Protein AF-A0A6J4MLN1-F1 (afdb_monomer_lite)

Organism: NCBI:txid332963

pLDDT: mean 80.1, std 24.3, range [20.88, 98.88]

Sequence (595 aa):
MLNYQRARSRAALIMALGVAASAVAPVVMPTPAAAQTINFNDVKPGHWAKSFIEALAQKAIIKGSNDGSFRPDAPVTRAEYATMILKAFKKPKAGDGAAFADVPKTHWALSAIQAASGAGFLSGYPGKIFKPEQKIPRAEVLLSLANGLKYATSGSPQKALEGFKDSAAIPEFARNSIAAAAEKKLIVYPNATELNPDRTATRAEVAASIYQALVNDGQAPAIASPDTTATVKPEQTSAAVAAVNPEQTASQDVTQGVGGGSAPVTIAASINSGLSPALQPVITPVQAKTILYVNPALGTDTSSRGTSEAAPYRTLTYALKQAQPGTLIQLAPGNYTQESGEIFPIVIKSGVILRGNESTFGKNVLISGGAAYQTQTFRVQNISVQAEKDSQIRGVTITNPKSRGTALWIESTNPTVQNNTFIKSLREGIFVTGSAAPKITNNVFTENTANGISVAREAQGEIRNNVFQNTGFGMAIGDSSAPTVIGNQVMQNKDGIVISHTSRPMLRQNIIENNMRSGVVAISDAQPDLGTTTNPGNNIIRNNGQHDLYNVTSSETLMTTGNQIGTMVRGKVGFPSPDAPGQTLQTGQTQVAPQ

Secondary structure (DSSP, 8-state):
----------------------------------------TTS-TT-TTHHHHHHHHHTTSS---TTS---TTSBPBHHHHHHHHHHH-SSS-TT-S---TTS-TT-TTHHHHHHHHHTTS--PBGGGB--TTSBPBHHHHHHHHHHHTT---SS-HHHHTTT-TTGGGS-HHHHHHHHHHHHTT---STT-S---TTSBPBHHHHHHHHHHHHHHTTSS-----S----------------------------------------SS--S-----------------SEEEEE-TTT---STT-SSSTTS-BS-HHHHHHH--TTEEEEEPSEEEETTTT--SSEEE-TT-EEES-GGGTTTTEEEE--EEEE-SSSSEEEEEEEE-TT-EEES-EEE--STT-EEEEEES---EEES-EEE--SSEEEEEETT---EEES-EEES-SSEEEEE-TT---EEES-EEESSSEEEEE-TT---EEES-EEESSSEEEEE-TT--PEEES-EEE--SSEEEEE-TT---B---SSS----EEE--SSEEEEE--SS--EE-TT-EE-S-EESSEEPPPTTSTT----S--------

Foldseek 3Di:
DDDDDDDDDDDDDDDDDDDDDDDPDPPPDPDPPPQPQLDAPPCDPPNQLSVLVRVCVSLVLADCDPVRHNQQFDFDFQLNLLSSVVSLDPLQDFPQADDAPPADPPHPSRRSLRSLHNLQLADAAPPRHRRRGDGDFLLSLQLSLLRSVVFFDPDDLCQLCVLAPCLLVRDPVSSGSNSSSSVLVLQADPPRSHSNGRDGDGNSSSSSSSSSSCVVVVNDPDDDTPDDDDDDDDDDDDDDDDDDDDDDDDDDDDDDDDDDDDDDDDPDDDDDDDDDPPDDDPPPPLQQPAEFEEELPQEDLDPVARRDPNHHHNALQSVQVVDDASYEYEYEQDEHEVVSPDDPQREQDANYEYEYALVQQAVSAEQEEWDWDQDPPSGTAIENYEYAAQYEYGNHEFEYQDANYERYEAELHAYEYHSHEQEQHQAEPYEHYDQYAYEHEHHEQEHHAHEPYEYDDAYAYEHEQYEAAHYQEPYEADDQYAYEAYQYEAEQHCEYYEFEDAYEYEAANYEQEHHAAERYEYDENGHYNCQDLVGARNYEQDHYNQASYHYPYPPDADENGNYNTYPRYYDRYDYDDPPRPDDDDPDDDDDDDDD

Radius of gyration: 31.47 Å; chains: 1; bounding box: 79×77×114 Å

Structure (mmCIF, N/CA/C/O backbone):
data_AF-A0A6J4MLN1-F1
#
_entry.id   AF-A0A6J4MLN1-F1
#
loop_
_atom_site.group_PDB
_atom_site.id
_atom_site.type_symbol
_atom_site.label_atom_id
_atom_site.label_alt_id
_atom_site.label_comp_id
_atom_site.label_asym_id
_atom_site.label_entity_id
_atom_site.label_seq_id
_atom_site.pdbx_PDB_ins_code
_atom_site.Cartn_x
_atom_site.Cartn_y
_atom_site.Cartn_z
_atom_site.occupancy
_atom_site.B_iso_or_equiv
_atom_site.auth_seq_id
_atom_site.auth_comp_id
_atom_site.auth_asym_id
_atom_site.auth_atom_id
_atom_site.pdbx_PDB_model_num
ATOM 1 N N . MET A 1 1 ? 51.401 -6.065 -78.748 1.00 33.44 1 MET A N 1
ATOM 2 C CA . MET A 1 1 ? 51.578 -4.959 -77.777 1.00 33.44 1 MET A CA 1
ATOM 3 C C . MET A 1 1 ? 50.236 -4.218 -77.765 1.00 33.44 1 MET A C 1
ATOM 5 O O . MET A 1 1 ? 49.855 -3.780 -78.837 1.00 33.44 1 MET A O 1
ATOM 9 N N . LEU A 1 2 ? 49.335 -4.312 -76.767 1.00 37.81 2 LEU A N 1
ATOM 10 C CA . LEU A 1 2 ? 49.424 -3.990 -75.315 1.00 37.81 2 LEU A CA 1
ATOM 11 C C . LEU A 1 2 ? 49.904 -2.541 -75.086 1.00 37.81 2 LEU A C 1
ATOM 13 O O . LEU A 1 2 ? 50.902 -2.185 -75.699 1.00 37.81 2 LEU A O 1
ATOM 17 N N . ASN A 1 3 ? 49.315 -1.664 -74.251 1.00 35.62 3 ASN A N 1
ATOM 18 C CA . ASN A 1 3 ? 48.154 -1.657 -73.314 1.00 35.62 3 ASN A CA 1
ATOM 19 C C . ASN A 1 3 ? 47.540 -0.219 -73.339 1.00 35.62 3 ASN A C 1
ATOM 21 O O . ASN A 1 3 ? 48.231 0.695 -73.769 1.00 35.62 3 ASN A O 1
ATOM 25 N N . TYR A 1 4 ? 46.274 0.120 -73.043 1.00 37.28 4 TYR A N 1
ATOM 26 C CA . TYR A 1 4 ? 45.392 -0.061 -71.866 1.00 37.28 4 TYR A CA 1
ATOM 27 C C . TYR A 1 4 ? 45.856 0.604 -70.545 1.00 37.28 4 TYR A C 1
ATOM 29 O O . TYR A 1 4 ? 46.726 0.060 -69.878 1.00 37.28 4 TYR A O 1
ATOM 37 N N . GLN A 1 5 ? 45.205 1.707 -70.118 1.00 35.72 5 GLN A N 1
ATOM 38 C CA . GLN A 1 5 ? 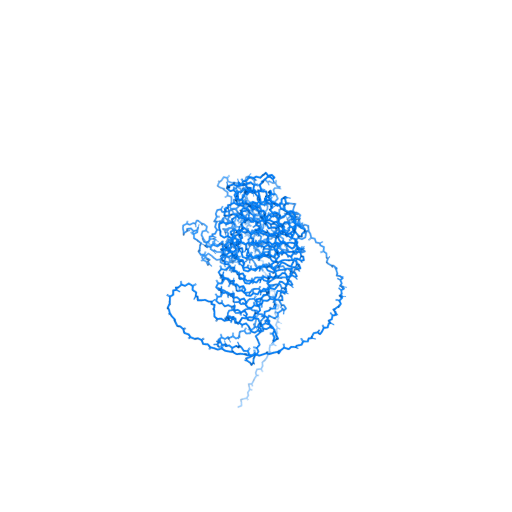44.593 1.898 -68.775 1.00 35.72 5 GLN A CA 1
ATOM 39 C C . GLN A 1 5 ? 43.958 3.303 -68.569 1.00 35.72 5 GLN A C 1
ATOM 41 O O . GLN A 1 5 ? 44.445 4.327 -69.029 1.00 35.72 5 GLN A O 1
ATOM 46 N N . ARG A 1 6 ? 42.834 3.255 -67.846 1.00 39.75 6 ARG A N 1
ATOM 47 C CA . ARG A 1 6 ? 41.919 4.255 -67.241 1.00 39.75 6 ARG A CA 1
ATOM 48 C C . ARG A 1 6 ? 42.592 5.449 -66.517 1.00 39.75 6 ARG A C 1
ATOM 50 O O . ARG A 1 6 ? 43.755 5.347 -66.171 1.00 39.75 6 ARG A O 1
ATOM 57 N N . ALA A 1 7 ? 41.942 6.520 -66.034 1.00 36.28 7 ALA A N 1
ATOM 58 C CA . ALA A 1 7 ? 40.651 7.231 -66.196 1.00 36.28 7 ALA A CA 1
ATOM 59 C C . ALA A 1 7 ? 40.411 8.043 -64.891 1.00 36.28 7 ALA A C 1
ATOM 61 O O . ALA A 1 7 ? 40.552 7.453 -63.819 1.00 36.28 7 ALA A O 1
ATOM 62 N N . ARG A 1 8 ? 39.980 9.321 -64.931 1.00 35.47 8 ARG A N 1
ATOM 63 C CA . ARG A 1 8 ? 39.184 9.964 -63.848 1.00 35.47 8 ARG A CA 1
ATOM 64 C C . ARG A 1 8 ? 38.607 11.342 -64.222 1.00 35.47 8 ARG A C 1
ATOM 66 O O . ARG A 1 8 ? 39.127 12.044 -65.077 1.00 35.47 8 ARG A O 1
ATOM 73 N N . SER A 1 9 ? 37.502 11.661 -63.551 1.00 36.75 9 SER A N 1
ATOM 74 C CA . SER A 1 9 ? 36.511 12.728 -63.757 1.00 36.75 9 SER A CA 1
ATOM 75 C C . SER A 1 9 ? 37.001 14.182 -63.826 1.00 36.75 9 SER A C 1
ATOM 77 O O . SER A 1 9 ? 37.935 14.557 -63.121 1.00 36.75 9 SER A O 1
ATOM 79 N N . ARG A 1 10 ? 36.212 15.045 -64.493 1.00 36.62 10 ARG A N 1
ATOM 80 C CA . ARG A 1 10 ? 35.963 16.441 -64.070 1.00 36.62 10 ARG A CA 1
ATOM 81 C C . ARG A 1 10 ? 34.618 16.975 -64.587 1.00 36.62 10 ARG A C 1
ATOM 83 O O . ARG A 1 10 ? 33.973 16.325 -65.402 1.00 36.62 10 ARG A O 1
ATOM 90 N N . ALA A 1 11 ? 34.159 18.083 -64.006 1.00 29.91 11 ALA A N 1
ATOM 91 C CA . ALA A 1 11 ? 32.761 18.517 -64.015 1.00 29.91 11 ALA A CA 1
ATOM 92 C C . ALA A 1 11 ? 32.481 19.749 -64.897 1.00 29.91 11 ALA A C 1
ATOM 94 O O . ALA A 1 11 ? 33.391 20.521 -65.168 1.00 29.91 11 ALA A O 1
ATOM 95 N N . ALA A 1 12 ? 31.190 19.914 -65.218 1.00 33.47 12 ALA A N 1
ATOM 96 C CA . ALA A 1 12 ? 30.449 21.149 -65.514 1.00 33.47 12 ALA A CA 1
ATOM 97 C C . ALA A 1 12 ? 31.018 22.169 -66.526 1.00 33.47 12 ALA A C 1
ATOM 99 O O . ALA A 1 12 ? 32.037 22.803 -66.285 1.00 33.47 12 ALA A O 1
ATOM 100 N N . LEU A 1 13 ? 30.223 22.463 -67.564 1.00 27.94 13 LEU A N 1
ATOM 101 C CA . LEU A 1 13 ? 29.455 23.720 -67.709 1.00 27.94 13 LEU A CA 1
ATOM 102 C C . LEU A 1 13 ? 29.153 23.965 -69.200 1.00 27.94 13 LEU A C 1
ATOM 104 O O . LEU A 1 13 ? 30.072 24.167 -69.986 1.00 27.94 13 LEU A O 1
ATOM 108 N N . ILE A 1 14 ? 27.874 24.012 -69.589 1.00 35.25 14 ILE A N 1
ATOM 109 C CA . ILE A 1 14 ? 27.458 24.621 -70.863 1.00 35.25 14 ILE A CA 1
ATOM 110 C C . ILE A 1 14 ? 26.334 25.609 -70.570 1.00 35.25 14 ILE A C 1
ATOM 112 O O . ILE A 1 14 ? 25.289 25.252 -70.030 1.00 35.25 14 ILE A O 1
ATOM 116 N N . MET A 1 15 ? 26.594 26.860 -70.929 1.00 35.38 15 MET A N 1
ATOM 117 C CA . MET A 1 15 ? 25.640 27.959 -70.940 1.00 35.38 15 MET A CA 1
ATOM 118 C C . MET A 1 15 ? 25.026 28.019 -72.346 1.00 35.38 15 MET A C 1
ATOM 120 O O . MET A 1 15 ? 25.773 28.020 -73.323 1.00 35.38 15 MET A O 1
ATOM 124 N N . ALA A 1 16 ? 23.700 28.079 -72.472 1.00 36.03 16 ALA A N 1
ATOM 125 C CA . ALA A 1 16 ? 23.036 28.348 -73.748 1.00 36.03 16 ALA A CA 1
ATOM 126 C C . ALA A 1 16 ? 21.719 29.100 -73.517 1.00 36.03 16 ALA A C 1
ATOM 128 O O . ALA A 1 16 ? 20.902 28.694 -72.691 1.00 36.03 16 ALA A O 1
ATOM 129 N N . LEU A 1 17 ? 21.534 30.211 -74.234 1.00 39.12 17 LEU A N 1
ATOM 130 C CA . LEU A 1 17 ? 20.312 31.014 -74.201 1.00 39.12 17 LEU A CA 1
ATOM 131 C C . LEU A 1 17 ? 19.192 30.338 -75.004 1.00 39.12 17 LEU A C 1
ATOM 133 O O . LEU A 1 17 ? 19.440 29.734 -76.044 1.00 39.12 17 LEU A O 1
ATOM 137 N N . GLY A 1 18 ? 17.948 30.562 -74.581 1.00 35.56 18 GLY A N 1
ATOM 138 C CA . GLY A 1 18 ? 16.755 30.289 -75.378 1.00 35.56 18 GLY A CA 1
ATOM 139 C C . GLY A 1 18 ? 15.610 31.197 -74.943 1.00 35.56 18 GLY A C 1
ATOM 140 O O . GLY A 1 18 ? 15.023 30.985 -73.886 1.00 35.56 18 GLY A O 1
ATOM 141 N N . VAL A 1 19 ? 15.302 32.224 -75.740 1.00 48.94 19 VAL A N 1
ATOM 142 C CA . VAL A 1 19 ? 14.131 33.084 -75.519 1.00 48.94 19 VAL A CA 1
ATOM 143 C C . VAL A 1 19 ? 12.928 32.450 -76.210 1.00 48.94 19 VAL A C 1
ATOM 145 O O . VAL A 1 19 ? 12.901 32.353 -77.434 1.00 48.94 19 VAL A O 1
ATOM 148 N N . ALA A 1 20 ? 11.920 32.062 -75.434 1.00 40.59 20 ALA A N 1
ATOM 149 C CA . ALA A 1 20 ? 10.597 31.717 -75.939 1.00 40.59 20 ALA A CA 1
ATOM 150 C C . ALA A 1 20 ? 9.540 32.238 -74.958 1.00 40.59 20 ALA A C 1
ATOM 152 O O . ALA A 1 20 ? 9.532 31.869 -73.783 1.00 40.59 20 ALA A O 1
ATOM 153 N N . ALA A 1 21 ? 8.664 33.123 -75.434 1.00 48.22 21 ALA A N 1
ATOM 154 C CA . ALA A 1 21 ? 7.558 33.649 -74.646 1.00 48.22 21 ALA A CA 1
ATOM 155 C C . ALA A 1 21 ? 6.481 32.565 -74.475 1.00 48.22 21 ALA A C 1
ATOM 157 O O . ALA A 1 21 ? 5.613 32.392 -75.329 1.00 48.22 21 ALA A O 1
ATOM 158 N N . SER A 1 22 ? 6.548 31.823 -73.372 1.00 40.97 22 SER A N 1
ATOM 159 C CA . SER A 1 22 ? 5.511 30.862 -72.994 1.00 40.97 22 SER A CA 1
ATOM 160 C C . SER A 1 22 ? 4.342 31.584 -72.331 1.00 40.97 22 SER A C 1
ATOM 162 O O . SER A 1 22 ? 4.533 32.340 -71.377 1.00 40.97 22 SER A O 1
ATOM 164 N N . ALA A 1 23 ? 3.127 31.337 -72.823 1.00 47.00 23 ALA A N 1
ATOM 165 C CA . ALA A 1 23 ? 1.911 31.896 -72.250 1.00 47.00 23 ALA A CA 1
ATOM 166 C C . ALA A 1 23 ? 1.791 31.530 -70.762 1.00 47.00 23 ALA A C 1
ATOM 168 O O . ALA A 1 23 ? 1.864 30.355 -70.394 1.00 47.00 23 ALA A O 1
ATOM 169 N N . VAL A 1 24 ? 1.574 32.536 -69.912 1.00 47.38 24 VAL A N 1
ATOM 170 C CA . VAL A 1 24 ? 1.323 32.329 -68.484 1.00 47.38 24 VAL A CA 1
ATOM 171 C C . VAL A 1 24 ? -0.102 31.805 -68.326 1.00 47.38 24 VAL A C 1
ATOM 173 O O . VAL A 1 24 ? -1.041 32.568 -68.103 1.00 47.38 24 VAL A O 1
ATOM 176 N N . ALA A 1 25 ? -0.277 30.491 -68.471 1.00 46.91 25 ALA A N 1
ATOM 177 C CA . ALA A 1 25 ? -1.495 29.840 -68.016 1.00 46.91 25 ALA A CA 1
ATOM 178 C C . ALA A 1 25 ? -1.657 30.159 -66.518 1.00 46.91 25 ALA A C 1
ATOM 180 O O . ALA A 1 25 ? -0.702 29.947 -65.761 1.00 46.91 25 ALA A O 1
ATOM 181 N N . PRO A 1 26 ? -2.811 30.682 -66.065 1.00 46.69 26 PRO A N 1
ATOM 182 C CA . PRO A 1 26 ? -3.021 30.897 -64.647 1.00 46.69 26 PRO A CA 1
ATOM 183 C C . PRO A 1 26 ? -2.940 29.536 -63.965 1.00 46.69 26 PRO A C 1
ATOM 185 O O . PRO A 1 26 ? -3.761 28.652 -64.218 1.00 46.69 26 PRO A O 1
ATOM 188 N N . VAL A 1 27 ? -1.935 29.361 -63.107 1.00 42.84 27 VAL A N 1
ATOM 189 C CA . VAL A 1 27 ? -1.879 28.214 -62.208 1.00 42.84 27 VAL A CA 1
ATOM 190 C C . VAL A 1 27 ? -3.075 28.363 -61.282 1.00 42.84 27 VAL A C 1
ATOM 192 O O . VAL A 1 27 ? -3.029 29.118 -60.310 1.00 42.84 27 VAL A O 1
ATOM 195 N N . VAL A 1 28 ? -4.160 27.656 -61.604 1.00 45.97 28 VAL A N 1
ATOM 196 C CA . VAL A 1 28 ? -5.275 27.440 -60.688 1.00 45.97 28 VAL A CA 1
ATOM 197 C C . VAL A 1 28 ? -4.724 26.568 -59.571 1.00 45.97 28 VAL A C 1
ATOM 199 O O . VAL A 1 28 ? -4.812 25.341 -59.600 1.00 45.97 28 VAL A O 1
ATOM 202 N N . MET A 1 29 ? -4.075 27.215 -58.602 1.00 47.72 29 MET A N 1
ATOM 203 C CA . MET A 1 29 ? -3.742 26.580 -57.341 1.00 47.72 29 MET A CA 1
ATOM 204 C C . MET A 1 29 ? -5.061 26.046 -56.782 1.00 47.72 29 MET A C 1
ATOM 206 O O . MET A 1 29 ? -6.018 26.825 -56.701 1.00 47.72 29 MET A O 1
ATOM 210 N N . PRO A 1 30 ? -5.156 24.752 -56.427 1.00 42.53 30 PRO A N 1
ATOM 211 C CA . PRO A 1 30 ? -6.349 24.254 -55.769 1.00 42.53 30 PRO A CA 1
ATOM 212 C C . PRO A 1 30 ? -6.537 25.095 -54.513 1.00 42.53 30 PRO A C 1
ATOM 214 O O . PRO A 1 30 ? -5.670 25.112 -53.635 1.00 42.53 30 PRO A O 1
ATOM 217 N N . THR A 1 31 ? -7.637 25.849 -54.463 1.00 41.91 31 THR A N 1
ATOM 218 C CA . THR A 1 31 ? -7.979 26.658 -53.297 1.00 41.91 31 THR A CA 1
ATOM 219 C C . THR A 1 31 ? -7.953 25.716 -52.098 1.00 41.91 31 THR A C 1
ATOM 221 O O . THR A 1 31 ? -8.623 24.680 -52.169 1.00 41.91 31 THR A O 1
ATOM 224 N N . PRO A 1 32 ? -7.174 25.994 -51.032 1.00 45.62 32 PRO A N 1
ATOM 225 C CA . PRO A 1 32 ? -7.152 25.121 -49.871 1.00 45.62 32 PRO A CA 1
ATOM 226 C C . PRO A 1 32 ? -8.591 24.928 -49.412 1.00 45.62 32 PRO A C 1
ATOM 228 O O . PRO A 1 32 ? -9.271 25.914 -49.122 1.00 45.62 32 PRO A O 1
ATOM 231 N N . ALA A 1 33 ? -9.071 23.681 -49.428 1.00 41.56 33 ALA A N 1
ATOM 232 C CA . ALA A 1 33 ? -10.438 23.379 -49.038 1.00 41.56 33 ALA A CA 1
ATOM 233 C C . ALA A 1 33 ? -10.651 23.971 -47.645 1.00 41.56 33 ALA A C 1
ATOM 235 O O . ALA A 1 33 ? -9.950 23.585 -46.707 1.00 41.56 33 ALA A O 1
ATOM 236 N N . ALA A 1 34 ? -11.543 24.963 -47.544 1.00 42.25 34 ALA A N 1
ATOM 237 C CA . ALA A 1 34 ? -11.720 25.727 -46.320 1.00 42.25 34 ALA A CA 1
ATOM 238 C C . ALA A 1 34 ? -12.026 24.744 -45.188 1.00 42.25 34 ALA A C 1
ATOM 240 O O . ALA A 1 34 ? -13.056 24.065 -45.216 1.00 42.25 34 ALA A O 1
ATOM 241 N N . ALA A 1 35 ? -11.092 24.617 -44.242 1.00 47.81 35 ALA A N 1
ATOM 242 C CA . ALA A 1 35 ? -11.198 23.644 -43.169 1.00 47.81 35 ALA A CA 1
ATOM 243 C C . ALA A 1 35 ? -12.470 23.956 -42.380 1.00 47.81 35 ALA A C 1
ATOM 245 O O . ALA A 1 35 ? -12.545 24.988 -41.713 1.00 47.81 35 ALA A O 1
ATOM 246 N N . GLN A 1 36 ? -13.484 23.095 -42.505 1.00 50.38 36 GLN A N 1
ATOM 247 C CA . GLN A 1 36 ? -14.770 23.329 -41.863 1.00 50.38 36 GLN A CA 1
ATOM 248 C C . GLN A 1 36 ? -14.550 23.409 -40.352 1.00 50.38 36 GLN A C 1
ATOM 250 O O . GLN A 1 36 ? -14.136 22.443 -39.705 1.00 50.38 36 GLN A O 1
ATOM 255 N N . THR A 1 37 ? -14.801 24.586 -39.787 1.00 59.59 37 THR A N 1
ATOM 256 C CA . THR A 1 37 ? -14.764 24.821 -38.349 1.00 59.59 37 THR A CA 1
ATOM 257 C C . THR A 1 37 ? -15.922 24.067 -37.709 1.00 59.59 37 THR A C 1
ATOM 259 O O . THR A 1 37 ? -17.068 24.512 -37.725 1.00 59.59 37 THR A O 1
ATOM 262 N N . ILE A 1 38 ? -15.616 22.880 -37.176 1.00 75.94 38 ILE A N 1
ATOM 263 C CA . ILE A 1 38 ? -16.563 22.055 -36.424 1.00 75.94 38 ILE A CA 1
ATOM 264 C C . ILE A 1 38 ? -16.857 22.757 -35.098 1.00 75.94 38 ILE A C 1
ATOM 266 O O . ILE A 1 38 ? -16.171 22.541 -34.103 1.00 75.94 38 ILE A O 1
ATOM 270 N N . ASN A 1 39 ? -17.872 23.613 -35.109 1.00 82.12 39 ASN A N 1
ATOM 271 C CA . ASN A 1 39 ? -18.368 24.301 -33.926 1.00 82.12 39 ASN A CA 1
ATOM 272 C C . ASN A 1 39 ? -19.358 23.395 -33.176 1.00 82.12 39 ASN A C 1
ATOM 274 O O . ASN A 1 39 ? -20.164 22.701 -33.796 1.00 82.12 39 ASN A O 1
ATOM 278 N N . PHE A 1 40 ? -19.331 23.441 -31.845 1.00 89.69 40 PHE A N 1
ATOM 279 C CA . PHE A 1 40 ? -20.294 22.751 -30.984 1.00 89.69 40 PHE A CA 1
ATOM 280 C C . PHE A 1 40 ? -21.144 23.769 -30.224 1.00 89.69 40 PHE A C 1
ATOM 282 O O . PHE A 1 40 ? -20.615 24.749 -29.699 1.00 89.69 40 PHE A O 1
ATOM 289 N N . ASN A 1 41 ? -22.452 23.525 -30.136 1.00 89.56 41 ASN A N 1
ATOM 290 C CA . ASN A 1 41 ? -23.438 24.507 -29.661 1.00 89.56 41 ASN A CA 1
ATOM 291 C C . ASN A 1 41 ? -23.237 24.938 -28.193 1.00 89.56 41 ASN A C 1
ATOM 293 O O . ASN A 1 41 ? -23.682 26.010 -27.788 1.00 89.56 41 ASN A O 1
ATOM 297 N N . ASP A 1 42 ? -22.564 24.112 -27.393 1.00 90.12 42 ASP A N 1
ATOM 298 C CA . ASP A 1 42 ? -22.269 24.332 -25.976 1.00 90.12 42 ASP A CA 1
ATOM 299 C C . ASP A 1 42 ? -20.809 24.742 -25.695 1.00 90.12 42 ASP A C 1
ATOM 301 O O . ASP A 1 42 ? -20.485 25.126 -24.571 1.00 90.12 42 ASP A O 1
ATOM 305 N N . VAL A 1 43 ? -19.931 24.747 -26.705 1.00 90.06 43 VAL A N 1
ATOM 306 C CA . VAL A 1 43 ? -18.543 25.230 -26.589 1.00 90.06 43 VAL A CA 1
ATOM 307 C C . VAL A 1 43 ? -18.500 26.702 -26.999 1.00 90.06 43 VAL A C 1
ATOM 309 O O . VAL A 1 43 ? -18.124 27.071 -28.112 1.00 90.06 43 VAL A O 1
ATOM 312 N N . LYS A 1 44 ? -18.943 27.559 -26.075 1.00 89.06 44 LYS A N 1
ATOM 313 C CA . LYS A 1 44 ? -19.093 29.006 -26.295 1.00 89.06 44 LYS A CA 1
ATOM 314 C C . LYS A 1 44 ? -17.772 29.681 -26.719 1.00 89.06 44 LYS A C 1
ATOM 316 O O . LYS A 1 44 ? -16.697 29.253 -26.286 1.00 89.06 44 LYS A O 1
ATOM 321 N N . PRO A 1 45 ? -17.825 30.785 -27.494 1.00 81.56 45 PRO A N 1
ATOM 322 C CA . PRO A 1 45 ? -16.671 31.659 -27.701 1.00 81.56 45 PRO A CA 1
ATOM 323 C C . PRO A 1 45 ? -16.025 32.042 -26.361 1.00 81.56 45 PRO A C 1
ATOM 325 O O . PRO A 1 45 ? -16.723 32.406 -25.418 1.00 81.56 45 PRO A O 1
ATOM 328 N N . GLY A 1 46 ? -14.700 31.915 -26.264 1.00 82.69 46 GLY A N 1
ATOM 329 C CA . GLY A 1 46 ? -13.951 32.134 -25.020 1.00 82.69 46 GLY A CA 1
ATOM 330 C C . GLY A 1 46 ? -13.841 30.922 -24.082 1.00 82.69 46 GLY A C 1
ATOM 331 O O . GLY A 1 46 ? -13.107 31.000 -23.101 1.00 82.69 46 GLY A O 1
ATOM 332 N N . HIS A 1 47 ? -14.492 29.783 -24.364 1.00 88.38 47 HIS A N 1
ATOM 333 C CA . HIS A 1 47 ? -14.260 28.559 -23.590 1.00 88.38 47 HIS A CA 1
ATOM 334 C C . HIS A 1 47 ? -12.797 28.101 -23.735 1.00 88.38 47 HIS A C 1
ATOM 336 O O . HIS A 1 47 ? -12.332 27.848 -24.846 1.00 88.38 47 HIS A O 1
ATOM 342 N N . TRP A 1 48 ? -12.087 27.942 -22.614 1.00 89.50 48 TRP A N 1
ATOM 343 C CA . TRP A 1 48 ? -10.636 27.700 -22.571 1.00 89.50 48 TRP A CA 1
ATOM 344 C C . TRP A 1 48 ? -10.165 26.520 -23.442 1.00 89.50 48 TRP A C 1
ATOM 346 O O . TRP A 1 48 ? -9.105 26.588 -24.056 1.00 89.50 48 TRP A O 1
ATOM 356 N N . ALA A 1 49 ? -10.966 25.452 -23.534 1.00 91.88 49 ALA A N 1
ATOM 357 C CA . ALA A 1 49 ? -10.622 24.262 -24.313 1.00 91.88 49 ALA A CA 1
ATOM 358 C C . ALA A 1 49 ? -11.049 24.311 -25.792 1.00 91.88 49 ALA A C 1
ATOM 360 O O . ALA A 1 49 ? -10.795 23.349 -26.516 1.00 91.88 49 ALA A O 1
ATOM 361 N N . LYS A 1 50 ? -11.724 25.382 -26.247 1.00 90.75 50 LYS A N 1
ATOM 362 C CA . LYS A 1 50 ? -12.384 25.454 -27.567 1.00 90.75 50 LYS A CA 1
ATOM 363 C C . LYS A 1 50 ? -11.447 25.038 -28.702 1.00 90.75 50 LYS A C 1
ATOM 365 O O . LYS A 1 50 ? -11.754 24.101 -29.431 1.00 90.75 50 LYS A O 1
ATOM 370 N N . SER A 1 51 ? -10.271 25.654 -28.782 1.00 89.69 51 SER A N 1
ATOM 371 C CA . SER A 1 51 ? -9.297 25.400 -29.849 1.00 89.69 51 SER A CA 1
ATOM 372 C C . SER A 1 51 ? -8.776 23.953 -29.867 1.00 89.69 51 SER A C 1
ATOM 374 O O . SER A 1 51 ? -8.595 23.383 -30.941 1.00 89.69 51 SER A O 1
ATOM 376 N N . PHE A 1 52 ? -8.583 23.323 -28.699 1.00 93.06 52 PHE A N 1
ATOM 377 C CA . PHE A 1 52 ? -8.181 21.911 -28.610 1.00 93.06 52 PHE A CA 1
ATOM 378 C C . PHE A 1 52 ? -9.310 20.975 -29.060 1.00 93.06 52 PHE A C 1
ATOM 380 O O . PHE A 1 52 ? -9.073 20.022 -29.804 1.00 93.06 52 PHE A O 1
ATOM 387 N N . ILE A 1 53 ? -10.545 21.266 -28.633 1.00 94.06 53 ILE A N 1
ATOM 388 C CA . ILE A 1 53 ? -11.744 20.496 -28.983 1.00 94.06 53 ILE A CA 1
ATOM 389 C C . ILE A 1 53 ? -11.978 20.539 -30.499 1.00 94.06 53 ILE A C 1
ATOM 391 O O . ILE A 1 53 ? -12.130 19.498 -31.135 1.00 94.06 53 ILE A O 1
ATOM 395 N N . GLU A 1 54 ? -11.948 21.730 -31.095 1.00 89.81 54 GLU A N 1
ATOM 396 C CA . GLU A 1 54 ? -12.181 21.933 -32.529 1.00 89.81 54 GLU A CA 1
ATOM 397 C C . GLU A 1 54 ? -11.097 21.262 -33.379 1.00 89.81 54 GLU A C 1
ATOM 399 O O . GLU A 1 54 ? -11.411 20.552 -34.335 1.00 89.81 54 GLU A O 1
ATOM 404 N N . ALA A 1 55 ? -9.823 21.390 -32.997 1.00 90.81 55 ALA A N 1
ATOM 405 C CA . ALA A 1 55 ? -8.722 20.784 -33.738 1.00 90.81 55 ALA A CA 1
ATOM 406 C C . ALA A 1 55 ? -8.693 19.242 -33.635 1.00 90.81 55 ALA A C 1
ATOM 408 O O . ALA A 1 55 ? -8.353 18.565 -34.610 1.00 90.81 55 ALA A O 1
ATOM 409 N N . LEU A 1 56 ? -9.083 18.654 -32.495 1.00 94.06 56 LEU A N 1
ATOM 410 C CA . LEU A 1 56 ? -9.259 17.198 -32.381 1.00 94.06 56 LEU A CA 1
ATOM 411 C C . LEU A 1 56 ? -10.510 16.691 -33.113 1.00 94.06 56 LEU A C 1
ATOM 413 O O . LEU A 1 56 ? -10.494 15.566 -33.622 1.00 94.06 56 LEU A O 1
ATOM 417 N N . ALA A 1 57 ? -11.575 17.493 -33.186 1.00 92.88 57 ALA A N 1
ATOM 418 C CA . ALA A 1 57 ? -12.772 17.161 -33.953 1.00 92.88 57 ALA A CA 1
ATOM 419 C C . ALA A 1 57 ? -12.488 17.176 -35.464 1.00 92.88 57 ALA A C 1
ATOM 421 O O . ALA A 1 57 ? -12.860 16.233 -36.159 1.00 92.88 57 ALA A O 1
ATOM 422 N N . GLN A 1 58 ? -11.747 18.174 -35.964 1.00 89.56 58 GLN A N 1
ATOM 423 C CA . GLN A 1 58 ? -11.275 18.229 -37.358 1.00 89.56 58 GLN A CA 1
ATOM 424 C C . GLN A 1 58 ? -10.384 17.028 -37.722 1.00 89.56 58 GLN A C 1
ATOM 426 O O . GLN A 1 58 ? -10.446 16.526 -38.841 1.00 89.56 58 GLN A O 1
ATOM 431 N N . LYS A 1 59 ? -9.595 16.515 -36.767 1.00 89.56 59 LYS A N 1
ATOM 432 C CA . LYS A 1 59 ? -8.814 15.269 -36.908 1.00 89.56 59 LYS A CA 1
ATOM 433 C C . LYS A 1 59 ? -9.650 13.983 -36.724 1.00 89.56 59 LYS A C 1
ATOM 435 O O . LYS A 1 59 ? -9.081 12.897 -36.728 1.00 89.56 59 LYS A O 1
ATOM 440 N N . ALA A 1 60 ? -10.971 14.082 -36.530 1.00 90.38 60 ALA A N 1
ATOM 441 C CA . ALA A 1 60 ? -11.910 12.982 -36.246 1.00 90.38 60 ALA A CA 1
ATOM 442 C C . ALA A 1 60 ? -11.595 12.127 -34.990 1.00 90.38 60 ALA A C 1
ATOM 444 O O . ALA A 1 60 ? -12.175 11.047 -34.788 1.00 90.38 60 ALA A O 1
ATOM 445 N N . ILE A 1 61 ? -10.713 12.625 -34.113 1.00 93.12 61 ILE A N 1
ATOM 446 C CA . ILE A 1 61 ? -10.272 11.952 -32.882 1.00 93.12 61 ILE A CA 1
ATOM 447 C C . ILE A 1 61 ? -11.400 11.959 -31.849 1.00 93.12 61 ILE A C 1
ATOM 449 O O . ILE A 1 61 ? -11.733 10.917 -31.281 1.00 93.12 61 ILE A O 1
ATOM 453 N N . ILE A 1 62 ? -12.049 13.110 -31.672 1.00 93.00 62 ILE A N 1
ATOM 454 C CA . ILE A 1 62 ? -13.229 13.267 -30.815 1.00 93.00 62 ILE A CA 1
ATOM 455 C C . ILE A 1 62 ? -14.464 13.610 -31.652 1.00 93.00 62 ILE A C 1
ATOM 457 O O . ILE A 1 62 ? -14.359 14.142 -32.755 1.00 93.00 62 ILE A O 1
ATOM 461 N N . LYS A 1 63 ? -15.649 13.294 -31.124 1.00 88.19 63 LYS A N 1
ATOM 462 C CA . LYS A 1 63 ? -16.947 13.624 -31.727 1.00 88.19 63 LYS A CA 1
ATOM 463 C C . LYS A 1 63 ? -17.874 14.194 -30.650 1.00 88.19 63 LYS A C 1
ATOM 465 O O . LYS A 1 63 ? -17.808 13.773 -29.490 1.00 88.19 63 LYS A O 1
ATOM 470 N N . GLY A 1 64 ? -18.726 15.137 -31.042 1.00 84.94 64 GLY A N 1
ATOM 471 C CA . GLY A 1 64 ? -19.886 15.547 -30.254 1.00 84.94 64 GLY A CA 1
ATOM 472 C C . GLY A 1 64 ? -21.039 14.540 -30.324 1.00 84.94 64 GLY A C 1
ATOM 473 O O . GLY A 1 64 ? -20.980 13.525 -31.025 1.00 84.94 64 GLY A O 1
ATOM 474 N N . SER A 1 65 ? -22.090 14.856 -29.583 1.00 84.56 65 SER A N 1
ATOM 475 C CA . SER A 1 65 ? -23.377 14.167 -29.578 1.00 84.56 65 SER A CA 1
ATOM 476 C C . SER A 1 65 ? -24.201 14.533 -30.823 1.00 84.56 65 SER A C 1
ATOM 478 O O . SER A 1 65 ? -23.918 15.514 -31.512 1.00 84.56 65 SER A O 1
ATOM 480 N N . ASN A 1 66 ? -25.244 13.752 -31.120 1.00 84.94 66 ASN A N 1
ATOM 481 C CA . ASN A 1 66 ? -26.093 13.968 -32.304 1.00 84.94 66 ASN A CA 1
ATOM 482 C C . ASN A 1 66 ? -26.939 15.262 -32.241 1.00 84.94 66 ASN A C 1
ATOM 484 O O . ASN A 1 66 ? -27.486 15.673 -33.256 1.00 84.94 66 ASN A O 1
ATOM 488 N N . ASP A 1 67 ? -27.026 15.904 -31.073 1.00 84.38 67 ASP A N 1
ATOM 489 C CA . ASP A 1 67 ? -27.678 17.203 -30.831 1.00 84.38 67 ASP A CA 1
ATOM 490 C C . ASP A 1 67 ? -26.764 18.420 -31.129 1.00 84.38 67 ASP A C 1
ATOM 492 O O . ASP A 1 67 ? -27.146 19.567 -30.892 1.00 84.38 67 ASP A O 1
ATOM 496 N N . GLY A 1 68 ? -25.538 18.187 -31.618 1.00 84.94 68 GLY A N 1
ATOM 497 C CA . GLY A 1 68 ? -24.545 19.235 -31.877 1.00 84.94 68 GLY A CA 1
ATOM 498 C C . GLY A 1 68 ? -23.774 19.718 -30.640 1.00 84.94 68 GLY A C 1
ATOM 499 O O . GLY A 1 68 ? -22.983 20.655 -30.751 1.00 84.94 68 GLY A O 1
ATOM 500 N N . SER A 1 69 ? -23.964 19.098 -29.469 1.00 91.44 69 SER A N 1
ATOM 501 C CA . SER A 1 69 ? -23.202 19.392 -28.245 1.00 91.44 69 SER A CA 1
ATOM 502 C C . SER A 1 69 ? -21.898 18.590 -28.154 1.00 91.44 69 SER A C 1
ATOM 504 O O . SER A 1 69 ? -21.834 17.422 -28.546 1.00 91.44 69 SER A O 1
ATOM 506 N N . PHE A 1 70 ? -20.844 19.175 -27.588 1.00 92.88 70 PHE A N 1
ATOM 507 C CA . PHE A 1 70 ? -19.624 18.458 -27.212 1.00 92.88 70 PHE A CA 1
ATOM 508 C C . PHE A 1 70 ? -19.653 17.952 -25.769 1.00 92.88 70 PHE A C 1
ATOM 510 O O . PHE A 1 70 ? -19.067 16.904 -25.489 1.00 92.88 70 PHE A O 1
ATOM 517 N N . ARG A 1 71 ? -20.332 18.678 -24.875 1.00 94.19 71 ARG A N 1
ATOM 518 C CA . ARG A 1 71 ? -20.430 18.478 -23.423 1.00 94.19 71 ARG A CA 1
ATOM 519 C C . ARG A 1 71 ? -19.060 18.566 -22.733 1.00 94.19 71 ARG A C 1
ATOM 521 O O . ARG A 1 71 ? -18.594 17.557 -22.202 1.00 94.19 71 ARG A O 1
ATOM 528 N N . PRO A 1 72 ? -18.384 19.737 -22.763 1.00 93.25 72 PRO A N 1
ATOM 529 C CA . PRO A 1 72 ? -16.995 19.891 -22.313 1.00 93.25 72 PRO A CA 1
ATOM 530 C C . PRO A 1 72 ? -16.757 19.445 -20.865 1.00 93.25 72 PRO A C 1
ATOM 532 O O . PRO A 1 72 ? -15.760 18.777 -20.598 1.00 93.25 72 PRO A O 1
ATOM 535 N N . ASP A 1 73 ? -17.689 19.730 -19.956 1.00 92.38 73 ASP A N 1
ATOM 536 C CA . ASP A 1 73 ? -17.561 19.398 -18.530 1.00 92.38 73 ASP A CA 1
ATOM 537 C C . ASP A 1 73 ? -18.020 17.973 -18.173 1.00 92.38 73 ASP A C 1
ATOM 539 O O . ASP A 1 73 ? -17.859 17.530 -17.036 1.00 92.38 73 ASP A O 1
ATOM 543 N N . ALA A 1 74 ? -18.581 17.219 -19.126 1.00 91.94 74 ALA A N 1
ATOM 544 C CA . ALA A 1 74 ? -19.087 15.880 -18.844 1.00 91.94 74 ALA A CA 1
ATOM 545 C C . ALA A 1 74 ? -17.943 14.867 -18.597 1.00 91.94 74 ALA A C 1
ATOM 547 O O . ALA A 1 74 ? -16.885 14.955 -19.231 1.00 91.94 74 ALA A O 1
ATOM 548 N N . PRO A 1 75 ? -18.144 13.881 -17.701 1.00 94.19 75 PRO A N 1
ATOM 549 C CA . PRO A 1 75 ? -17.116 12.921 -17.305 1.00 94.19 75 PRO A CA 1
ATOM 550 C C . PRO A 1 75 ? -16.895 11.810 -18.342 1.00 94.19 75 PRO A C 1
ATOM 552 O O . PRO A 1 75 ? -17.844 11.138 -18.765 1.00 94.19 75 PRO A O 1
ATOM 555 N N . VAL A 1 76 ? -15.628 11.549 -18.672 1.00 96.56 76 VAL A N 1
ATOM 556 C CA . VAL A 1 76 ? -15.210 10.535 -19.660 1.00 96.56 76 VAL A CA 1
ATOM 557 C C . VAL A 1 76 ? -15.146 9.135 -19.034 1.00 96.56 76 VAL A C 1
ATOM 559 O O . VAL A 1 76 ? -14.588 8.963 -17.951 1.00 96.56 76 VAL A O 1
ATOM 562 N N . THR A 1 77 ? -15.704 8.118 -19.698 1.00 97.06 77 THR A N 1
ATOM 563 C CA . THR A 1 77 ? -15.504 6.696 -19.345 1.00 97.06 77 THR A CA 1
ATOM 564 C C . THR A 1 77 ? -14.149 6.169 -19.826 1.00 97.06 77 THR A C 1
ATOM 566 O O . THR A 1 77 ? -13.578 6.656 -20.804 1.00 97.06 77 THR A O 1
ATOM 569 N N . ARG A 1 78 ? -13.637 5.109 -19.193 1.00 97.19 78 ARG A N 1
ATOM 570 C CA . ARG A 1 78 ? -12.419 4.413 -19.645 1.00 97.19 78 ARG A CA 1
ATOM 571 C C . ARG A 1 78 ? -12.554 3.853 -21.067 1.00 97.19 78 ARG A C 1
ATOM 573 O O . ARG A 1 78 ? -11.582 3.891 -21.820 1.00 97.19 78 ARG A O 1
ATOM 580 N N . ALA A 1 79 ? -13.744 3.389 -21.457 1.00 96.94 79 ALA A N 1
ATOM 581 C CA . ALA A 1 79 ? -14.041 2.947 -22.820 1.00 96.94 79 ALA A CA 1
ATOM 582 C C . ALA A 1 79 ? -13.964 4.094 -23.844 1.00 96.94 79 ALA A C 1
ATOM 584 O O . ALA A 1 79 ? -13.256 3.969 -24.844 1.00 96.94 79 ALA A O 1
ATOM 585 N N . GLU A 1 80 ? -14.623 5.231 -23.585 1.00 96.69 80 GLU A N 1
ATOM 586 C CA . GLU A 1 80 ? -14.535 6.422 -24.443 1.00 96.69 80 GLU A CA 1
ATOM 587 C C . GLU A 1 80 ? -13.089 6.903 -24.583 1.00 96.69 80 GLU A C 1
ATOM 589 O O . GLU A 1 80 ? -12.623 7.114 -25.704 1.00 96.69 80 GLU A O 1
ATOM 594 N N . TYR A 1 81 ? -12.359 7.011 -23.470 1.00 98.06 81 TYR A N 1
ATOM 595 C CA . TYR A 1 81 ? -10.958 7.425 -23.471 1.00 98.06 81 TYR A CA 1
ATOM 596 C C . TYR A 1 81 ? -10.074 6.489 -24.312 1.00 98.06 81 TYR A C 1
ATOM 598 O O . TYR A 1 81 ? -9.299 6.965 -25.142 1.00 98.06 81 TYR A O 1
ATOM 606 N N . ALA A 1 82 ? -10.250 5.166 -24.199 1.00 95.81 82 ALA A N 1
ATOM 607 C CA . ALA A 1 82 ? -9.543 4.202 -25.044 1.00 95.81 82 ALA A CA 1
ATOM 608 C C . ALA A 1 82 ? -9.792 4.446 -26.547 1.00 95.81 82 ALA A C 1
ATOM 610 O O . ALA A 1 82 ? -8.862 4.341 -27.349 1.00 95.81 82 ALA A O 1
ATOM 611 N N . THR A 1 83 ? -11.016 4.831 -26.942 1.00 95.38 83 THR A N 1
ATOM 612 C CA . THR A 1 83 ? -11.314 5.167 -28.349 1.00 95.38 83 THR A CA 1
ATOM 613 C C . THR A 1 83 ? -10.633 6.451 -28.818 1.00 95.38 83 THR A C 1
ATOM 615 O O . THR A 1 83 ? -10.196 6.514 -29.967 1.00 95.38 83 THR A O 1
ATOM 618 N N . MET A 1 84 ? -10.480 7.450 -27.941 1.00 97.31 84 MET A N 1
ATOM 619 C CA . MET A 1 84 ? -9.738 8.675 -28.256 1.00 97.31 84 MET A CA 1
ATOM 620 C C . MET A 1 84 ? -8.245 8.372 -28.438 1.00 97.31 84 MET A C 1
ATOM 622 O O . MET A 1 84 ? -7.644 8.844 -29.399 1.00 97.31 84 MET A O 1
ATOM 626 N N . ILE A 1 85 ? -7.666 7.523 -27.580 1.00 96.00 85 ILE A N 1
ATOM 627 C CA . ILE A 1 85 ? -6.264 7.085 -27.668 1.00 96.00 85 ILE A CA 1
ATOM 628 C C . ILE A 1 85 ? -5.981 6.313 -28.966 1.00 96.00 85 ILE A C 1
ATOM 630 O O . ILE A 1 85 ? -5.018 6.642 -29.659 1.00 96.00 85 ILE A O 1
ATOM 634 N N . LEU A 1 86 ? -6.831 5.341 -29.334 1.00 93.56 86 LEU A N 1
ATOM 635 C CA . LEU A 1 86 ? -6.691 4.585 -30.589 1.00 93.56 86 LEU A CA 1
ATOM 636 C C . LEU A 1 86 ? -6.760 5.495 -31.828 1.00 93.56 86 LEU A C 1
ATOM 638 O O . LEU A 1 86 ? -6.063 5.257 -32.808 1.00 93.56 86 LEU A O 1
ATOM 642 N N . LYS A 1 87 ? -7.597 6.536 -31.802 1.00 94.00 87 LYS A N 1
ATOM 643 C CA . LYS A 1 87 ? -7.712 7.481 -32.921 1.00 94.00 87 LYS A CA 1
ATOM 644 C C . LYS A 1 87 ? -6.581 8.506 -32.971 1.00 94.00 87 LYS A C 1
ATOM 646 O O . LYS A 1 87 ? -6.216 8.945 -34.056 1.00 94.00 87 LYS A O 1
ATOM 651 N N . ALA A 1 88 ? -6.066 8.922 -31.815 1.00 93.62 88 ALA A N 1
ATOM 652 C CA . ALA A 1 88 ? -5.026 9.941 -31.727 1.00 93.62 88 ALA A CA 1
ATOM 653 C C . ALA A 1 88 ? -3.649 9.407 -32.143 1.00 93.62 88 ALA A C 1
ATOM 655 O O . ALA A 1 88 ? -2.905 10.099 -32.834 1.00 93.62 88 ALA A O 1
ATOM 656 N N . PHE A 1 89 ? -3.300 8.182 -31.744 1.00 89.50 89 PHE A N 1
ATOM 657 C CA . PHE A 1 89 ? -1.943 7.660 -31.896 1.00 89.50 89 PHE A CA 1
ATOM 658 C C . PHE A 1 89 ? -1.895 6.423 -32.794 1.00 89.50 89 PHE A C 1
ATOM 660 O O . PHE A 1 89 ? -2.740 5.542 -32.713 1.00 89.50 89 PHE A O 1
ATOM 667 N N . LYS A 1 90 ? -0.837 6.310 -33.607 1.00 73.06 90 LYS A N 1
ATOM 668 C CA . LYS A 1 90 ? -0.597 5.153 -34.498 1.00 73.06 90 LYS A CA 1
ATOM 669 C C . LYS A 1 90 ? 0.056 3.948 -33.797 1.00 73.06 90 LYS A C 1
ATOM 671 O O . LYS A 1 90 ? 0.249 2.909 -34.420 1.00 73.06 90 LYS A O 1
ATOM 676 N N . LYS A 1 91 ? 0.468 4.110 -32.531 1.00 66.00 91 LYS A N 1
ATOM 677 C CA . LYS A 1 91 ? 1.161 3.089 -31.719 1.00 66.00 91 LYS A CA 1
ATOM 678 C C . LYS A 1 91 ? 0.184 2.039 -31.135 1.00 66.00 91 LYS A C 1
ATOM 680 O O . LYS A 1 91 ? 0.521 0.860 -31.192 1.00 66.00 91 LYS A O 1
ATOM 685 N N . PRO A 1 92 ? -1.022 2.404 -30.645 1.00 70.62 92 PRO A N 1
ATOM 686 C CA . PRO A 1 92 ? -2.125 1.464 -30.429 1.00 70.62 92 PRO A CA 1
ATOM 687 C C . PRO A 1 92 ? -2.563 0.788 -31.736 1.00 70.62 92 PRO A C 1
ATOM 689 O O . PRO A 1 92 ? -3.133 1.428 -32.616 1.00 70.62 92 PRO A O 1
ATOM 692 N N . LYS A 1 93 ? -2.333 -0.522 -31.854 1.00 71.00 93 LYS A N 1
ATOM 693 C CA . LYS A 1 93 ? -2.856 -1.346 -32.952 1.00 71.00 93 LYS A CA 1
ATOM 694 C C . LYS A 1 93 ? -4.124 -2.076 -32.523 1.00 71.00 93 LYS A C 1
ATOM 696 O O . LYS A 1 93 ? -4.179 -2.660 -31.442 1.00 71.00 93 LYS A O 1
ATOM 701 N N . ALA A 1 94 ? -5.141 -2.049 -33.379 1.00 65.31 94 ALA A N 1
ATOM 702 C CA . ALA A 1 94 ? -6.396 -2.764 -33.173 1.00 65.31 94 ALA A CA 1
ATOM 703 C C . ALA A 1 94 ? -6.156 -4.279 -33.012 1.00 65.31 94 ALA A C 1
ATOM 705 O O . ALA A 1 94 ? -5.633 -4.913 -33.922 1.00 65.31 94 ALA A O 1
ATOM 706 N N . GLY A 1 95 ? -6.562 -4.847 -31.871 1.00 60.25 95 GLY A N 1
ATOM 707 C CA . GLY A 1 95 ? -6.523 -6.294 -31.603 1.00 60.25 95 GLY A CA 1
ATOM 708 C C . GLY A 1 95 ? -5.314 -6.818 -30.812 1.00 60.25 95 GLY A C 1
ATOM 709 O O . GLY A 1 95 ? -5.432 -7.877 -30.202 1.00 60.25 95 GLY A O 1
ATOM 710 N N . ASP A 1 96 ? -4.210 -6.070 -30.710 1.00 62.50 96 ASP A N 1
ATOM 711 C CA . ASP A 1 96 ? -2.935 -6.531 -30.111 1.00 62.50 96 ASP A CA 1
ATOM 712 C C . ASP A 1 96 ? -2.917 -6.528 -28.557 1.00 62.50 96 ASP A C 1
ATOM 714 O O . ASP A 1 96 ? -1.871 -6.360 -27.928 1.00 62.50 96 ASP A O 1
ATOM 718 N N . GLY A 1 97 ? -4.076 -6.657 -27.901 1.00 63.88 97 GLY A N 1
ATOM 719 C CA . GLY A 1 97 ? -4.236 -6.408 -26.462 1.00 63.88 97 GLY A CA 1
ATOM 720 C C . GLY A 1 97 ? -4.898 -7.523 -25.659 1.00 63.88 97 GLY A C 1
ATOM 721 O O . GLY A 1 97 ? -5.661 -8.338 -26.181 1.00 63.88 97 GLY A O 1
ATOM 722 N N . ALA A 1 98 ? -4.649 -7.504 -24.346 1.00 70.81 98 ALA A N 1
ATOM 723 C CA . ALA A 1 98 ? -5.238 -8.444 -23.398 1.00 70.81 98 ALA A CA 1
ATOM 724 C C . ALA A 1 98 ? -6.777 -8.445 -23.459 1.00 70.81 98 ALA A C 1
ATOM 726 O O . ALA A 1 98 ? -7.417 -7.395 -23.519 1.00 70.81 98 ALA A O 1
ATOM 727 N N . ALA A 1 99 ? -7.371 -9.639 -23.410 1.00 84.19 99 ALA A N 1
ATOM 728 C CA . ALA A 1 99 ? -8.812 -9.802 -23.259 1.00 84.19 99 ALA A CA 1
ATOM 729 C C . ALA A 1 99 ? -9.223 -9.618 -21.789 1.00 84.19 99 ALA A C 1
ATOM 731 O O . ALA A 1 99 ? -8.590 -10.180 -20.887 1.00 84.19 99 ALA A O 1
ATOM 732 N N . PHE A 1 100 ? -10.307 -8.875 -21.567 1.00 90.06 100 PHE A N 1
ATOM 733 C CA . PHE A 1 100 ? -10.861 -8.580 -20.247 1.00 90.06 100 PHE A CA 1
ATOM 734 C C . PHE A 1 100 ? -12.205 -9.291 -20.048 1.00 90.06 100 PHE A C 1
ATOM 736 O O . PHE A 1 100 ? -13.008 -9.378 -20.974 1.00 90.06 100 PHE A O 1
ATOM 743 N N . ALA A 1 101 ? -12.441 -9.827 -18.850 1.00 90.69 101 ALA A N 1
ATOM 744 C CA . ALA A 1 101 ? -13.597 -10.667 -18.536 1.00 90.69 101 ALA A CA 1
ATOM 745 C C . ALA A 1 101 ? -14.924 -9.884 -18.493 1.00 90.69 101 ALA A C 1
ATOM 747 O O . ALA A 1 101 ? -15.983 -10.451 -18.740 1.00 90.69 101 ALA A O 1
ATOM 748 N N . ASP A 1 102 ? -14.859 -8.580 -18.224 1.00 94.94 102 ASP A N 1
ATOM 749 C CA . ASP A 1 102 ? -15.983 -7.639 -18.193 1.00 94.94 102 ASP A CA 1
ATOM 750 C C . ASP A 1 102 ? -16.140 -6.827 -19.495 1.00 94.94 102 ASP A C 1
ATOM 752 O O . ASP A 1 102 ? -16.929 -5.885 -19.545 1.00 94.94 102 ASP A O 1
ATOM 756 N N . VAL A 1 103 ? -15.409 -7.184 -20.560 1.00 94.88 103 VAL A N 1
ATOM 757 C CA . VAL A 1 103 ? -15.530 -6.565 -21.889 1.00 94.88 103 VAL A CA 1
ATOM 758 C C . VAL A 1 103 ? -15.958 -7.638 -22.900 1.00 94.88 103 VAL A C 1
ATOM 760 O O . VAL A 1 103 ? -15.110 -8.336 -23.460 1.00 94.88 103 VAL A O 1
ATOM 763 N N . PRO A 1 104 ? -17.274 -7.801 -23.147 1.00 93.25 104 PRO A N 1
ATOM 764 C CA . PRO A 1 104 ? -17.788 -8.766 -24.116 1.00 93.25 104 PRO A CA 1
ATOM 765 C C . PRO A 1 104 ? -17.199 -8.581 -25.519 1.00 93.25 104 PRO A C 1
ATOM 767 O O . PRO A 1 104 ? -16.889 -7.466 -25.936 1.00 93.25 104 PRO A O 1
ATOM 770 N N . LYS A 1 105 ? -17.147 -9.660 -26.314 1.00 91.56 105 LYS A N 1
ATOM 771 C CA . LYS A 1 105 ? -16.697 -9.599 -27.722 1.00 91.56 105 LYS A CA 1
ATOM 772 C C . LYS A 1 105 ? -17.553 -8.678 -28.611 1.00 91.56 105 LYS A C 1
ATOM 774 O O . LYS A 1 105 ? -17.106 -8.264 -29.672 1.00 91.56 105 LYS A O 1
ATOM 779 N N . THR A 1 106 ? -18.773 -8.364 -28.180 1.00 94.50 106 THR A N 1
ATOM 780 C CA . THR A 1 106 ? -19.708 -7.429 -28.827 1.00 94.50 106 THR A CA 1
ATOM 781 C C . THR A 1 106 ? -19.590 -5.989 -28.314 1.00 94.50 106 THR A C 1
ATOM 783 O O . THR A 1 106 ? -20.306 -5.113 -28.792 1.00 94.50 106 THR A O 1
ATOM 786 N N . HIS A 1 107 ? -18.717 -5.715 -27.338 1.00 95.81 107 HIS A N 1
ATOM 787 C CA . HIS A 1 107 ? -18.574 -4.386 -26.752 1.00 95.81 107 HIS A CA 1
ATOM 788 C C . HIS A 1 107 ? -18.024 -3.393 -27.783 1.00 95.81 107 HIS A C 1
ATOM 790 O O . HIS A 1 107 ? -16.946 -3.594 -28.339 1.00 95.81 107 HIS A O 1
ATOM 796 N N . TRP A 1 108 ? -18.733 -2.282 -27.997 1.00 96.06 108 TRP A N 1
ATOM 797 C CA . TRP A 1 108 ? -18.431 -1.284 -29.033 1.00 96.06 108 TRP A CA 1
ATOM 798 C C . TRP A 1 108 ? -16.982 -0.757 -28.992 1.00 96.06 108 TRP A C 1
ATOM 800 O O . TRP A 1 108 ? -16.378 -0.509 -30.033 1.00 96.06 108 TRP A O 1
ATOM 810 N N . ALA A 1 109 ? -16.402 -0.627 -27.794 1.00 94.94 109 ALA A N 1
ATOM 811 C CA . ALA A 1 109 ? -15.026 -0.169 -27.592 1.00 94.94 109 ALA A CA 1
ATOM 812 C C . ALA A 1 109 ? -13.968 -1.293 -27.527 1.00 94.94 109 ALA A C 1
ATOM 814 O O . ALA A 1 109 ? -12.804 -0.983 -27.289 1.00 94.94 109 ALA A O 1
ATOM 815 N N . LEU A 1 110 ? -14.321 -2.576 -27.715 1.00 94.25 110 LEU A N 1
ATOM 816 C CA . LEU A 1 110 ? -13.419 -3.730 -27.521 1.00 94.25 110 LEU A CA 1
ATOM 817 C C . LEU A 1 110 ? -12.050 -3.535 -28.188 1.00 94.25 110 LEU A C 1
ATOM 819 O O . LEU A 1 110 ? -11.018 -3.589 -27.521 1.00 94.25 110 LEU A O 1
ATOM 823 N N . SER A 1 111 ? -12.045 -3.243 -29.491 1.00 92.00 111 SER A N 1
ATOM 824 C CA . SER A 1 111 ? -10.810 -3.070 -30.265 1.00 92.00 111 SER A CA 1
ATOM 825 C C . SER A 1 111 ? -9.947 -1.910 -29.760 1.00 92.00 111 SER A C 1
ATOM 827 O O . SER A 1 111 ? -8.724 -1.970 -29.868 1.00 92.00 111 SER A O 1
ATOM 829 N N . ALA A 1 112 ? -10.563 -0.853 -29.227 1.00 94.19 112 ALA A N 1
ATOM 830 C CA . ALA A 1 112 ? -9.858 0.301 -28.681 1.00 94.19 112 ALA A CA 1
ATOM 831 C C . ALA A 1 112 ? -9.293 0.018 -27.288 1.00 94.19 112 ALA A C 1
ATOM 833 O O . ALA A 1 112 ? -8.159 0.389 -26.999 1.00 94.19 112 ALA A O 1
ATOM 834 N N . ILE A 1 113 ? -10.054 -0.694 -26.454 1.00 94.44 113 ILE A N 1
ATOM 835 C CA . ILE A 1 113 ? -9.633 -1.170 -25.134 1.00 94.44 113 ILE A CA 1
ATOM 836 C C . ILE A 1 113 ? -8.413 -2.090 -25.267 1.00 94.44 113 ILE A C 1
ATOM 838 O O . ILE A 1 113 ? -7.410 -1.887 -24.581 1.00 94.44 113 ILE A O 1
ATOM 842 N N . GLN A 1 114 ? -8.461 -3.047 -26.199 1.00 91.44 114 GLN A N 1
ATOM 843 C CA . GLN A 1 114 ? -7.325 -3.916 -26.505 1.00 91.44 114 GLN A CA 1
ATOM 844 C C . GLN A 1 114 ? -6.128 -3.105 -27.015 1.00 91.44 114 GLN A C 1
ATOM 846 O O . GLN A 1 114 ? -5.052 -3.198 -26.433 1.00 91.44 114 GLN A O 1
ATOM 851 N N . ALA A 1 115 ? -6.309 -2.253 -28.029 1.00 90.12 115 ALA A N 1
ATOM 852 C CA . ALA A 1 115 ? -5.216 -1.464 -28.600 1.00 90.12 115 ALA A CA 1
ATOM 853 C C . ALA A 1 115 ? -4.526 -0.549 -27.574 1.00 90.12 115 ALA A C 1
ATOM 855 O O . ALA A 1 115 ? -3.298 -0.526 -27.479 1.00 90.12 115 ALA A O 1
ATOM 856 N N . ALA A 1 116 ? -5.311 0.188 -26.781 1.00 91.81 116 ALA A N 1
ATOM 857 C CA . ALA A 1 116 ? -4.796 1.064 -25.736 1.00 91.81 116 ALA A CA 1
ATOM 858 C C . ALA A 1 116 ? -4.084 0.270 -24.630 1.00 91.81 116 ALA A C 1
ATOM 860 O O . ALA A 1 116 ? -3.102 0.758 -24.070 1.00 91.81 116 ALA A O 1
ATOM 861 N N . SER A 1 117 ? -4.531 -0.954 -24.326 1.00 87.94 117 SER A N 1
ATOM 862 C CA . SER A 1 117 ? -3.861 -1.787 -23.329 1.00 87.94 117 SER A CA 1
ATOM 863 C C . SER A 1 117 ? -2.582 -2.450 -23.846 1.00 87.94 117 SER A C 1
ATOM 865 O O . SER A 1 117 ? -1.560 -2.383 -23.167 1.00 87.94 117 SER A O 1
ATOM 867 N N . GLY A 1 118 ? -2.593 -3.008 -25.060 1.00 85.06 118 GLY A N 1
ATOM 868 C CA . GLY A 1 118 ? -1.411 -3.608 -25.692 1.00 85.06 118 GLY A CA 1
ATOM 869 C C . GLY A 1 118 ? -0.280 -2.600 -25.922 1.00 85.06 118 GLY A C 1
ATOM 870 O O . GLY A 1 118 ? 0.888 -2.919 -25.718 1.00 85.06 118 GLY A O 1
ATOM 871 N N . ALA A 1 119 ? -0.618 -1.348 -26.248 1.00 86.12 119 ALA A N 1
ATOM 872 C CA . ALA A 1 119 ? 0.350 -0.258 -26.382 1.00 86.12 119 ALA A CA 1
ATOM 873 C C . ALA A 1 119 ? 0.733 0.434 -25.054 1.00 86.12 119 ALA A C 1
ATOM 875 O O . ALA A 1 119 ? 1.438 1.440 -25.079 1.00 86.12 119 ALA A O 1
ATOM 876 N N . GLY A 1 120 ? 0.284 -0.070 -23.898 1.00 85.12 120 GLY A N 1
ATOM 877 C CA . GLY A 1 120 ? 0.694 0.434 -22.580 1.00 85.12 120 GLY A CA 1
ATOM 878 C C . GLY A 1 120 ? 0.082 1.775 -22.154 1.00 85.12 120 GLY A C 1
ATOM 879 O O . GLY A 1 120 ? 0.500 2.329 -21.140 1.00 85.12 120 GLY A O 1
ATOM 880 N N . PHE A 1 121 ? -0.918 2.289 -22.880 1.00 91.69 121 PHE A N 1
ATOM 881 C CA . PHE A 1 121 ? -1.678 3.469 -22.457 1.00 91.69 121 PHE A CA 1
ATOM 882 C C . PHE A 1 121 ? -2.625 3.133 -21.304 1.00 91.69 121 PHE A C 1
ATOM 884 O O . PHE A 1 121 ? -2.765 3.922 -20.380 1.00 91.69 121 PHE A O 1
ATOM 891 N N . LEU A 1 122 ? -3.305 1.988 -21.342 1.00 90.94 122 LEU A N 1
ATOM 892 C CA . LEU A 1 122 ? -4.244 1.579 -20.294 1.00 90.94 122 LEU A CA 1
ATOM 893 C C . LEU A 1 122 ? -3.886 0.208 -19.723 1.00 90.94 122 LEU A C 1
ATOM 895 O O . LEU A 1 122 ? -3.206 -0.608 -20.339 1.00 90.94 122 LEU A O 1
ATOM 899 N N . SER A 1 123 ? -4.355 -0.061 -18.513 1.00 83.00 123 SER A N 1
ATOM 900 C CA . SER A 1 123 ? -4.222 -1.365 -17.867 1.00 83.00 123 SER A CA 1
ATOM 901 C C . SER A 1 123 ? -5.548 -1.775 -17.248 1.00 83.00 123 SER A C 1
ATOM 903 O O . SER A 1 123 ? -6.338 -0.928 -16.823 1.00 83.00 123 SER A O 1
ATOM 905 N N . GLY A 1 124 ? -5.788 -3.084 -17.208 1.00 75.44 124 GLY A N 1
ATOM 906 C CA . GLY A 1 124 ? -6.855 -3.659 -16.401 1.00 75.44 124 GLY A CA 1
ATOM 907 C C . GLY A 1 124 ? -6.465 -3.779 -14.928 1.00 75.44 124 GLY A C 1
ATOM 908 O O . GLY A 1 124 ? -5.291 -3.739 -14.552 1.00 75.44 124 GLY A O 1
ATOM 909 N N . TYR A 1 125 ? -7.488 -3.965 -14.112 1.00 74.75 125 TYR A N 1
ATOM 910 C CA . TYR A 1 125 ? -7.436 -4.343 -12.710 1.00 74.75 125 TYR A CA 1
ATOM 911 C C . TYR A 1 125 ? -7.252 -5.875 -12.568 1.00 74.75 125 TYR A C 1
ATOM 913 O O . TYR A 1 125 ? -7.394 -6.613 -13.555 1.00 74.75 125 TYR A O 1
ATOM 921 N N . PRO A 1 126 ? -6.941 -6.384 -11.356 1.00 70.06 126 PRO A N 1
ATOM 922 C CA . PRO A 1 126 ? -6.882 -7.821 -11.078 1.00 70.06 126 PRO A CA 1
ATOM 923 C C . PRO A 1 126 ? -8.135 -8.583 -11.541 1.00 70.06 126 PRO A C 1
ATOM 925 O O . PRO A 1 126 ? -9.217 -8.013 -11.665 1.00 70.06 126 PRO A O 1
ATOM 928 N N . GLY A 1 127 ? -7.980 -9.877 -11.840 1.00 68.25 127 GLY A N 1
ATOM 929 C CA . GLY A 1 127 ? -9.059 -10.703 -12.402 1.00 68.25 127 GLY A CA 1
ATOM 930 C C . GLY A 1 127 ? -9.360 -10.454 -13.889 1.00 68.25 127 GLY A C 1
ATOM 931 O O . GLY A 1 127 ? -10.396 -10.894 -14.375 1.00 68.25 127 GLY A O 1
ATOM 932 N N . LYS A 1 128 ? -8.467 -9.763 -14.619 1.00 84.88 128 LYS A N 1
ATOM 933 C CA . LYS A 1 128 ? -8.676 -9.312 -16.012 1.00 84.88 128 LYS A CA 1
ATOM 934 C C . LYS A 1 128 ? -9.917 -8.418 -16.157 1.00 84.88 128 LYS A C 1
ATOM 936 O O . LYS A 1 128 ? -10.666 -8.566 -17.114 1.00 84.88 128 LYS A O 1
ATOM 941 N N . ILE A 1 129 ? -10.131 -7.487 -15.231 1.00 85.38 129 ILE A N 1
ATOM 942 C CA . ILE A 1 129 ? -11.278 -6.565 -15.245 1.00 85.38 129 ILE A CA 1
ATOM 943 C C . ILE A 1 129 ? -10.832 -5.202 -15.795 1.00 85.38 129 ILE A C 1
ATOM 945 O O . ILE A 1 129 ? -9.846 -4.649 -15.320 1.00 85.38 129 ILE A O 1
ATOM 949 N N . PHE A 1 130 ? -11.525 -4.625 -16.774 1.00 91.00 130 PHE A N 1
ATOM 950 C CA . PHE A 1 130 ? -11.181 -3.329 -17.372 1.00 91.00 130 PHE A CA 1
ATOM 951 C C . PHE A 1 130 ? -11.989 -2.151 -16.816 1.00 91.00 130 PHE A C 1
ATOM 953 O O . PHE A 1 130 ? -11.470 -1.036 -16.779 1.00 91.00 130 PHE A O 1
ATOM 960 N N . LYS A 1 131 ? -13.231 -2.388 -16.384 1.00 92.44 131 LYS A N 1
ATOM 961 C CA . LYS A 1 131 ? -14.260 -1.408 -15.999 1.00 92.44 131 LYS A CA 1
ATOM 962 C C . LYS A 1 131 ? -14.532 -0.373 -17.104 1.00 92.44 131 LYS A C 1
ATOM 964 O O . LYS A 1 131 ? -14.217 0.802 -16.912 1.00 92.44 131 LYS A O 1
ATOM 969 N N . PRO A 1 132 ? -15.100 -0.774 -18.262 1.00 95.19 132 PRO A N 1
ATOM 970 C CA . PRO A 1 132 ? -15.297 0.117 -19.412 1.00 95.19 132 PRO A CA 1
ATOM 971 C C . PRO A 1 132 ? -16.085 1.389 -19.068 1.00 95.19 132 PRO A C 1
ATOM 973 O O . PRO A 1 132 ? -15.661 2.480 -19.446 1.00 95.19 132 PRO A O 1
ATOM 976 N N . GLU A 1 133 ? -17.153 1.260 -18.277 1.00 96.12 133 GLU A N 1
ATOM 977 C CA . GLU A 1 133 ? -18.053 2.364 -17.908 1.00 96.12 133 GLU A CA 1
ATOM 978 C C . GLU A 1 133 ? -17.581 3.201 -16.706 1.00 96.12 133 GLU A C 1
ATOM 980 O O . GLU A 1 133 ? -18.167 4.244 -16.401 1.00 96.12 133 GLU A O 1
ATOM 985 N N . GLN A 1 134 ? -16.511 2.791 -16.011 1.00 91.25 134 GLN A N 1
ATOM 986 C CA . GLN A 1 134 ? -15.958 3.602 -14.926 1.00 91.25 134 GLN A CA 1
ATOM 987 C C . GLN A 1 134 ? -15.436 4.926 -15.497 1.00 91.25 134 GLN A C 1
ATOM 989 O O . GLN A 1 134 ? -14.716 4.958 -16.499 1.00 91.25 134 GLN A O 1
ATOM 994 N N . LYS A 1 135 ? -15.775 6.028 -14.824 1.00 96.38 135 LYS A N 1
ATOM 995 C CA . LYS A 1 135 ? -15.265 7.355 -15.163 1.00 96.38 135 LYS A CA 1
ATOM 996 C C . LYS A 1 135 ? -13.778 7.463 -14.817 1.00 96.38 135 LYS A C 1
ATOM 998 O O . LYS A 1 135 ? -13.363 7.047 -13.735 1.00 96.38 135 LYS A O 1
ATOM 1003 N N . ILE A 1 136 ? -12.976 7.966 -15.753 1.00 92.88 136 ILE A N 1
ATOM 1004 C CA . ILE A 1 136 ? -11.514 7.939 -15.647 1.00 92.88 136 ILE A CA 1
ATOM 1005 C C . ILE A 1 136 ? -10.993 9.080 -14.746 1.00 92.88 136 ILE A C 1
ATOM 1007 O O . ILE A 1 136 ? -11.369 10.238 -14.956 1.00 92.88 136 ILE A O 1
ATOM 1011 N N . PRO A 1 137 ? -10.145 8.800 -13.735 1.00 91.12 137 PRO A N 1
ATOM 1012 C CA . PRO A 1 137 ? -9.503 9.840 -12.928 1.00 91.12 137 PRO A CA 1
ATOM 1013 C C . PRO A 1 137 ? -8.485 10.666 -13.727 1.00 91.12 137 PRO A C 1
ATOM 1015 O O . PRO A 1 137 ? -7.824 10.146 -14.628 1.00 91.12 137 PRO A O 1
ATOM 1018 N N . ARG A 1 138 ? -8.288 11.936 -13.352 1.00 91.62 138 ARG A N 1
ATOM 1019 C CA . ARG A 1 138 ? -7.298 12.843 -13.971 1.00 91.62 138 ARG A CA 1
ATOM 1020 C C . ARG A 1 138 ? -5.880 12.274 -13.928 1.00 91.62 138 ARG A C 1
ATOM 1022 O O . ARG A 1 138 ? -5.178 12.309 -14.938 1.00 91.62 138 ARG A O 1
ATOM 1029 N N . ALA A 1 139 ? -5.480 11.688 -12.798 1.00 87.69 139 ALA A N 1
ATOM 1030 C CA . ALA A 1 139 ? -4.182 11.027 -12.674 1.00 87.69 139 ALA A CA 1
ATOM 1031 C C . ALA A 1 139 ? -4.016 9.863 -13.663 1.00 87.69 139 ALA A C 1
ATOM 1033 O O . ALA A 1 139 ? -2.929 9.678 -14.203 1.00 87.69 139 ALA A O 1
ATOM 1034 N N . GLU A 1 140 ? -5.080 9.103 -13.940 1.00 88.44 140 GLU A N 1
ATOM 1035 C CA . GLU A 1 140 ? -5.009 7.959 -14.852 1.00 88.44 140 GLU A CA 1
ATOM 1036 C C . GLU A 1 140 ? -4.877 8.395 -16.321 1.00 88.44 140 GLU A C 1
ATOM 1038 O O . GLU A 1 140 ? -4.137 7.759 -17.065 1.00 88.44 140 GLU A O 1
ATOM 1043 N N . VAL A 1 141 ? -5.490 9.514 -16.727 1.00 96.00 141 VAL A N 1
ATOM 1044 C CA . VAL A 1 141 ? -5.289 10.114 -18.065 1.00 96.00 141 VAL A CA 1
ATOM 1045 C C . VAL A 1 141 ? -3.823 10.514 -18.279 1.00 96.00 141 VAL A C 1
ATOM 1047 O O . VAL A 1 141 ? -3.228 10.203 -19.310 1.00 96.00 141 VAL A O 1
ATOM 1050 N N . LEU A 1 142 ? -3.211 11.167 -17.289 1.00 94.19 142 LEU A N 1
ATOM 1051 C CA . LEU A 1 142 ? -1.825 11.639 -17.374 1.00 94.19 142 LEU A CA 1
ATOM 1052 C C . LEU A 1 142 ? -0.817 10.482 -17.321 1.00 94.19 142 LEU A C 1
ATOM 1054 O O . LEU A 1 142 ? 0.089 10.417 -18.152 1.00 94.19 142 LEU A O 1
ATOM 1058 N N . LEU A 1 143 ? -1.024 9.533 -16.401 1.00 89.62 143 LEU A N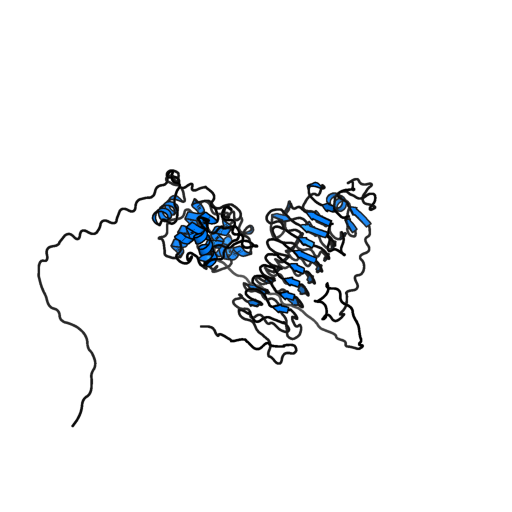 1
ATOM 1059 C CA . LEU A 1 143 ? -0.284 8.270 -16.319 1.00 89.62 143 LEU A CA 1
ATOM 1060 C C . LEU A 1 143 ? -0.353 7.498 -17.644 1.00 89.62 143 LEU A C 1
ATOM 1062 O O . LEU A 1 143 ? 0.658 6.990 -18.123 1.00 89.62 143 LEU A O 1
ATOM 1066 N N . SER A 1 144 ? -1.542 7.442 -18.246 1.00 95.00 144 SER A N 1
ATOM 1067 C CA . SER A 1 144 ? -1.802 6.759 -19.509 1.00 95.00 144 SER A CA 1
ATOM 1068 C C . SER A 1 144 ? -1.017 7.355 -20.677 1.00 95.00 144 SER A C 1
ATOM 1070 O O . SER A 1 144 ? -0.323 6.622 -21.384 1.00 95.00 144 SER A O 1
ATOM 1072 N N . LEU A 1 145 ? -1.091 8.677 -20.864 1.00 95.50 145 LEU A N 1
ATOM 1073 C CA . LEU A 1 145 ? -0.365 9.366 -21.932 1.00 95.50 145 LEU A CA 1
ATOM 1074 C C . LEU A 1 145 ? 1.151 9.246 -21.747 1.00 95.50 145 LEU A C 1
ATOM 1076 O O . LEU A 1 145 ? 1.854 8.938 -22.707 1.00 95.50 145 LEU A O 1
ATOM 1080 N N . ALA A 1 146 ? 1.655 9.425 -20.523 1.00 94.06 146 ALA A N 1
ATOM 1081 C CA . ALA A 1 146 ? 3.081 9.299 -20.237 1.00 94.06 146 ALA A CA 1
ATOM 1082 C C . ALA A 1 146 ? 3.609 7.878 -20.491 1.00 94.06 146 ALA A C 1
ATOM 1084 O O . ALA A 1 146 ? 4.626 7.722 -21.165 1.00 94.06 146 ALA A O 1
ATOM 1085 N N . ASN A 1 147 ? 2.903 6.841 -20.030 1.00 87.25 147 ASN A N 1
ATOM 1086 C CA . ASN A 1 147 ? 3.326 5.453 -20.225 1.00 87.25 147 ASN A CA 1
ATOM 1087 C C . ASN A 1 147 ? 3.244 5.026 -21.700 1.00 87.25 147 ASN A C 1
ATOM 1089 O O . ASN A 1 147 ? 4.217 4.502 -22.244 1.00 87.25 147 ASN A O 1
ATOM 1093 N N . GLY A 1 148 ? 2.117 5.288 -22.370 1.00 88.25 148 GLY A N 1
ATOM 1094 C CA . GLY A 1 148 ? 1.897 4.888 -23.764 1.00 88.25 148 GLY A CA 1
ATOM 1095 C C . GLY A 1 148 ? 2.799 5.608 -24.773 1.00 88.25 148 GLY A C 1
ATOM 1096 O O . GLY A 1 148 ? 3.190 5.032 -25.792 1.00 88.25 148 GLY A O 1
ATOM 1097 N N . LEU A 1 149 ? 3.193 6.851 -24.474 1.00 91.44 149 LEU A N 1
ATOM 1098 C CA . LEU A 1 149 ? 4.152 7.622 -25.276 1.00 91.44 149 LEU A CA 1
ATOM 1099 C C . LEU A 1 149 ? 5.602 7.476 -24.793 1.00 91.44 149 LEU A C 1
ATOM 1101 O O . LEU A 1 149 ? 6.506 8.005 -25.439 1.00 91.44 149 LEU A O 1
ATOM 1105 N N . LYS A 1 150 ? 5.831 6.702 -23.723 1.00 88.75 150 LYS A N 1
ATOM 1106 C CA . LYS A 1 150 ? 7.141 6.428 -23.108 1.00 88.75 150 LYS A CA 1
ATOM 1107 C C . LYS A 1 150 ? 7.884 7.699 -22.681 1.00 88.75 150 LYS A C 1
ATOM 1109 O O . LYS A 1 150 ? 9.093 7.821 -22.874 1.00 88.75 150 LYS A O 1
ATOM 1114 N N . TYR A 1 151 ? 7.159 8.655 -22.108 1.00 90.00 151 TYR A N 1
ATOM 1115 C CA . TYR A 1 151 ? 7.763 9.829 -21.491 1.00 90.00 151 TYR A CA 1
ATOM 1116 C C . TYR A 1 151 ? 8.442 9.443 -20.174 1.00 90.00 151 TYR A C 1
ATOM 1118 O O . TYR A 1 151 ? 7.846 8.785 -19.324 1.00 90.00 151 TYR A O 1
ATOM 1126 N N . ALA A 1 152 ? 9.684 9.889 -20.009 1.00 81.31 152 ALA A N 1
ATOM 1127 C CA . ALA A 1 152 ? 10.441 9.804 -18.769 1.00 81.31 152 ALA A CA 1
ATOM 1128 C C . ALA A 1 152 ? 10.663 11.213 -18.207 1.00 81.31 152 ALA A C 1
ATOM 1130 O O . ALA A 1 152 ? 10.783 12.170 -18.978 1.00 81.31 152 ALA A O 1
ATOM 1131 N N . THR A 1 153 ? 10.727 11.329 -16.882 1.00 81.62 153 THR A N 1
ATOM 1132 C CA . THR A 1 153 ? 11.186 12.542 -16.196 1.00 81.62 153 THR A CA 1
ATOM 1133 C C . THR A 1 153 ? 12.651 12.804 -16.506 1.00 81.62 153 THR A C 1
ATOM 1135 O O . THR A 1 153 ? 13.485 11.905 -16.393 1.00 81.62 153 THR A O 1
ATOM 1138 N N . SER A 1 154 ? 12.963 14.042 -16.870 1.00 75.44 154 SER A N 1
ATOM 1139 C CA . SER A 1 154 ? 14.333 14.517 -17.092 1.00 75.44 154 SER A CA 1
ATOM 1140 C C . SER A 1 154 ? 15.037 14.940 -15.798 1.00 75.44 154 SER A C 1
ATOM 1142 O O . SER A 1 154 ? 16.256 15.101 -15.793 1.00 75.44 154 SER A O 1
ATOM 1144 N N . GLY A 1 155 ? 14.295 15.082 -14.695 1.00 76.94 155 GLY A N 1
ATOM 1145 C CA . GLY A 1 155 ? 14.835 15.406 -13.376 1.00 76.94 155 GLY A CA 1
ATOM 1146 C C . GLY A 1 155 ? 14.036 14.793 -12.224 1.00 76.94 155 GLY A C 1
ATOM 1147 O O . GLY A 1 155 ? 13.383 13.763 -12.371 1.00 76.94 155 GLY A O 1
ATOM 1148 N N . SER A 1 156 ? 14.098 15.434 -11.053 1.00 82.94 156 SER A N 1
ATOM 1149 C CA . SER A 1 156 ? 13.365 14.986 -9.863 1.00 82.94 156 SER A CA 1
ATOM 1150 C C . SER A 1 156 ? 11.843 15.108 -10.058 1.00 82.94 156 SER A C 1
ATOM 1152 O O . SER A 1 156 ? 11.362 16.224 -10.294 1.00 82.94 156 SER A O 1
ATOM 1154 N N . PRO A 1 157 ? 11.061 14.026 -9.861 1.00 80.88 157 PRO A N 1
ATOM 1155 C CA . PRO A 1 157 ? 9.599 14.075 -9.891 1.00 80.88 157 PRO A CA 1
ATOM 1156 C C . PRO A 1 157 ? 9.018 15.085 -8.897 1.00 80.88 157 PRO A C 1
ATOM 1158 O O . PRO A 1 157 ? 8.026 15.744 -9.191 1.00 80.88 157 PRO A O 1
ATOM 1161 N N . GLN A 1 158 ? 9.662 15.251 -7.737 1.00 81.25 158 GLN A N 1
ATOM 1162 C CA . GLN A 1 158 ? 9.251 16.222 -6.723 1.00 81.25 158 GLN A CA 1
ATOM 1163 C C . GLN A 1 158 ? 9.350 17.661 -7.239 1.00 81.25 158 GLN A C 1
ATOM 1165 O O . GLN A 1 158 ? 8.479 18.472 -6.942 1.00 81.25 158 GLN A O 1
ATOM 1170 N N . LYS A 1 159 ? 10.379 17.960 -8.041 1.00 86.31 159 LYS A N 1
ATOM 1171 C CA . LYS A 1 159 ? 10.572 19.275 -8.656 1.00 86.31 159 LYS A CA 1
ATOM 1172 C C . LYS A 1 159 ? 9.590 19.516 -9.802 1.00 86.31 159 LYS A C 1
ATOM 1174 O O . LYS A 1 159 ? 8.948 20.555 -9.853 1.00 86.31 159 LYS A O 1
ATOM 1179 N N . ALA A 1 160 ? 9.417 18.538 -10.690 1.00 86.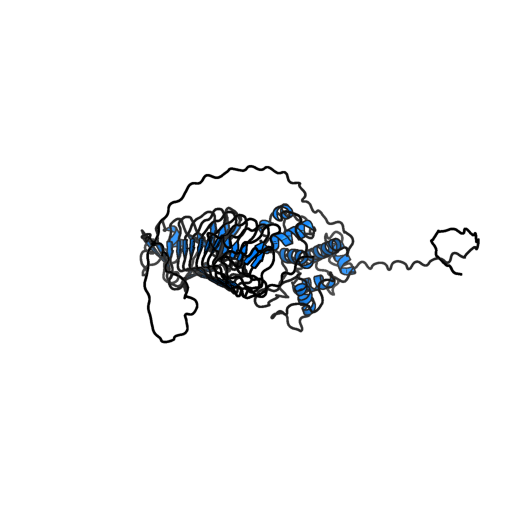38 160 ALA A N 1
ATOM 1180 C CA . ALA A 1 160 ? 8.450 18.621 -11.788 1.00 86.38 160 ALA A CA 1
ATOM 1181 C C . ALA A 1 160 ? 6.993 18.814 -11.311 1.00 86.38 160 ALA A C 1
ATOM 1183 O O . ALA A 1 160 ? 6.146 19.274 -12.076 1.00 86.38 160 ALA A O 1
ATOM 1184 N N . LEU A 1 161 ? 6.702 18.465 -10.053 1.00 88.81 161 LEU A N 1
ATOM 1185 C CA . LEU A 1 161 ? 5.380 18.559 -9.437 1.00 88.81 161 LEU A CA 1
ATOM 1186 C C . LEU A 1 161 ? 5.257 19.680 -8.386 1.00 88.81 161 LEU A C 1
ATOM 1188 O O . LEU A 1 161 ? 4.194 19.812 -7.779 1.00 88.81 161 LEU A O 1
ATOM 1192 N N . GLU A 1 162 ? 6.293 20.503 -8.180 1.00 87.12 162 GLU A N 1
ATOM 1193 C CA . GLU A 1 162 ? 6.346 21.502 -7.095 1.00 87.12 162 GLU A CA 1
ATOM 1194 C C . GLU A 1 162 ? 5.261 22.590 -7.199 1.00 87.12 162 GLU A C 1
ATOM 1196 O O . GLU A 1 162 ? 4.804 23.110 -6.182 1.00 87.12 162 GLU A O 1
ATOM 1201 N N . GLY A 1 163 ? 4.789 22.881 -8.418 1.00 84.25 163 GLY A N 1
ATOM 1202 C CA . GLY A 1 163 ? 3.693 23.822 -8.680 1.00 84.25 163 GLY A CA 1
ATOM 1203 C C . GLY A 1 163 ? 2.290 23.315 -8.310 1.00 84.25 163 GLY A C 1
ATOM 1204 O O . GLY A 1 163 ? 1.351 24.112 -8.285 1.00 84.25 163 GLY A O 1
ATOM 1205 N N . PHE A 1 164 ? 2.124 22.021 -8.006 1.00 88.44 164 PHE A N 1
ATOM 1206 C CA . PHE A 1 164 ? 0.830 21.432 -7.644 1.00 88.44 164 PHE A CA 1
ATOM 1207 C C . PHE A 1 164 ? 0.726 21.228 -6.129 1.00 88.44 164 PHE A C 1
ATOM 1209 O O . PHE A 1 164 ? 1.408 20.376 -5.549 1.00 88.44 164 PHE A O 1
ATOM 1216 N N . LYS A 1 165 ? -0.174 21.978 -5.481 1.00 88.06 165 LYS A N 1
ATOM 1217 C CA . LYS A 1 165 ? -0.395 21.969 -4.017 1.00 88.06 165 LYS A CA 1
ATOM 1218 C C . LYS A 1 165 ? -0.771 20.590 -3.469 1.00 88.06 165 LYS A C 1
ATOM 1220 O O . LYS A 1 165 ? -0.474 20.266 -2.321 1.00 88.06 165 LYS A O 1
ATOM 1225 N N . ASP A 1 166 ? -1.423 19.786 -4.297 1.00 84.38 166 ASP A N 1
ATOM 1226 C CA . ASP A 1 166 ? -1.922 18.444 -4.020 1.00 84.38 166 ASP A CA 1
ATOM 1227 C C . ASP A 1 166 ? -1.089 17.345 -4.705 1.00 84.38 166 ASP A C 1
ATOM 1229 O O . ASP A 1 166 ? -1.519 16.195 -4.773 1.00 84.38 166 ASP A O 1
ATOM 1233 N N . SER A 1 167 ? 0.130 17.652 -5.166 1.00 83.75 167 SER A N 1
ATOM 1234 C CA . SER A 1 167 ? 1.080 16.661 -5.702 1.00 83.75 167 SER A CA 1
ATOM 1235 C C . SER A 1 167 ? 1.302 15.468 -4.760 1.00 83.75 167 SER A C 1
ATOM 1237 O O . SER A 1 167 ? 1.477 14.342 -5.217 1.00 83.75 167 SER A O 1
ATOM 1239 N N . ALA A 1 168 ? 1.205 15.676 -3.443 1.00 78.81 168 ALA A N 1
ATOM 1240 C CA . ALA A 1 168 ? 1.262 14.617 -2.432 1.00 78.81 168 ALA A CA 1
ATOM 1241 C C . ALA A 1 168 ? 0.073 13.627 -2.466 1.00 78.81 168 ALA A C 1
ATOM 1243 O O . ALA A 1 168 ? 0.161 12.547 -1.884 1.00 78.81 168 ALA A O 1
ATOM 1244 N N . ALA A 1 169 ? -1.038 13.968 -3.128 1.00 76.75 169 ALA A N 1
ATOM 1245 C CA . ALA A 1 169 ? -2.158 13.057 -3.345 1.00 76.75 169 ALA A CA 1
ATOM 1246 C C . ALA A 1 169 ? -1.920 12.106 -4.533 1.00 76.75 169 ALA A C 1
ATOM 1248 O O . ALA A 1 169 ? -2.620 11.097 -4.643 1.00 76.75 169 ALA A O 1
ATOM 1249 N N . ILE A 1 170 ? -0.934 12.368 -5.398 1.00 78.69 170 ILE A N 1
ATOM 1250 C CA . ILE A 1 170 ? -0.576 11.472 -6.505 1.00 78.69 170 ILE A CA 1
ATOM 1251 C C . ILE A 1 170 ? -0.110 10.118 -5.937 1.00 78.69 170 ILE A C 1
ATOM 1253 O O . ILE A 1 170 ? 0.760 10.097 -5.066 1.00 78.69 170 ILE A O 1
ATOM 1257 N N . PRO A 1 171 ? -0.653 8.975 -6.398 1.00 60.91 171 PRO A N 1
ATOM 1258 C CA . PRO A 1 171 ? -0.146 7.665 -5.999 1.00 60.91 171 PRO A CA 1
ATOM 1259 C C . PRO A 1 171 ? 1.318 7.482 -6.415 1.00 60.91 171 PRO A C 1
ATOM 1261 O O . PRO A 1 171 ? 1.666 7.746 -7.564 1.00 60.91 171 PRO A O 1
ATOM 1264 N N . GLU A 1 172 ? 2.164 6.975 -5.515 1.00 71.06 172 GLU A N 1
ATOM 1265 C CA . GLU A 1 172 ? 3.621 6.923 -5.724 1.00 71.06 172 GLU A CA 1
ATOM 1266 C C . GLU A 1 172 ? 4.019 6.175 -7.010 1.00 71.06 172 GLU A C 1
ATOM 1268 O O . GLU A 1 172 ? 4.832 6.658 -7.793 1.00 71.06 172 GLU A O 1
ATOM 1273 N N . PHE A 1 173 ? 3.343 5.060 -7.317 1.00 68.12 173 PHE A N 1
ATOM 1274 C CA . PHE A 1 173 ? 3.563 4.290 -8.551 1.00 68.12 173 PHE A CA 1
ATOM 1275 C C . PHE A 1 173 ? 3.297 5.080 -9.847 1.00 68.12 173 PHE A C 1
ATOM 1277 O O . PHE A 1 173 ? 3.749 4.675 -10.915 1.00 68.12 173 PHE A O 1
ATOM 1284 N N . ALA A 1 174 ? 2.524 6.167 -9.774 1.00 77.62 174 ALA A N 1
ATOM 1285 C CA . ALA A 1 174 ? 2.176 7.031 -10.896 1.00 77.62 174 ALA A CA 1
ATOM 1286 C C . ALA A 1 174 ? 2.991 8.336 -10.913 1.00 77.62 174 ALA A C 1
ATOM 1288 O O . ALA A 1 174 ? 2.920 9.084 -11.888 1.00 77.62 174 ALA A O 1
ATOM 1289 N N . ARG A 1 175 ? 3.761 8.620 -9.853 1.00 83.75 175 ARG A N 1
ATOM 1290 C CA . ARG A 1 175 ? 4.401 9.920 -9.614 1.00 83.75 175 ARG A CA 1
ATOM 1291 C C . ARG A 1 175 ? 5.428 10.274 -10.681 1.00 83.75 175 ARG A C 1
ATOM 1293 O O . ARG A 1 175 ? 5.371 11.379 -11.207 1.00 83.75 175 ARG A O 1
ATOM 1300 N N . ASN A 1 176 ? 6.276 9.325 -11.081 1.00 85.00 176 ASN A N 1
ATOM 1301 C CA . ASN A 1 176 ? 7.248 9.522 -12.165 1.00 85.00 176 ASN A CA 1
ATOM 1302 C C . ASN A 1 176 ? 6.549 9.802 -13.503 1.00 85.00 176 ASN A C 1
ATOM 1304 O O . ASN A 1 176 ? 6.873 10.769 -14.183 1.00 85.00 176 ASN A O 1
ATOM 1308 N N . SER A 1 177 ? 5.539 9.012 -13.870 1.00 86.81 177 SER A N 1
ATOM 1309 C CA . SER A 1 177 ? 4.808 9.206 -15.128 1.00 86.81 177 SER A CA 1
ATOM 1310 C C . SER A 1 177 ? 4.022 10.523 -15.152 1.00 86.81 177 SER A C 1
ATOM 1312 O O . SER A 1 177 ? 3.981 11.198 -16.176 1.00 86.81 177 SER A O 1
ATOM 1314 N N . ILE A 1 178 ? 3.429 10.935 -14.028 1.00 92.31 178 ILE A N 1
ATOM 1315 C CA . ILE A 1 178 ? 2.684 12.200 -13.924 1.00 92.31 178 ILE A CA 1
ATOM 1316 C C . ILE A 1 178 ? 3.635 13.405 -13.864 1.00 92.31 178 ILE A C 1
ATOM 1318 O O . ILE A 1 178 ? 3.338 14.436 -14.461 1.00 92.31 178 ILE A O 1
ATOM 1322 N N . ALA A 1 179 ? 4.811 13.271 -13.249 1.00 92.94 179 ALA A N 1
ATOM 1323 C CA . ALA A 1 179 ? 5.886 14.255 -13.356 1.00 92.94 179 ALA A CA 1
ATOM 1324 C C . ALA A 1 179 ? 6.388 14.393 -14.805 1.00 92.94 179 ALA A C 1
ATOM 1326 O O . ALA A 1 179 ? 6.516 15.508 -15.302 1.00 92.94 179 ALA A O 1
ATOM 1327 N N . ALA A 1 180 ? 6.569 13.286 -15.532 1.00 91.75 180 ALA A N 1
ATOM 1328 C CA . ALA A 1 180 ? 6.903 13.322 -16.956 1.00 91.75 180 ALA A CA 1
ATOM 1329 C C . ALA A 1 180 ? 5.782 13.985 -17.779 1.00 91.75 180 ALA A C 1
ATOM 1331 O O . ALA A 1 180 ? 6.056 14.771 -18.683 1.00 91.75 180 ALA A O 1
ATOM 1332 N N . ALA A 1 181 ? 4.512 13.734 -17.442 1.00 94.06 181 ALA A N 1
ATOM 1333 C CA . ALA A 1 181 ? 3.370 14.426 -18.036 1.00 94.06 181 ALA A CA 1
ATOM 1334 C C . ALA A 1 181 ? 3.381 15.942 -17.744 1.00 94.06 181 ALA A C 1
ATOM 1336 O O . ALA A 1 181 ? 3.055 16.727 -18.636 1.00 94.06 181 ALA A O 1
ATOM 1337 N N . ALA A 1 182 ? 3.795 16.361 -16.543 1.00 92.00 182 ALA A N 1
ATOM 1338 C CA . ALA A 1 182 ? 3.963 17.765 -16.166 1.00 92.00 182 ALA A CA 1
ATOM 1339 C C . ALA A 1 182 ? 5.114 18.439 -16.936 1.00 92.00 182 ALA A C 1
ATOM 1341 O O . ALA A 1 182 ? 4.901 19.483 -17.552 1.00 92.00 182 ALA A O 1
ATOM 1342 N N . GLU A 1 183 ? 6.294 17.810 -17.010 1.00 91.81 183 GLU A N 1
ATOM 1343 C CA . GLU A 1 183 ? 7.427 18.281 -17.829 1.00 91.81 183 GLU A CA 1
ATOM 1344 C C . GLU A 1 183 ? 7.049 18.408 -19.316 1.00 91.81 183 GLU A C 1
ATOM 1346 O O . GLU A 1 183 ? 7.456 19.345 -20.006 1.00 91.81 183 GLU A O 1
ATOM 1351 N N . LYS A 1 184 ? 6.216 17.486 -19.814 1.00 91.94 184 LYS A N 1
ATOM 1352 C CA . LYS A 1 184 ? 5.645 17.502 -21.169 1.00 91.94 184 LYS A CA 1
ATOM 1353 C C . LYS A 1 184 ? 4.395 18.387 -21.303 1.00 91.94 184 LYS A C 1
ATOM 1355 O O . LYS A 1 184 ? 3.748 18.363 -22.348 1.00 91.94 184 LYS A O 1
ATOM 1360 N N . LYS A 1 185 ? 4.064 19.186 -20.283 1.00 91.00 185 LYS A N 1
ATOM 1361 C CA . LYS A 1 185 ? 2.949 20.151 -20.246 1.00 91.00 185 LYS A CA 1
ATOM 1362 C C . LYS A 1 185 ? 1.562 19.560 -20.541 1.00 91.00 185 LYS A C 1
ATOM 1364 O O . LYS A 1 185 ? 0.664 20.288 -20.936 1.00 91.00 185 LYS A O 1
ATOM 1369 N N . LEU A 1 186 ? 1.350 18.259 -20.328 1.00 92.50 186 LEU A N 1
ATOM 1370 C CA . LEU A 1 186 ? 0.072 17.581 -20.617 1.00 92.50 186 LEU A CA 1
ATOM 1371 C C . LEU A 1 186 ? -1.071 17.985 -19.669 1.00 92.50 186 LEU A C 1
ATOM 1373 O O . LEU A 1 186 ? -2.222 17.612 -19.890 1.00 92.50 186 LEU A O 1
ATOM 1377 N N . ILE A 1 187 ? -0.758 18.715 -18.601 1.00 90.38 187 ILE A N 1
ATOM 1378 C CA . ILE A 1 187 ? -1.694 19.204 -17.590 1.00 90.38 187 ILE A CA 1
ATOM 1379 C C . ILE A 1 187 ? -2.263 20.542 -18.089 1.00 90.38 187 ILE A C 1
ATOM 1381 O O . ILE A 1 187 ? -1.671 21.592 -17.860 1.00 90.38 187 ILE A O 1
ATOM 1385 N N . VAL A 1 188 ? -3.380 20.489 -18.825 1.00 84.62 188 VAL A N 1
ATOM 1386 C CA . VAL A 1 188 ? -3.936 21.644 -19.556 1.00 84.62 188 VAL A CA 1
ATOM 1387 C C . VAL A 1 188 ? -5.373 21.937 -19.116 1.00 84.62 188 VAL A C 1
ATOM 1389 O O . VAL A 1 188 ? -6.305 21.248 -19.527 1.00 84.62 188 VAL A O 1
ATOM 1392 N N . TYR A 1 189 ? -5.540 22.947 -18.259 1.00 81.31 189 TYR A N 1
ATOM 1393 C CA . TYR A 1 189 ? -6.818 23.527 -17.811 1.00 81.31 189 TYR A CA 1
ATOM 1394 C C . TYR A 1 189 ? -6.559 24.837 -17.033 1.00 81.31 189 TYR A C 1
ATOM 1396 O O . TYR A 1 189 ? -5.429 25.062 -16.598 1.00 81.31 189 TYR A O 1
ATOM 1404 N N . PRO A 1 190 ? -7.568 25.708 -16.824 1.00 73.81 190 PRO A N 1
ATOM 1405 C CA . PRO A 1 190 ? -7.382 26.986 -16.136 1.00 73.81 190 PRO A CA 1
ATOM 1406 C C . PRO A 1 190 ? -6.942 26.822 -14.675 1.00 73.81 190 PRO A C 1
ATOM 1408 O O . PRO A 1 190 ? -7.418 25.925 -13.979 1.00 73.81 190 PRO A O 1
ATOM 1411 N N . ASN A 1 191 ? -6.098 27.739 -14.191 1.00 65.31 191 ASN A N 1
ATOM 1412 C CA . ASN A 1 191 ? -5.655 27.824 -12.792 1.00 65.31 191 ASN A CA 1
ATOM 1413 C C . ASN A 1 191 ? -5.057 26.512 -12.242 1.00 65.31 191 ASN A C 1
ATOM 1415 O O . ASN A 1 191 ? -5.379 26.094 -11.126 1.00 65.31 191 ASN A O 1
ATOM 1419 N N . ALA A 1 192 ? -4.176 25.865 -13.013 1.00 71.12 192 ALA A N 1
ATOM 1420 C CA . ALA A 1 192 ? -3.577 24.561 -12.713 1.00 71.12 192 ALA A CA 1
ATOM 1421 C C . ALA A 1 192 ? -2.558 24.553 -11.545 1.00 71.12 192 ALA A C 1
ATOM 1423 O O . ALA A 1 192 ? -1.462 24.023 -11.668 1.00 71.12 192 ALA A O 1
ATOM 1424 N N . THR A 1 193 ? -2.937 25.092 -10.381 1.00 80.38 193 THR A N 1
ATOM 1425 C CA . THR A 1 193 ? -2.179 24.986 -9.112 1.00 80.38 193 THR A CA 1
ATOM 1426 C C . THR A 1 193 ? -2.505 23.713 -8.319 1.00 80.38 193 THR A C 1
ATOM 1428 O O . THR A 1 193 ? -1.911 23.462 -7.272 1.00 80.38 193 THR A O 1
ATOM 1431 N N . GLU A 1 194 ? -3.451 22.907 -8.809 1.00 82.00 194 GLU A N 1
ATOM 1432 C CA . GLU A 1 194 ? -3.864 21.619 -8.242 1.00 82.00 194 GLU A CA 1
ATOM 1433 C C . GLU A 1 194 ? -4.177 20.616 -9.356 1.00 82.00 194 GLU A C 1
ATOM 1435 O O . GLU A 1 194 ? -4.835 20.954 -10.348 1.00 82.00 194 GLU A O 1
ATOM 1440 N N . LEU A 1 195 ? -3.742 19.370 -9.178 1.00 83.69 195 LEU A N 1
ATOM 1441 C CA . LEU A 1 195 ? -3.934 18.255 -10.100 1.00 83.69 195 LEU A CA 1
ATOM 1442 C C . LEU A 1 195 ? -5.286 17.556 -9.927 1.00 83.69 195 LEU A C 1
ATOM 1444 O O . LEU A 1 195 ? -5.809 16.985 -10.882 1.00 83.69 195 LEU A O 1
ATOM 1448 N N . ASN A 1 196 ? -5.858 17.597 -8.728 1.00 85.06 196 ASN A N 1
ATOM 1449 C CA . ASN A 1 196 ? -7.035 16.855 -8.290 1.00 85.06 196 ASN A CA 1
ATOM 1450 C C . ASN A 1 196 ? -7.020 15.390 -8.802 1.00 85.06 196 ASN A C 1
ATOM 1452 O O . ASN A 1 196 ? -7.895 15.003 -9.582 1.00 85.06 196 ASN A O 1
ATOM 1456 N N . PRO A 1 197 ? -6.009 14.574 -8.422 1.00 82.38 197 PRO A N 1
ATOM 1457 C CA . PRO A 1 197 ? -5.646 13.331 -9.114 1.00 82.38 197 PRO A CA 1
ATOM 1458 C C . PRO A 1 197 ? -6.759 12.276 -9.144 1.00 82.38 197 PRO A C 1
ATOM 1460 O O . PRO A 1 197 ? -6.967 11.638 -10.178 1.00 82.38 197 PRO A O 1
ATOM 1463 N N . ASP A 1 198 ? -7.488 12.133 -8.034 1.00 80.62 198 ASP A N 1
ATOM 1464 C CA . ASP A 1 198 ? -8.585 11.168 -7.877 1.00 80.62 198 ASP A CA 1
ATOM 1465 C C . ASP A 1 198 ? -9.921 11.688 -8.449 1.00 80.62 198 ASP A C 1
ATOM 1467 O O . ASP A 1 198 ? -10.883 10.929 -8.591 1.00 80.62 198 ASP A O 1
ATOM 1471 N N . ARG A 1 199 ? -10.005 12.978 -8.813 1.00 89.19 199 ARG A N 1
ATOM 1472 C CA . ARG A 1 199 ? -11.196 13.548 -9.452 1.00 89.19 199 ARG A CA 1
ATOM 1473 C C . ARG A 1 199 ? -11.331 12.979 -10.859 1.00 89.19 199 ARG A C 1
ATOM 1475 O O . ARG A 1 199 ? -10.351 12.816 -11.583 1.00 89.19 199 ARG A O 1
ATOM 1482 N N . THR A 1 200 ? -12.565 12.734 -11.282 1.00 90.19 200 THR A N 1
ATOM 1483 C CA . THR A 1 200 ? -12.868 12.391 -12.675 1.00 90.19 200 THR A CA 1
ATOM 1484 C C . THR A 1 200 ? -12.420 13.502 -13.637 1.00 90.19 200 THR A C 1
ATOM 1486 O O . THR A 1 200 ? -12.578 14.694 -13.342 1.00 90.19 200 THR A O 1
ATOM 1489 N N . ALA A 1 201 ? -11.867 13.102 -14.783 1.00 94.06 201 ALA A N 1
ATOM 1490 C CA . ALA A 1 201 ? -11.483 13.994 -15.873 1.00 94.06 201 ALA A CA 1
ATOM 1491 C C . ALA A 1 201 ? -12.689 14.356 -16.758 1.00 94.06 201 ALA A C 1
ATOM 1493 O O . ALA A 1 201 ? -13.518 13.498 -17.090 1.00 94.06 201 ALA A O 1
ATOM 1494 N N . THR A 1 202 ? -12.776 15.624 -17.162 1.00 95.75 202 THR A N 1
ATOM 1495 C CA . THR A 1 202 ? -13.822 16.092 -18.087 1.00 95.75 202 THR A CA 1
ATOM 1496 C C . THR A 1 202 ? -13.412 15.890 -19.548 1.00 95.75 202 THR A C 1
ATOM 1498 O O . THR A 1 202 ? -12.232 15.725 -19.871 1.00 95.75 202 THR A O 1
ATOM 1501 N N . ARG A 1 203 ? -14.383 15.920 -20.468 1.00 96.38 203 ARG A N 1
ATOM 1502 C CA . ARG A 1 203 ? -14.134 15.813 -21.917 1.00 96.38 203 ARG A CA 1
ATOM 1503 C C . ARG A 1 203 ? -13.216 16.918 -22.445 1.00 96.38 203 ARG A C 1
ATOM 1505 O O . ARG A 1 203 ? -12.398 16.642 -23.319 1.00 96.38 203 ARG A O 1
ATOM 1512 N N . ALA A 1 204 ? -13.312 18.131 -21.905 1.00 95.38 204 ALA A N 1
ATOM 1513 C CA . ALA A 1 204 ? -12.431 19.250 -22.232 1.00 95.38 204 ALA A CA 1
ATOM 1514 C C . ALA A 1 204 ? -10.975 19.003 -21.801 1.00 95.38 204 ALA A C 1
ATOM 1516 O O . ALA A 1 204 ? -10.057 19.250 -22.579 1.00 95.38 204 ALA A O 1
ATOM 1517 N N . GLU A 1 205 ? -10.764 18.464 -20.598 1.00 94.75 205 GLU A N 1
ATOM 1518 C CA . GLU A 1 205 ? -9.431 18.146 -20.066 1.00 94.75 205 GLU A CA 1
ATOM 1519 C C . GLU A 1 205 ? -8.766 17.016 -20.844 1.00 94.75 205 GLU A C 1
ATOM 1521 O O . GLU A 1 205 ? -7.628 17.151 -21.284 1.00 94.75 205 GLU A O 1
ATOM 1526 N N . VAL A 1 206 ? -9.503 15.931 -21.094 1.00 97.31 206 VAL A N 1
ATOM 1527 C CA . VAL A 1 206 ? -9.017 14.812 -21.910 1.00 97.31 206 VAL A CA 1
ATOM 1528 C C . VAL A 1 206 ? -8.665 15.280 -23.327 1.00 97.31 206 VAL A C 1
ATOM 1530 O O . VAL A 1 206 ? -7.613 14.908 -23.846 1.00 97.31 206 VAL A O 1
ATOM 1533 N N . ALA A 1 207 ? -9.495 16.132 -23.941 1.00 96.06 207 ALA A N 1
ATOM 1534 C CA . ALA A 1 207 ? -9.206 16.714 -25.250 1.00 96.06 207 ALA A CA 1
ATOM 1535 C C . ALA A 1 207 ? -7.929 17.575 -25.233 1.00 96.06 207 ALA A C 1
ATOM 1537 O O . ALA A 1 207 ? -7.069 17.415 -26.098 1.00 96.06 207 ALA A O 1
ATOM 1538 N N . ALA A 1 208 ? -7.763 18.448 -24.239 1.00 95.06 208 ALA A N 1
ATOM 1539 C CA . ALA A 1 208 ? -6.592 19.312 -24.137 1.00 95.06 208 ALA A CA 1
ATOM 1540 C C . ALA A 1 208 ? -5.292 18.515 -23.898 1.00 95.06 208 ALA A C 1
ATOM 1542 O O . ALA A 1 208 ? -4.310 18.715 -24.616 1.00 95.06 208 ALA A O 1
ATOM 1543 N N . SER A 1 209 ? -5.300 17.540 -22.980 1.00 96.06 209 SER A N 1
ATOM 1544 C CA . SER A 1 209 ? -4.150 16.660 -22.722 1.00 96.06 209 SER A CA 1
ATOM 1545 C C . SER A 1 209 ? -3.770 15.799 -23.934 1.00 96.06 209 SER A C 1
ATOM 1547 O O . SER A 1 209 ? -2.584 15.672 -24.241 1.00 96.06 209 SER A O 1
ATOM 1549 N N . ILE A 1 210 ? -4.748 15.238 -24.662 1.00 96.81 210 ILE A N 1
ATOM 1550 C CA . ILE A 1 210 ? -4.485 14.476 -25.897 1.00 96.81 210 ILE A CA 1
ATOM 1551 C C . ILE A 1 210 ? -3.921 15.391 -26.988 1.00 96.81 210 ILE A C 1
ATOM 1553 O O . ILE A 1 210 ? -2.960 15.010 -27.656 1.00 96.81 210 ILE A O 1
ATOM 1557 N N . TYR A 1 211 ? -4.464 16.601 -27.162 1.00 95.69 211 TYR A N 1
ATOM 1558 C CA . TYR A 1 211 ? -3.933 17.541 -28.148 1.00 95.69 211 TYR A CA 1
ATOM 1559 C C . TYR A 1 211 ? -2.481 17.916 -27.840 1.00 95.69 211 TYR A C 1
ATOM 1561 O O . TYR A 1 211 ? -1.627 17.830 -28.720 1.00 95.69 211 TYR A O 1
ATOM 1569 N N . GLN A 1 212 ? -2.168 18.256 -26.588 1.00 94.75 212 GLN A N 1
ATOM 1570 C CA . GLN A 1 212 ? -0.802 18.599 -26.192 1.00 94.75 212 GLN A CA 1
ATOM 1571 C C . GLN A 1 212 ? 0.169 17.416 -26.355 1.00 94.75 212 GLN A C 1
ATOM 1573 O O . GLN A 1 212 ? 1.312 17.603 -26.773 1.00 94.75 212 GLN A O 1
ATOM 1578 N N . ALA A 1 213 ? -0.290 16.185 -26.118 1.00 94.81 213 ALA A N 1
ATOM 1579 C CA . ALA A 1 213 ? 0.487 14.985 -26.414 1.00 94.81 213 ALA A CA 1
ATOM 1580 C C . ALA A 1 213 ? 0.759 14.803 -27.925 1.00 94.81 213 ALA A C 1
ATOM 1582 O O . ALA A 1 213 ? 1.858 14.394 -28.298 1.00 94.81 213 ALA A O 1
ATOM 1583 N N . LEU A 1 214 ? -0.184 15.166 -28.806 1.00 93.56 214 LEU A N 1
ATOM 1584 C CA . LEU A 1 214 ? 0.039 15.179 -30.261 1.00 93.56 214 LEU A CA 1
ATOM 1585 C C . LEU A 1 214 ? 1.029 16.263 -30.697 1.00 93.56 214 LEU A C 1
ATOM 1587 O O . LEU A 1 214 ? 1.808 16.015 -31.614 1.00 93.56 214 LEU A O 1
ATOM 1591 N N . VAL A 1 215 ? 1.033 17.433 -30.051 1.00 93.12 215 VAL A N 1
ATOM 1592 C CA . VAL A 1 215 ? 2.053 18.473 -30.286 1.00 93.12 215 VAL A CA 1
ATOM 1593 C C . VAL A 1 215 ? 3.444 17.931 -29.949 1.00 93.12 215 VAL A C 1
ATOM 1595 O O . VAL A 1 215 ? 4.368 18.041 -30.750 1.00 93.12 215 VAL A O 1
ATOM 1598 N N . ASN A 1 216 ? 3.577 17.263 -28.802 1.00 89.81 216 ASN A N 1
ATOM 1599 C CA . ASN A 1 216 ? 4.844 16.695 -28.339 1.00 89.81 216 ASN A CA 1
ATOM 1600 C C . ASN A 1 216 ? 5.359 15.516 -29.195 1.00 89.81 216 ASN A C 1
ATOM 1602 O O . ASN A 1 216 ? 6.564 15.287 -29.237 1.00 89.81 216 ASN A O 1
ATOM 1606 N N . ASP A 1 217 ? 4.470 14.763 -29.854 1.00 86.50 217 ASP A N 1
ATOM 1607 C CA . ASP A 1 217 ? 4.802 13.669 -30.794 1.00 86.50 217 ASP A CA 1
ATOM 1608 C C . ASP A 1 217 ? 4.908 14.179 -32.258 1.00 86.50 217 ASP A C 1
ATOM 1610 O O . ASP A 1 217 ? 5.020 13.385 -33.188 1.00 86.50 217 ASP A O 1
ATOM 1614 N N . GLY A 1 218 ? 4.866 15.504 -32.484 1.00 87.31 218 GLY A N 1
ATOM 1615 C CA . GLY A 1 218 ? 5.034 16.142 -33.801 1.00 87.31 218 GLY A CA 1
ATOM 1616 C C . GLY A 1 218 ? 3.830 16.035 -34.749 1.00 87.31 218 GLY A C 1
ATOM 1617 O O . GLY A 1 218 ? 3.954 16.304 -35.942 1.00 87.31 218 GLY A O 1
ATOM 1618 N N . GLN A 1 219 ? 2.658 15.638 -34.246 1.00 87.25 219 GLN A N 1
ATOM 1619 C CA . GLN A 1 219 ? 1.444 15.353 -35.027 1.00 87.25 219 GLN A CA 1
ATOM 1620 C C . GLN A 1 219 ? 0.409 16.502 -35.041 1.00 87.25 219 GLN A C 1
ATOM 1622 O O . GLN A 1 219 ? -0.645 16.399 -35.690 1.00 87.25 219 GLN A O 1
ATOM 1627 N N . ALA A 1 220 ? 0.678 17.602 -34.332 1.00 88.75 220 ALA A N 1
ATOM 1628 C CA . ALA A 1 220 ? -0.152 18.807 -34.303 1.00 88.75 220 ALA A CA 1
ATOM 1629 C C . ALA A 1 220 ? 0.696 20.079 -34.070 1.00 88.75 220 ALA A C 1
ATOM 1631 O O . ALA A 1 220 ? 1.717 20.001 -33.388 1.00 88.75 220 ALA A O 1
ATOM 1632 N N . PRO A 1 221 ? 0.298 21.249 -34.609 1.00 84.88 221 PRO A N 1
ATOM 1633 C CA . PRO A 1 221 ? 0.930 22.524 -34.273 1.00 84.88 221 PRO A CA 1
ATOM 1634 C C . PRO A 1 221 ? 0.592 22.940 -32.834 1.00 84.88 221 PRO A C 1
ATOM 1636 O O . PRO A 1 221 ? -0.474 22.612 -32.322 1.00 84.88 221 PRO A O 1
ATOM 1639 N N . ALA A 1 222 ? 1.476 23.691 -32.178 1.00 84.69 222 ALA A N 1
ATOM 1640 C CA . ALA A 1 222 ? 1.193 24.214 -30.845 1.00 84.69 222 ALA A CA 1
ATOM 1641 C C . ALA A 1 222 ? 0.029 25.225 -30.873 1.00 84.69 222 ALA A C 1
ATOM 1643 O O . ALA A 1 222 ? -0.010 26.120 -31.716 1.00 84.69 222 ALA A O 1
ATOM 1644 N N . ILE A 1 223 ? -0.889 25.104 -29.913 1.00 81.75 223 ILE A N 1
ATOM 1645 C CA . ILE A 1 223 ? -1.929 26.096 -29.616 1.00 81.75 223 ILE A CA 1
ATOM 1646 C C . ILE A 1 223 ? -1.530 26.790 -28.311 1.00 81.75 223 ILE A C 1
ATOM 1648 O O . ILE A 1 223 ? -1.072 26.129 -27.379 1.00 81.75 223 ILE A O 1
ATOM 1652 N N . ALA A 1 224 ? -1.694 28.112 -28.231 1.00 62.66 224 ALA A N 1
ATOM 1653 C CA . ALA A 1 224 ? -1.426 28.858 -27.005 1.00 62.66 224 ALA A CA 1
ATOM 1654 C C . ALA A 1 224 ? -2.361 28.387 -25.874 1.00 62.66 224 ALA A C 1
ATOM 1656 O O . ALA A 1 224 ? -3.580 28.539 -25.964 1.00 62.66 224 ALA A O 1
ATOM 1657 N N . SER A 1 225 ? -1.786 27.805 -24.820 1.00 54.09 225 SER A N 1
ATOM 1658 C CA . SER A 1 225 ? -2.519 27.419 -23.612 1.00 54.09 225 SER A CA 1
ATOM 1659 C C . SER A 1 225 ? -2.664 28.621 -22.674 1.00 54.09 225 SER A C 1
ATOM 1661 O O . SER A 1 225 ? -1.681 29.344 -22.498 1.00 54.09 225 SER A O 1
ATOM 1663 N N . PRO A 1 226 ? -3.820 28.819 -22.014 1.00 51.03 226 PRO A N 1
ATOM 1664 C CA . PRO A 1 226 ? -3.899 29.721 -20.870 1.00 51.03 226 PRO A CA 1
ATOM 1665 C C . PRO A 1 226 ? -3.006 29.194 -19.729 1.00 51.03 226 PRO A C 1
ATOM 1667 O O . PRO A 1 226 ? -3.106 28.024 -19.367 1.00 51.03 226 PRO A O 1
ATOM 1670 N N . ASP A 1 227 ? -2.111 30.062 -19.248 1.00 44.41 227 ASP A N 1
ATOM 1671 C CA . ASP A 1 227 ? -1.147 29.946 -18.136 1.00 44.41 227 ASP A CA 1
ATOM 1672 C C . ASP A 1 227 ? -0.653 28.554 -17.684 1.00 44.41 227 ASP A C 1
ATOM 1674 O O . ASP A 1 227 ? -1.313 27.827 -16.941 1.00 44.41 227 ASP A O 1
ATOM 1678 N N . THR A 1 228 ? 0.619 28.261 -17.993 1.00 37.53 228 THR A N 1
ATOM 1679 C CA . THR A 1 228 ? 1.415 27.200 -17.343 1.00 37.53 228 THR A CA 1
ATOM 1680 C C . THR A 1 228 ? 2.609 27.812 -16.598 1.00 37.53 228 THR A C 1
ATOM 1682 O O . THR A 1 228 ? 3.629 28.114 -17.225 1.00 37.53 228 THR A O 1
ATOM 1685 N N . THR A 1 229 ? 2.520 27.986 -15.276 1.00 32.41 229 THR A N 1
ATOM 1686 C CA . THR A 1 229 ? 3.571 28.613 -14.448 1.00 32.41 229 THR A CA 1
ATOM 1687 C C . THR A 1 229 ? 4.169 27.656 -13.410 1.00 32.41 229 THR A C 1
ATOM 1689 O O . THR A 1 229 ? 3.555 27.374 -12.388 1.00 32.41 229 THR A O 1
ATOM 1692 N N . ALA A 1 230 ? 5.406 27.203 -13.650 1.00 32.59 230 ALA A N 1
ATOM 1693 C CA . ALA A 1 230 ? 6.360 26.739 -12.629 1.00 32.59 230 ALA A CA 1
ATOM 1694 C C . ALA A 1 230 ? 7.755 26.537 -13.261 1.00 32.59 230 ALA A C 1
ATOM 1696 O O . ALA A 1 230 ? 7.987 25.556 -13.965 1.00 32.59 230 ALA A O 1
ATOM 1697 N N . THR A 1 231 ? 8.692 27.461 -13.024 1.00 28.23 231 THR A N 1
ATOM 1698 C CA . THR A 1 231 ? 10.109 27.313 -13.412 1.00 28.23 231 THR A CA 1
ATOM 1699 C C . THR A 1 231 ? 11.024 28.034 -12.423 1.00 28.23 231 THR A C 1
ATOM 1701 O O . THR A 1 231 ? 11.115 29.260 -12.476 1.00 28.23 231 THR A O 1
ATOM 1704 N N . VAL A 1 232 ? 11.763 27.297 -11.583 1.00 28.31 232 VAL A N 1
ATOM 1705 C CA . VAL A 1 232 ? 12.924 27.825 -10.833 1.00 28.31 232 VAL A CA 1
ATOM 1706 C C . VAL A 1 232 ? 14.101 26.832 -10.880 1.00 28.31 232 VAL A C 1
ATOM 1708 O O . VAL A 1 232 ? 13.932 25.621 -11.022 1.00 28.31 232 VAL A O 1
ATOM 1711 N N . LYS A 1 233 ? 15.331 27.351 -10.843 1.00 23.75 233 LYS A N 1
ATOM 1712 C CA . LYS A 1 233 ? 16.628 26.657 -11.010 1.00 23.75 233 LYS A CA 1
ATOM 1713 C C . LYS A 1 233 ? 17.169 26.127 -9.656 1.00 23.75 233 LYS A C 1
ATOM 1715 O O . LYS A 1 233 ? 16.812 26.704 -8.637 1.00 23.75 233 LYS A O 1
ATOM 1720 N N . PRO A 1 234 ? 17.970 25.039 -9.599 1.00 27.31 234 PRO A N 1
ATOM 1721 C CA . PRO A 1 234 ? 18.525 24.531 -8.338 1.00 27.31 234 PRO A CA 1
ATOM 1722 C C . PRO A 1 234 ? 19.878 25.172 -7.981 1.00 27.31 234 PRO A C 1
ATOM 1724 O O . PRO A 1 234 ? 20.629 25.567 -8.874 1.00 27.31 234 PRO A O 1
ATOM 1727 N N . GLU A 1 235 ? 20.214 25.169 -6.692 1.00 23.75 235 GLU A N 1
ATOM 1728 C CA . GLU A 1 235 ? 21.549 25.463 -6.158 1.00 23.75 235 GLU A CA 1
ATOM 1729 C C . GLU A 1 235 ? 21.881 24.438 -5.056 1.00 23.75 235 GLU A C 1
ATOM 1731 O O . GLU A 1 235 ? 20.979 23.958 -4.366 1.00 23.75 235 GLU A O 1
ATOM 1736 N N . GLN A 1 236 ? 23.146 24.016 -4.959 1.00 24.92 236 GLN A N 1
ATOM 1737 C CA . GLN A 1 236 ? 23.592 22.920 -4.087 1.00 24.92 236 GLN A CA 1
ATOM 1738 C C . GLN A 1 236 ? 24.359 23.442 -2.870 1.00 24.92 236 GLN A C 1
ATOM 1740 O O . GLN A 1 236 ? 25.202 24.321 -3.020 1.00 24.92 236 GLN A O 1
ATOM 1745 N N . THR A 1 237 ? 24.226 22.767 -1.728 1.00 23.09 237 THR A N 1
ATOM 1746 C CA . THR A 1 237 ? 25.300 22.679 -0.725 1.00 23.09 237 THR A CA 1
ATOM 1747 C C . THR A 1 237 ? 25.369 21.275 -0.126 1.00 23.09 237 THR A C 1
ATOM 1749 O O . THR A 1 237 ? 24.372 20.563 -0.025 1.00 23.09 237 THR A O 1
ATOM 1752 N N . SER A 1 238 ? 26.589 20.864 0.216 1.00 25.17 238 SER A N 1
ATOM 1753 C CA . SER A 1 238 ? 26.963 19.542 0.723 1.00 25.17 238 SER A CA 1
ATOM 1754 C C . SER A 1 238 ? 27.655 19.703 2.074 1.00 25.17 238 SER A C 1
ATOM 1756 O O . SER A 1 238 ? 28.451 20.628 2.237 1.00 25.17 238 SER A O 1
ATOM 1758 N N . ALA A 1 239 ? 27.403 18.791 3.013 1.00 25.00 239 ALA A N 1
ATOM 1759 C CA . ALA A 1 239 ? 28.265 18.573 4.170 1.00 25.00 239 ALA A CA 1
ATOM 1760 C C . ALA A 1 239 ? 28.159 17.113 4.636 1.00 25.00 239 ALA A C 1
ATOM 1762 O O . ALA A 1 239 ? 27.061 16.588 4.816 1.00 25.00 239 ALA A O 1
ATOM 1763 N N . ALA A 1 240 ? 29.307 16.465 4.829 1.00 24.12 240 ALA A N 1
ATOM 1764 C CA . ALA A 1 240 ? 29.424 15.105 5.348 1.00 24.12 240 ALA A CA 1
ATOM 1765 C C . ALA A 1 240 ? 29.918 15.125 6.803 1.00 24.12 240 ALA A C 1
ATOM 1767 O O . ALA A 1 240 ? 30.671 16.021 7.182 1.00 24.12 240 ALA A O 1
ATOM 1768 N N . VAL A 1 241 ? 29.571 14.102 7.590 1.00 24.48 241 VAL A N 1
ATOM 1769 C CA . VAL A 1 241 ? 30.231 13.792 8.872 1.00 24.48 241 VAL A CA 1
ATOM 1770 C C . VAL A 1 241 ? 30.475 12.283 8.947 1.00 24.48 241 VAL A C 1
ATOM 1772 O O . VAL A 1 241 ? 29.636 11.491 8.521 1.00 24.48 241 VAL A O 1
ATOM 1775 N N . ALA A 1 242 ? 31.662 11.899 9.419 1.00 25.86 242 ALA A N 1
ATOM 1776 C CA . ALA A 1 242 ? 32.184 10.535 9.366 1.00 25.86 242 ALA A CA 1
ATOM 1777 C C . ALA A 1 242 ? 31.829 9.679 10.600 1.00 25.86 242 ALA A C 1
ATOM 1779 O O . ALA A 1 242 ? 31.424 10.187 11.644 1.00 25.86 242 ALA A O 1
ATOM 1780 N N . ALA A 1 243 ? 32.005 8.364 10.452 1.00 23.33 243 ALA A N 1
ATOM 1781 C CA . ALA A 1 243 ? 31.702 7.344 11.455 1.00 23.33 243 ALA A CA 1
ATOM 1782 C C . ALA A 1 243 ? 32.862 7.072 12.435 1.00 23.33 243 ALA A C 1
ATOM 1784 O O . ALA A 1 243 ? 34.017 7.388 12.156 1.00 23.33 243 ALA A O 1
ATOM 1785 N N . VAL A 1 244 ? 32.547 6.384 13.539 1.00 20.88 244 VAL A N 1
ATOM 1786 C CA . VAL A 1 244 ? 33.512 5.729 14.439 1.00 20.88 244 VAL A CA 1
ATOM 1787 C C . VAL A 1 244 ? 33.012 4.310 14.742 1.00 20.88 244 VAL A C 1
ATOM 1789 O O . VAL A 1 244 ? 31.814 4.103 14.919 1.00 20.88 244 VAL A O 1
ATOM 1792 N N . ASN A 1 245 ? 33.930 3.344 14.782 1.00 23.64 245 ASN A N 1
ATOM 1793 C CA . ASN A 1 245 ? 33.712 1.922 15.088 1.00 23.64 245 ASN A CA 1
ATOM 1794 C C . ASN A 1 245 ? 34.639 1.525 16.257 1.00 23.64 245 ASN A C 1
ATOM 1796 O O . ASN A 1 245 ? 35.674 2.179 16.417 1.00 23.64 245 ASN A O 1
ATOM 1800 N N . PRO A 1 246 ? 34.319 0.489 17.058 1.00 27.00 246 PRO A N 1
ATOM 1801 C CA . PRO A 1 246 ? 35.261 -0.644 17.107 1.00 27.00 246 PRO A CA 1
ATOM 1802 C C . PRO A 1 246 ? 34.655 -2.059 17.311 1.00 27.00 246 PRO A C 1
ATOM 1804 O O . PRO A 1 246 ? 33.602 -2.231 17.914 1.00 27.00 246 PRO A O 1
ATOM 1807 N N . GLU A 1 247 ? 35.402 -3.044 16.785 1.00 23.20 247 GLU A N 1
ATOM 1808 C CA . GLU A 1 247 ? 35.721 -4.423 17.258 1.00 23.20 247 GLU A CA 1
ATOM 1809 C C . GLU A 1 247 ? 34.716 -5.220 18.132 1.00 23.20 247 GLU A C 1
ATOM 1811 O O . GLU A 1 247 ? 34.248 -4.769 19.168 1.00 23.20 247 GLU A O 1
ATOM 1816 N N . GLN A 1 248 ? 34.267 -6.419 17.722 1.00 22.55 248 GLN A N 1
ATOM 1817 C CA . GLN A 1 248 ? 34.955 -7.738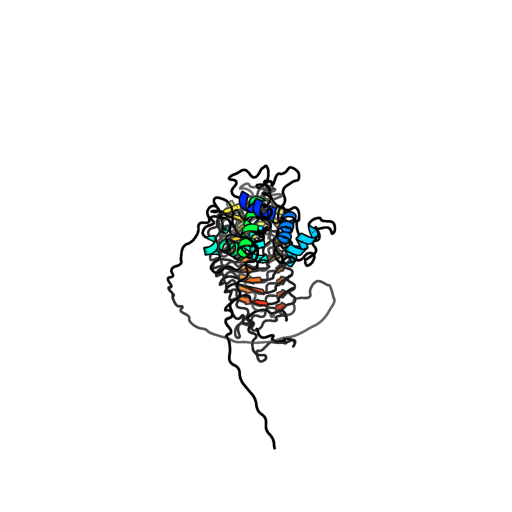 17.660 1.00 22.55 248 GLN A CA 1
ATOM 1818 C C . GLN A 1 248 ? 35.225 -8.444 19.011 1.00 22.55 248 GLN A C 1
ATOM 1820 O O . GLN A 1 248 ? 36.005 -7.982 19.833 1.00 22.55 248 GLN A O 1
ATOM 1825 N N . THR A 1 249 ? 34.680 -9.663 19.163 1.00 22.38 249 THR A N 1
ATOM 1826 C CA . THR A 1 249 ? 35.301 -10.836 19.836 1.00 22.38 249 THR A CA 1
ATOM 1827 C C . THR A 1 249 ? 34.488 -12.114 19.532 1.00 22.38 249 THR A C 1
ATOM 1829 O O . THR A 1 249 ? 33.343 -12.017 19.092 1.00 22.38 249 THR A O 1
ATOM 1832 N N . ALA A 1 250 ? 35.081 -13.309 19.681 1.00 23.03 250 ALA A N 1
ATOM 1833 C CA . ALA A 1 250 ? 34.582 -14.575 19.103 1.00 23.03 250 ALA A CA 1
ATOM 1834 C C . ALA A 1 250 ? 34.589 -15.780 20.077 1.00 23.03 250 ALA A C 1
ATOM 1836 O O . ALA A 1 250 ? 35.301 -15.740 21.076 1.00 23.03 250 ALA A O 1
ATOM 1837 N N . SER A 1 251 ? 33.841 -16.851 19.746 1.00 22.77 251 SER A N 1
ATOM 1838 C CA . SER A 1 251 ? 33.943 -18.289 20.156 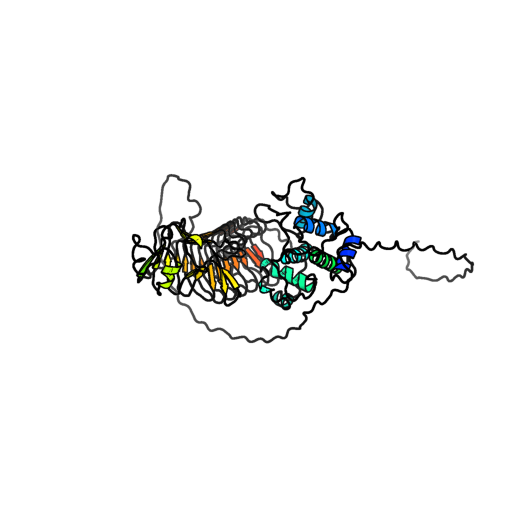1.00 22.77 251 SER A CA 1
ATOM 1839 C C . SER A 1 251 ? 32.809 -19.055 19.415 1.00 22.77 251 SER A C 1
ATOM 1841 O O . SER A 1 251 ? 31.712 -18.510 19.350 1.00 22.77 251 SER A O 1
ATOM 1843 N N . GLN A 1 252 ? 32.965 -20.155 18.651 1.00 22.91 252 GLN A N 1
ATOM 1844 C CA . GLN A 1 252 ? 33.435 -21.538 18.943 1.00 22.91 252 GLN A CA 1
ATOM 1845 C C . GLN A 1 252 ? 32.683 -22.232 20.102 1.00 22.91 252 GLN A C 1
ATOM 1847 O O . GLN A 1 252 ? 32.521 -21.604 21.140 1.00 22.91 252 GLN A O 1
ATOM 1852 N N . ASP A 1 253 ? 32.246 -23.504 20.067 1.00 23.17 253 ASP A N 1
ATOM 1853 C CA . ASP A 1 253 ? 31.975 -24.537 19.023 1.00 23.17 253 ASP A CA 1
ATOM 1854 C C . ASP A 1 253 ? 31.140 -25.687 19.703 1.00 23.17 253 ASP A C 1
ATOM 1856 O O . ASP A 1 253 ? 30.798 -25.524 20.875 1.00 23.17 253 ASP A O 1
ATOM 1860 N N . VAL A 1 254 ? 30.867 -26.833 19.034 1.00 22.92 254 VAL A N 1
ATOM 1861 C CA . VAL A 1 254 ? 30.520 -28.213 19.537 1.00 22.92 254 VAL A CA 1
ATOM 1862 C C . VAL A 1 254 ? 29.227 -28.871 18.963 1.00 22.92 254 VAL A C 1
ATOM 1864 O O . VAL A 1 254 ? 28.223 -28.224 18.677 1.00 22.92 254 VAL A O 1
ATOM 1867 N N . THR A 1 255 ? 29.287 -30.204 18.774 1.00 22.36 255 THR A N 1
ATOM 1868 C CA . THR A 1 255 ? 28.375 -31.129 18.040 1.00 22.36 255 THR A CA 1
ATOM 1869 C C . THR A 1 255 ? 27.605 -32.095 19.001 1.00 22.36 255 THR A C 1
ATOM 1871 O O . THR A 1 255 ? 27.710 -31.910 20.209 1.00 22.36 255 THR A O 1
ATOM 1874 N N . GLN A 1 256 ? 26.801 -33.132 18.658 1.00 24.08 256 GLN A N 1
ATOM 1875 C CA . GLN A 1 256 ? 26.344 -33.823 17.421 1.00 24.08 256 GLN A CA 1
ATOM 1876 C C . GLN A 1 256 ? 25.063 -34.678 17.722 1.00 24.08 256 GLN A C 1
ATOM 1878 O O . GLN A 1 256 ? 24.740 -34.862 18.893 1.00 24.08 256 GLN A O 1
ATOM 1883 N N . GLY A 1 257 ? 24.384 -35.292 16.725 1.00 23.70 257 GLY A N 1
ATOM 1884 C CA . GLY A 1 257 ? 23.468 -36.449 16.956 1.00 23.70 257 GLY A CA 1
ATOM 1885 C C . GLY A 1 257 ? 22.301 -36.651 15.955 1.00 23.70 257 GLY A C 1
ATOM 1886 O O . GLY A 1 257 ? 21.724 -35.672 15.496 1.00 23.70 257 GLY A O 1
ATOM 1887 N N . VAL A 1 258 ? 21.943 -37.906 15.601 1.00 25.48 258 VAL A N 1
ATOM 1888 C CA . VAL A 1 258 ? 21.047 -38.279 14.461 1.00 25.48 258 VAL A CA 1
ATOM 1889 C C . VAL A 1 258 ? 20.034 -39.412 14.784 1.00 25.48 258 VAL A C 1
ATOM 1891 O O . VAL A 1 258 ? 20.387 -40.343 15.499 1.00 25.48 258 VAL A O 1
ATOM 1894 N N . GLY A 1 259 ? 18.844 -39.400 14.139 1.00 23.98 259 GLY A N 1
ATOM 1895 C CA . GLY A 1 259 ? 17.977 -40.579 13.839 1.00 23.98 259 GLY A CA 1
ATOM 1896 C C . GLY A 1 259 ? 16.597 -40.632 14.545 1.00 23.98 259 GLY A C 1
ATOM 1897 O O . GLY A 1 259 ? 16.480 -40.134 15.655 1.00 23.98 259 GLY A O 1
ATOM 1898 N N . GLY A 1 260 ? 15.500 -41.209 14.006 1.00 23.28 260 GLY A N 1
ATOM 1899 C CA . GLY A 1 260 ? 15.193 -41.718 12.648 1.00 23.28 260 GLY A CA 1
ATOM 1900 C C . GLY A 1 260 ? 13.957 -42.671 12.572 1.00 23.28 260 GLY A C 1
ATOM 1901 O O . GLY A 1 260 ? 13.966 -43.701 13.234 1.00 23.28 260 GLY A O 1
ATOM 1902 N N . GLY A 1 261 ? 12.950 -42.379 11.717 1.00 23.03 261 GLY A N 1
ATOM 1903 C CA . GLY A 1 261 ? 11.810 -43.266 11.321 1.00 23.03 261 GLY A CA 1
ATOM 1904 C C . GLY A 1 261 ? 10.522 -43.217 12.189 1.00 23.03 261 GLY A C 1
ATOM 1905 O O . GLY A 1 261 ? 10.613 -42.894 13.365 1.00 23.03 261 GLY A O 1
ATOM 1906 N N . SER A 1 262 ? 9.282 -43.507 11.733 1.00 24.52 262 SER A N 1
ATOM 1907 C CA . SER A 1 262 ? 8.697 -43.773 10.390 1.00 24.52 262 SER A CA 1
ATOM 1908 C C . SER A 1 262 ? 7.141 -43.649 10.411 1.00 24.52 262 SER A C 1
ATOM 1910 O O . SER A 1 262 ? 6.553 -44.186 11.335 1.00 24.52 262 SER A O 1
ATOM 1912 N N . ALA A 1 263 ? 6.520 -43.007 9.392 1.00 28.59 263 ALA A N 1
ATOM 1913 C CA . ALA A 1 263 ? 5.133 -43.104 8.816 1.00 28.59 263 ALA A CA 1
ATOM 1914 C C . ALA A 1 263 ? 3.865 -43.452 9.683 1.00 28.59 263 ALA A C 1
ATOM 1916 O O . ALA A 1 263 ? 3.963 -44.307 10.555 1.00 28.59 263 ALA A O 1
ATOM 1917 N N . PRO A 1 264 ? 2.629 -42.931 9.388 1.00 28.61 264 PRO A N 1
ATOM 1918 C CA . PRO A 1 264 ? 2.128 -42.585 8.042 1.00 28.61 264 PRO A CA 1
ATOM 1919 C C . PRO A 1 264 ? 1.311 -41.271 7.835 1.00 28.61 264 PRO A C 1
ATOM 1921 O O . PRO A 1 264 ? 0.536 -40.818 8.667 1.00 28.61 264 PRO A O 1
ATOM 1924 N N . VAL A 1 265 ? 1.471 -40.735 6.618 1.00 27.05 265 VAL A N 1
ATOM 1925 C CA . VAL A 1 265 ? 0.615 -39.859 5.773 1.00 27.05 265 VAL A CA 1
ATOM 1926 C C . VAL A 1 265 ? -0.650 -39.190 6.364 1.00 27.05 265 VAL A C 1
ATOM 1928 O O . VAL A 1 265 ? -1.688 -39.824 6.533 1.00 27.05 265 VAL A O 1
ATOM 1931 N N . THR A 1 266 ? -0.658 -37.848 6.425 1.00 26.89 266 THR A N 1
ATOM 1932 C CA . THR A 1 266 ? -1.856 -37.005 6.172 1.00 26.89 266 THR A CA 1
ATOM 1933 C C . THR A 1 266 ? -1.431 -35.653 5.567 1.00 26.89 266 THR A C 1
ATOM 1935 O O . THR A 1 266 ? -0.356 -35.136 5.866 1.00 26.89 266 THR A O 1
ATOM 1938 N N . ILE A 1 267 ? -2.237 -35.098 4.654 1.00 30.75 267 ILE A N 1
ATOM 1939 C CA . ILE A 1 267 ? -1.802 -34.102 3.657 1.00 30.75 267 ILE A CA 1
ATOM 1940 C C . ILE A 1 267 ? -2.073 -32.663 4.138 1.00 30.75 267 ILE A C 1
ATOM 1942 O O . ILE A 1 267 ? -3.126 -32.099 3.852 1.00 30.75 267 ILE A O 1
ATOM 1946 N N . ALA A 1 268 ? -1.121 -32.062 4.861 1.00 29.03 268 ALA A N 1
ATOM 1947 C CA . ALA A 1 268 ? -1.162 -30.631 5.222 1.00 29.03 268 ALA A CA 1
ATOM 1948 C C . ALA A 1 268 ? 0.215 -29.964 5.457 1.00 29.03 268 ALA A C 1
ATOM 1950 O O . ALA A 1 268 ? 0.266 -28.788 5.811 1.00 29.03 268 ALA A O 1
ATOM 1951 N N . ALA A 1 269 ? 1.334 -30.681 5.289 1.00 31.73 269 ALA A N 1
ATOM 1952 C CA . ALA A 1 269 ? 2.665 -30.178 5.635 1.00 31.73 269 ALA A CA 1
ATOM 1953 C C . ALA A 1 269 ? 3.735 -30.636 4.632 1.00 31.73 269 ALA A C 1
ATOM 1955 O O . ALA A 1 269 ? 4.224 -31.761 4.703 1.00 31.73 269 ALA A O 1
ATOM 1956 N N . SER A 1 270 ? 4.126 -29.750 3.712 1.00 27.75 270 SER A N 1
ATOM 1957 C CA . SER A 1 270 ? 5.256 -29.988 2.803 1.00 27.75 270 SER A CA 1
ATOM 1958 C C . SER A 1 270 ? 5.870 -28.687 2.267 1.00 27.75 270 SER A C 1
ATOM 1960 O O . SER A 1 270 ? 5.877 -28.461 1.063 1.00 27.75 270 SER A O 1
ATOM 1962 N N . ILE A 1 271 ? 6.370 -27.840 3.175 1.00 31.09 271 ILE A N 1
ATOM 1963 C CA . ILE A 1 271 ? 7.498 -26.900 2.970 1.00 31.09 271 ILE A CA 1
ATOM 1964 C C . ILE A 1 271 ? 8.050 -26.470 4.343 1.00 31.09 271 ILE A C 1
ATOM 1966 O O . ILE A 1 271 ? 7.966 -25.308 4.729 1.00 31.09 271 ILE A O 1
ATOM 1970 N N . ASN A 1 272 ? 8.580 -27.417 5.128 1.00 33.25 272 ASN A N 1
ATOM 1971 C CA . ASN A 1 272 ? 9.381 -27.065 6.307 1.00 33.25 272 ASN A CA 1
ATOM 1972 C C . ASN A 1 272 ? 10.379 -28.176 6.686 1.00 33.25 272 ASN A C 1
ATOM 1974 O O . ASN A 1 272 ? 10.179 -28.932 7.633 1.00 33.25 272 ASN A O 1
ATOM 1978 N N . SER A 1 273 ? 11.454 -28.295 5.907 1.00 31.02 273 SER A N 1
ATOM 1979 C CA . SER A 1 273 ? 12.576 -29.204 6.174 1.00 31.02 273 SER A CA 1
ATOM 1980 C C . SER A 1 273 ? 13.876 -28.569 5.669 1.00 31.02 273 SER A C 1
ATOM 1982 O O . SER A 1 273 ? 14.340 -28.868 4.571 1.00 31.02 273 SER A O 1
ATOM 1984 N N . GLY A 1 274 ? 14.416 -27.627 6.446 1.00 30.91 274 GLY A N 1
ATOM 1985 C CA . GLY A 1 274 ? 15.620 -26.872 6.067 1.00 30.91 274 GLY A CA 1
ATOM 1986 C C . GLY A 1 274 ? 16.081 -25.790 7.052 1.00 30.91 274 GLY A C 1
ATOM 1987 O O . GLY A 1 274 ? 16.947 -24.997 6.700 1.00 30.91 274 GLY A O 1
ATOM 1988 N N . LEU A 1 275 ? 15.521 -25.728 8.266 1.00 33.00 275 LEU A N 1
ATOM 1989 C CA . LEU A 1 275 ? 15.916 -24.758 9.291 1.00 33.00 275 LEU A CA 1
ATOM 1990 C C . LEU A 1 275 ? 16.587 -25.479 10.464 1.00 33.00 275 LEU A C 1
ATOM 1992 O O . LEU A 1 275 ? 15.932 -26.208 11.207 1.00 33.00 275 LEU A O 1
ATOM 1996 N N . SER A 1 276 ? 17.889 -25.249 10.639 1.00 29.70 276 SER A N 1
ATOM 1997 C CA . SER A 1 276 ? 18.601 -25.609 11.869 1.00 29.70 276 SER A CA 1
ATOM 1998 C C . SER A 1 276 ? 18.031 -24.829 13.065 1.00 29.70 276 SER A C 1
ATOM 2000 O O . SER A 1 276 ? 17.651 -23.665 12.900 1.00 29.70 276 SER A O 1
ATOM 2002 N N . PRO A 1 277 ? 17.995 -25.410 14.279 1.00 36.38 277 PRO A N 1
ATOM 2003 C CA . PRO A 1 277 ? 17.437 -24.760 15.462 1.00 36.38 277 PRO A CA 1
ATOM 2004 C C . PRO A 1 277 ? 18.400 -23.704 16.033 1.00 36.38 277 PRO A C 1
ATOM 2006 O O . PRO A 1 277 ? 19.060 -23.918 17.047 1.00 36.38 277 PRO A O 1
ATOM 2009 N N . ALA A 1 278 ? 18.481 -22.544 15.382 1.00 31.62 278 ALA A N 1
ATOM 2010 C CA . ALA A 1 278 ? 19.251 -21.402 15.861 1.00 31.62 278 ALA A CA 1
ATOM 2011 C C . ALA A 1 278 ? 18.370 -20.458 16.698 1.00 31.62 278 ALA A C 1
ATOM 2013 O O . ALA A 1 278 ? 17.524 -19.750 16.157 1.00 31.62 278 ALA A O 1
ATOM 2014 N N . LEU A 1 279 ? 18.608 -20.458 18.015 1.00 31.03 279 LEU A N 1
ATOM 2015 C CA . LEU A 1 279 ? 18.244 -19.410 18.980 1.00 31.03 279 LEU A CA 1
ATOM 2016 C C . LEU A 1 279 ? 16.854 -18.775 18.782 1.00 31.03 279 LEU A C 1
ATOM 2018 O O . LEU A 1 279 ? 16.720 -17.653 18.290 1.00 31.03 279 LEU A O 1
ATOM 2022 N N . GLN A 1 280 ? 15.814 -19.445 19.291 1.00 29.12 280 GLN A N 1
ATOM 2023 C CA . GLN A 1 280 ? 14.605 -18.717 19.681 1.00 29.12 280 GLN A CA 1
ATOM 2024 C C . GLN A 1 280 ? 15.011 -17.669 20.733 1.00 29.12 280 GLN A C 1
ATOM 2026 O O . GLN A 1 280 ? 15.590 -18.052 21.754 1.00 29.12 280 GLN A O 1
ATOM 2031 N N . PRO A 1 281 ? 14.748 -16.365 20.526 1.00 31.86 281 PRO A N 1
ATOM 2032 C CA . PRO A 1 281 ? 14.997 -15.385 21.568 1.00 31.86 281 PRO A CA 1
ATOM 2033 C C . PRO A 1 281 ? 14.113 -15.729 22.764 1.00 31.86 281 PRO A C 1
ATOM 2035 O O . PRO A 1 281 ? 12.906 -15.928 22.608 1.00 31.86 281 PRO A O 1
ATOM 2038 N N . VAL A 1 282 ? 14.710 -15.783 23.957 1.00 29.94 282 VAL A N 1
ATOM 2039 C CA . VAL A 1 282 ? 13.961 -15.919 25.208 1.00 29.94 282 VAL A CA 1
ATOM 2040 C C . VAL A 1 282 ? 13.037 -14.710 25.316 1.00 29.94 282 VAL A C 1
ATOM 2042 O O . VAL A 1 282 ? 13.462 -13.603 25.647 1.00 29.94 282 VAL A O 1
ATOM 2045 N N . ILE A 1 283 ? 11.764 -14.915 24.984 1.00 35.41 283 ILE A N 1
ATOM 2046 C CA . ILE A 1 283 ? 10.709 -13.925 25.169 1.00 35.41 283 ILE A CA 1
ATOM 2047 C C . ILE A 1 283 ? 10.467 -13.796 26.666 1.00 35.41 283 ILE A C 1
ATOM 2049 O O . ILE A 1 283 ? 9.656 -14.524 27.234 1.00 35.41 283 ILE A O 1
ATOM 2053 N N . THR A 1 284 ? 11.169 -12.859 27.303 1.00 31.44 284 THR A N 1
ATOM 2054 C CA . THR A 1 284 ? 10.845 -12.414 28.658 1.00 31.44 284 THR A CA 1
ATOM 2055 C C . THR A 1 284 ? 9.385 -11.958 28.648 1.00 31.44 284 THR A C 1
ATOM 2057 O O . THR A 1 284 ? 9.064 -10.988 27.950 1.00 31.44 284 THR A O 1
ATOM 2060 N N . PRO A 1 285 ? 8.466 -12.643 29.352 1.00 40.91 285 PRO A N 1
ATOM 2061 C CA . PRO A 1 285 ? 7.068 -12.259 29.323 1.00 40.91 285 PRO A CA 1
ATOM 2062 C C . PRO A 1 285 ? 6.929 -10.904 30.014 1.00 40.91 285 PRO A C 1
ATOM 2064 O O . PRO A 1 285 ? 7.139 -10.787 31.221 1.00 40.91 285 PRO A O 1
ATOM 2067 N N . VAL A 1 286 ? 6.559 -9.872 29.251 1.00 45.16 286 VAL A N 1
ATOM 2068 C CA . VAL A 1 286 ? 6.118 -8.597 29.826 1.00 45.16 286 VAL A CA 1
ATOM 2069 C C . VAL A 1 286 ? 4.820 -8.884 30.571 1.00 45.16 286 VAL A C 1
ATOM 2071 O O . VAL A 1 286 ? 3.753 -9.006 29.968 1.00 45.16 286 VAL A O 1
ATOM 2074 N N . GLN A 1 287 ? 4.934 -9.074 31.882 1.00 48.56 287 GLN A N 1
ATOM 2075 C CA . GLN A 1 287 ? 3.817 -9.421 32.745 1.00 48.56 287 GLN A CA 1
ATOM 2076 C C . GLN A 1 287 ? 2.835 -8.243 32.762 1.00 48.56 287 GLN A C 1
ATOM 2078 O O . GLN A 1 287 ? 3.177 -7.141 33.196 1.00 48.56 287 GLN A O 1
ATOM 2083 N N . ALA A 1 288 ? 1.632 -8.456 32.226 1.00 58.25 288 ALA A N 1
ATOM 2084 C CA . ALA A 1 288 ? 0.619 -7.411 32.141 1.00 58.25 288 ALA A CA 1
ATOM 2085 C C . ALA A 1 288 ? 0.222 -6.956 33.552 1.00 58.25 288 ALA A C 1
ATOM 2087 O O . ALA A 1 288 ? -0.185 -7.772 34.378 1.00 58.25 288 ALA A O 1
ATOM 2088 N N . LYS A 1 289 ? 0.321 -5.650 33.824 1.00 75.44 289 LYS A N 1
ATOM 2089 C CA . LYS A 1 289 ? -0.015 -5.079 35.142 1.00 75.44 289 LYS A CA 1
ATOM 2090 C C . LYS A 1 289 ? -1.522 -5.046 35.394 1.00 75.44 289 LYS A C 1
ATOM 2092 O O . LYS A 1 289 ? -1.967 -4.992 36.536 1.00 75.44 289 LYS A O 1
ATOM 2097 N N . THR A 1 290 ? -2.314 -5.032 34.328 1.00 92.12 290 THR A N 1
ATOM 2098 C CA . THR A 1 290 ? -3.779 -4.998 34.364 1.00 92.12 290 THR A CA 1
ATOM 2099 C C . THR A 1 290 ? -4.306 -5.627 33.080 1.00 92.12 290 THR A C 1
ATOM 2101 O O . THR A 1 290 ? -3.714 -5.424 32.017 1.00 92.12 290 THR A O 1
ATOM 2104 N N . ILE A 1 291 ? -5.405 -6.377 33.167 1.00 95.94 291 ILE A N 1
ATOM 2105 C CA . ILE A 1 291 ? -6.100 -6.948 32.008 1.00 95.94 291 ILE A CA 1
ATOM 2106 C C . ILE A 1 291 ? -7.473 -6.285 31.891 1.00 95.94 291 ILE A C 1
ATOM 2108 O O . ILE A 1 291 ? -8.215 -6.234 32.870 1.00 95.94 291 ILE A O 1
ATOM 2112 N N . LEU A 1 292 ? -7.794 -5.780 30.700 1.00 97.38 292 LEU A N 1
ATOM 2113 C CA . LEU A 1 292 ? -9.101 -5.253 30.326 1.00 97.38 292 LEU A CA 1
ATOM 2114 C C . LEU A 1 292 ? -9.720 -6.157 29.257 1.00 97.38 292 LEU A C 1
ATOM 2116 O O . LEU A 1 292 ? -9.114 -6.378 28.213 1.00 97.38 292 LEU A O 1
ATOM 2120 N N . TYR A 1 293 ? -10.925 -6.659 29.492 1.00 97.94 293 TYR A N 1
ATOM 2121 C CA . TYR A 1 293 ? -11.651 -7.531 28.571 1.00 97.94 293 TYR A CA 1
ATOM 2122 C C . TYR A 1 293 ? -12.662 -6.730 27.750 1.00 97.94 293 TYR A C 1
ATOM 2124 O O . TYR A 1 293 ? -13.397 -5.907 28.302 1.00 97.94 293 TYR A O 1
ATOM 2132 N N . VAL A 1 294 ? -12.719 -6.980 26.439 1.00 98.44 294 VAL A N 1
ATOM 2133 C CA . VAL A 1 294 ? -13.586 -6.253 25.498 1.00 98.44 294 VAL A CA 1
ATOM 2134 C C . VAL A 1 294 ? -14.345 -7.221 24.594 1.00 98.44 294 VAL A C 1
ATOM 2136 O O . VAL A 1 294 ? -13.739 -8.049 23.913 1.00 98.44 294 VAL A O 1
ATOM 2139 N N . ASN A 1 295 ? -15.670 -7.087 24.536 1.00 97.94 295 ASN A N 1
ATOM 2140 C CA . ASN A 1 295 ? -16.551 -7.889 23.690 1.00 97.94 295 ASN A CA 1
ATOM 2141 C C . ASN A 1 295 ? -17.639 -6.989 23.061 1.00 97.94 295 ASN A C 1
ATOM 2143 O O . ASN A 1 295 ? -18.495 -6.488 23.792 1.00 97.94 295 ASN A O 1
ATOM 2147 N N . PRO A 1 296 ? -17.671 -6.816 21.725 1.00 96.69 296 PRO A N 1
ATOM 2148 C CA . PRO A 1 296 ? -18.574 -5.873 21.064 1.00 96.69 296 PRO A CA 1
ATOM 2149 C C . PRO A 1 296 ? -20.037 -6.338 21.054 1.00 96.69 296 PRO A C 1
ATOM 2151 O O . PRO A 1 296 ? -20.939 -5.520 20.866 1.00 96.69 296 PRO A O 1
ATOM 2154 N N . ALA A 1 297 ? -20.288 -7.634 21.272 1.00 93.44 297 ALA A N 1
ATOM 2155 C CA . ALA A 1 297 ? -21.629 -8.205 21.336 1.00 93.44 297 ALA A C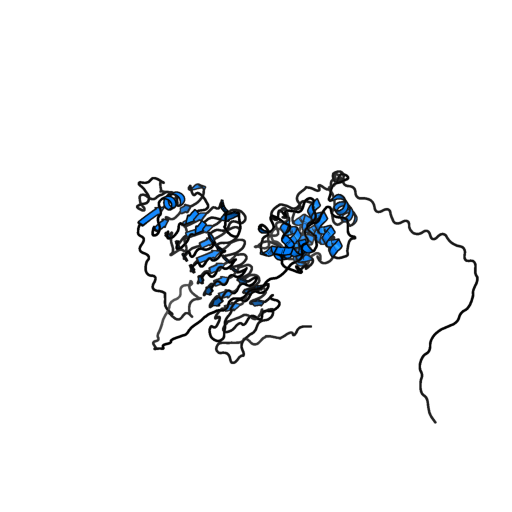A 1
ATOM 2156 C C . ALA A 1 297 ? -22.213 -8.174 22.759 1.00 93.44 297 ALA A C 1
ATOM 2158 O O . ALA A 1 297 ? -23.379 -7.823 22.925 1.00 93.44 297 ALA A O 1
ATOM 2159 N N . LEU A 1 298 ? -21.412 -8.528 23.773 1.00 92.19 298 LEU A N 1
ATOM 2160 C CA . LEU A 1 298 ? -21.878 -8.749 25.154 1.00 92.19 298 LEU A CA 1
ATOM 2161 C C . LEU A 1 298 ? -21.481 -7.648 26.152 1.00 92.19 298 LEU A C 1
ATOM 2163 O O . LEU A 1 298 ? -22.002 -7.616 27.264 1.00 92.19 298 LEU A O 1
ATOM 2167 N N . GLY A 1 299 ? -20.528 -6.784 25.801 1.00 95.06 299 GLY A N 1
ATOM 2168 C CA . GLY A 1 299 ? -19.952 -5.813 26.727 1.00 95.06 299 GLY A CA 1
ATOM 2169 C C . GLY A 1 299 ? -20.786 -4.553 26.947 1.00 95.06 299 GLY A C 1
ATOM 2170 O O . GLY A 1 299 ? -21.746 -4.259 26.229 1.00 95.06 299 GLY A O 1
ATOM 2171 N N . THR A 1 300 ? -20.398 -3.765 27.951 1.00 96.88 300 THR A N 1
ATOM 2172 C CA . THR A 1 300 ? -21.000 -2.452 28.242 1.00 96.88 300 THR A CA 1
ATOM 2173 C C . THR A 1 300 ? -19.936 -1.464 28.721 1.00 96.88 300 THR A C 1
ATOM 2175 O O . THR A 1 300 ? -19.115 -1.789 29.577 1.00 96.88 300 THR A O 1
ATOM 2178 N N . ASP A 1 301 ? -19.958 -0.245 28.184 1.00 97.56 301 ASP A N 1
ATOM 2179 C CA . ASP A 1 301 ? -18.941 0.788 28.423 1.00 97.56 301 ASP A CA 1
ATOM 2180 C C . ASP A 1 301 ? -19.231 1.612 29.691 1.00 97.56 301 ASP A C 1
ATOM 2182 O O . ASP A 1 301 ? -19.567 2.795 29.645 1.00 97.56 301 ASP A O 1
ATOM 2186 N N . THR A 1 302 ? -19.112 0.962 30.850 1.00 95.44 302 THR A N 1
ATOM 2187 C CA . THR A 1 302 ? -19.272 1.568 32.184 1.00 95.44 302 THR A CA 1
ATOM 2188 C C . THR A 1 302 ? -18.088 1.229 33.082 1.00 95.44 302 THR A C 1
ATOM 2190 O O . THR A 1 302 ? -17.586 0.111 33.022 1.00 95.44 302 THR A O 1
ATOM 2193 N N . SER A 1 303 ? -17.692 2.132 33.982 1.00 90.56 303 SER A N 1
ATOM 2194 C CA . SER A 1 303 ? -16.490 2.002 34.831 1.00 90.56 303 SER A CA 1
ATOM 2195 C C . SER A 1 303 ? -16.434 0.756 35.730 1.00 90.56 303 SER A C 1
ATOM 2197 O O . SER A 1 303 ? -15.356 0.368 36.162 1.00 90.56 303 SER A O 1
ATOM 2199 N N . SER A 1 304 ? -17.573 0.113 36.001 1.00 88.88 304 SER A N 1
ATOM 2200 C CA . SER A 1 304 ? -17.690 -1.143 36.759 1.00 88.88 304 SER A CA 1
ATOM 2201 C C . SER A 1 304 ? -17.441 -2.421 35.938 1.00 88.88 304 SER A C 1
ATOM 2203 O O . SER A 1 304 ? -17.567 -3.526 36.467 1.00 88.88 304 SER A O 1
ATOM 2205 N N . ARG A 1 305 ? -17.140 -2.297 34.639 1.00 93.56 305 ARG A N 1
ATOM 2206 C CA . ARG A 1 305 ? -16.904 -3.405 33.698 1.00 93.56 305 ARG A CA 1
ATOM 2207 C C . ARG A 1 305 ? -15.423 -3.486 33.300 1.00 93.56 305 ARG A C 1
ATOM 2209 O O . ARG A 1 305 ? -14.572 -2.797 33.849 1.00 93.56 305 ARG A O 1
ATOM 2216 N N . GLY A 1 306 ? -15.105 -4.377 32.368 1.00 89.00 306 GLY A N 1
ATOM 2217 C CA . GLY A 1 306 ? -13.779 -4.567 31.784 1.00 89.00 306 GLY A CA 1
ATOM 2218 C C . GLY A 1 306 ? -12.832 -5.461 32.584 1.00 89.00 306 GLY A C 1
ATOM 2219 O O . GLY A 1 306 ? -11.838 -5.900 32.026 1.00 89.00 306 GLY A O 1
ATOM 2220 N N . THR A 1 307 ? -13.112 -5.789 33.845 1.00 91.62 307 THR A N 1
ATOM 2221 C CA . THR A 1 307 ? -12.187 -6.554 34.709 1.00 91.62 307 THR A CA 1
ATOM 2222 C C . THR A 1 307 ? -12.273 -8.078 34.560 1.00 91.62 307 THR A C 1
ATOM 2224 O O . THR A 1 307 ? -11.407 -8.786 35.071 1.00 91.62 307 THR A O 1
ATOM 2227 N N . SER A 1 308 ? -13.280 -8.608 33.855 1.00 92.75 308 SER A N 1
ATOM 2228 C CA . SER A 1 308 ? -13.418 -10.045 33.561 1.00 92.75 308 SER A CA 1
ATOM 2229 C C . SER A 1 308 ? -14.175 -10.310 32.254 1.00 92.75 308 SER A C 1
ATOM 2231 O O . SER A 1 308 ? -14.936 -9.461 31.786 1.00 92.75 308 SER A O 1
ATOM 2233 N N . GLU A 1 309 ? -14.020 -11.512 31.688 1.00 88.44 309 GLU A N 1
ATOM 2234 C CA . GLU A 1 309 ? -14.738 -11.956 30.477 1.00 88.44 309 GLU A CA 1
ATOM 2235 C C . GLU A 1 309 ? -16.264 -11.995 30.646 1.00 88.44 309 GLU A C 1
ATOM 2237 O O . GLU A 1 309 ? -16.993 -11.791 29.678 1.00 88.44 309 GLU A O 1
ATOM 2242 N N . ALA A 1 310 ? -16.754 -12.208 31.873 1.00 91.31 310 ALA A N 1
ATOM 2243 C CA . ALA A 1 310 ? -18.181 -12.198 32.208 1.00 91.31 310 ALA A CA 1
ATOM 2244 C C . ALA A 1 310 ? -18.767 -10.777 32.347 1.00 91.31 310 ALA A C 1
ATOM 2246 O O . ALA A 1 310 ? -19.983 -10.601 32.428 1.00 91.31 310 ALA A O 1
ATOM 2247 N N . ALA A 1 311 ? -17.913 -9.752 32.399 1.00 93.62 311 ALA A N 1
ATOM 2248 C CA . ALA A 1 311 ? -18.301 -8.357 32.555 1.00 93.62 311 ALA A CA 1
ATOM 2249 C C . ALA A 1 311 ? -17.435 -7.417 31.686 1.00 93.62 311 ALA A C 1
ATOM 2251 O O . ALA A 1 311 ? -16.861 -6.476 32.233 1.00 93.62 311 ALA A O 1
ATOM 2252 N N . PRO A 1 312 ? -17.307 -7.633 30.363 1.00 97.94 312 PRO A N 1
ATOM 2253 C CA . PRO A 1 312 ? -16.349 -6.909 29.533 1.00 97.94 312 PRO A CA 1
ATOM 2254 C C . PRO A 1 312 ? -16.843 -5.501 29.166 1.00 97.94 312 PRO A C 1
ATOM 2256 O O . PRO A 1 312 ? -18.041 -5.206 29.208 1.00 97.94 312 PRO A O 1
ATOM 2259 N N . TYR A 1 313 ? -15.920 -4.634 28.748 1.00 98.56 313 TYR A N 1
ATOM 2260 C CA . TYR A 1 313 ? -16.275 -3.421 28.008 1.00 98.56 313 TYR A CA 1
ATOM 2261 C C . TYR A 1 313 ? -16.851 -3.788 26.638 1.00 98.56 313 TYR A C 1
ATOM 2263 O O . TYR A 1 313 ? -16.570 -4.864 26.103 1.00 98.56 313 TYR A O 1
ATOM 2271 N N . ARG A 1 314 ? -17.658 -2.901 26.056 1.00 98.06 314 ARG A N 1
ATOM 2272 C CA . ARG A 1 314 ? -18.188 -3.079 24.703 1.00 98.06 314 ARG A CA 1
ATOM 2273 C C . ARG A 1 314 ? -17.133 -2.725 23.661 1.00 98.06 314 ARG A C 1
ATOM 2275 O O . ARG A 1 314 ? -16.940 -3.493 22.724 1.00 98.06 314 ARG A O 1
ATOM 2282 N N . THR A 1 315 ? -16.459 -1.586 23.827 1.00 98.75 315 THR A N 1
ATOM 2283 C CA . THR A 1 315 ? -15.590 -1.016 22.787 1.00 98.75 315 THR A CA 1
ATOM 2284 C C . THR A 1 315 ? -14.110 -0.970 23.171 1.00 98.75 315 THR A C 1
ATOM 2286 O O . THR A 1 315 ? -13.732 -0.711 24.319 1.00 98.75 315 THR A O 1
ATOM 2289 N N . LEU A 1 316 ? -13.249 -1.158 22.167 1.00 98.31 316 LEU A N 1
ATOM 2290 C CA . LEU A 1 316 ? -11.821 -0.835 22.212 1.00 98.31 316 LEU A CA 1
ATOM 2291 C C . LEU A 1 316 ? -11.631 0.633 22.573 1.00 98.31 316 LEU A C 1
ATOM 2293 O O . LEU A 1 316 ? -10.786 0.969 23.396 1.00 98.31 316 LEU A O 1
ATOM 2297 N N . THR A 1 317 ? -12.457 1.495 21.986 1.00 98.44 317 THR A N 1
ATOM 2298 C CA . THR A 1 317 ? -12.482 2.938 22.216 1.00 98.44 317 THR A CA 1
ATOM 2299 C C . THR A 1 317 ? -12.627 3.286 23.699 1.00 98.44 317 THR A C 1
ATOM 2301 O O . THR A 1 317 ? -11.934 4.180 24.190 1.00 98.44 317 THR A O 1
ATOM 2304 N N . TYR A 1 318 ? -13.498 2.594 24.441 1.00 98.31 318 TYR A N 1
ATOM 2305 C CA . TYR A 1 318 ? -13.629 2.792 25.884 1.00 98.31 318 TYR A CA 1
ATOM 2306 C C . TYR A 1 318 ? -12.464 2.167 26.655 1.00 98.31 318 TYR A C 1
ATOM 2308 O O . TYR A 1 318 ? -11.867 2.836 27.499 1.00 98.31 318 TYR A O 1
ATOM 2316 N N . ALA A 1 319 ? -12.083 0.927 26.330 1.00 98.44 319 ALA A N 1
ATOM 2317 C CA . ALA A 1 319 ? -10.972 0.234 26.985 1.00 98.44 319 ALA A CA 1
ATOM 2318 C C . ALA A 1 319 ? -9.651 1.021 26.889 1.00 98.44 319 ALA A C 1
ATOM 2320 O O . ALA A 1 319 ? -8.953 1.196 27.887 1.00 98.44 319 ALA A O 1
ATOM 2321 N N . LEU A 1 320 ? -9.345 1.578 25.714 1.00 98.31 320 LEU A N 1
ATOM 2322 C CA . LEU A 1 320 ? -8.162 2.402 25.465 1.00 98.31 320 LEU A CA 1
ATOM 2323 C C . LEU A 1 320 ? -8.184 3.717 26.246 1.00 98.31 320 LEU A C 1
ATOM 2325 O O . LEU A 1 320 ? -7.118 4.193 26.628 1.00 98.31 320 LEU A O 1
ATOM 2329 N N . LYS A 1 321 ? -9.353 4.299 26.556 1.00 97.69 321 LYS A N 1
ATOM 2330 C CA . LYS A 1 321 ? -9.430 5.471 27.450 1.00 97.69 321 LYS A CA 1
ATOM 2331 C C . LYS A 1 321 ? -8.956 5.123 28.862 1.00 97.69 321 LYS A C 1
ATOM 2333 O O . LYS A 1 321 ? -8.177 5.895 29.414 1.00 97.69 321 LYS A O 1
ATOM 2338 N N . GLN A 1 322 ? -9.334 3.949 29.377 1.00 96.06 322 GLN A N 1
ATOM 2339 C CA . GLN A 1 322 ? -8.921 3.466 30.704 1.00 96.06 322 GLN A CA 1
ATOM 2340 C C . GLN A 1 322 ? -7.473 2.945 30.736 1.00 96.06 322 GLN A C 1
ATOM 2342 O O . GLN A 1 322 ? -6.815 3.003 31.773 1.00 96.06 322 GLN A O 1
ATOM 2347 N N . ALA A 1 323 ? -6.970 2.433 29.609 1.00 96.69 323 ALA A N 1
ATOM 2348 C CA . ALA A 1 323 ? -5.664 1.789 29.528 1.00 96.69 323 ALA A CA 1
ATOM 2349 C C . ALA A 1 323 ? -4.484 2.736 29.817 1.00 96.69 323 ALA A C 1
ATOM 2351 O O . ALA A 1 323 ? -4.416 3.868 29.319 1.00 96.69 323 ALA A O 1
ATOM 2352 N N . GLN A 1 324 ? -3.527 2.194 30.572 1.00 95.44 324 GLN A N 1
ATOM 2353 C CA . GLN A 1 324 ? -2.224 2.771 30.918 1.00 95.44 324 GLN A CA 1
ATOM 2354 C C . GLN A 1 324 ? -1.084 1.884 30.371 1.00 95.44 324 GLN A C 1
ATOM 2356 O O . GLN A 1 324 ? -1.329 0.708 30.076 1.00 95.44 324 GLN A O 1
ATOM 2361 N N . PRO A 1 325 ? 0.166 2.372 30.260 1.00 95.31 325 PRO A N 1
ATOM 2362 C CA . PRO A 1 325 ? 1.297 1.548 29.826 1.00 95.31 325 PRO A CA 1
ATOM 2363 C C . PRO A 1 325 ? 1.443 0.259 30.660 1.00 95.31 325 PRO A C 1
ATOM 2365 O O . PRO A 1 325 ? 1.438 0.294 31.891 1.00 95.31 325 PRO A O 1
ATOM 2368 N N . GLY A 1 326 ? 1.558 -0.892 29.992 1.00 91.31 326 GLY A N 1
ATOM 2369 C CA . GLY A 1 326 ? 1.550 -2.223 30.615 1.00 91.31 326 GLY A CA 1
ATOM 2370 C C . GLY A 1 326 ? 0.161 -2.860 30.789 1.00 91.31 326 GLY A C 1
ATOM 2371 O O . GLY A 1 326 ? 0.066 -3.940 31.377 1.00 91.31 326 GLY A O 1
ATOM 2372 N N . THR A 1 327 ? -0.906 -2.225 30.289 1.00 97.50 327 THR A N 1
ATOM 2373 C CA . THR A 1 327 ? -2.253 -2.822 30.210 1.00 97.50 327 THR A CA 1
ATOM 2374 C C . THR A 1 327 ? -2.343 -3.807 29.045 1.00 97.50 327 THR A C 1
ATOM 2376 O O . THR A 1 327 ? -1.958 -3.478 27.922 1.00 97.50 327 THR A O 1
ATOM 2379 N N . LEU A 1 328 ? -2.915 -4.985 29.296 1.00 97.75 328 LEU A N 1
ATOM 2380 C CA . LEU A 1 328 ? -3.359 -5.934 28.277 1.00 97.75 328 LEU A CA 1
ATOM 2381 C C . LEU A 1 328 ? -4.850 -5.725 27.999 1.00 97.75 328 LEU A C 1
ATOM 2383 O O . LEU A 1 328 ? -5.668 -5.884 28.896 1.00 97.75 328 LEU A O 1
ATOM 2387 N N . ILE A 1 329 ? -5.215 -5.417 26.759 1.00 98.56 329 ILE A N 1
ATOM 2388 C CA . ILE A 1 329 ? -6.598 -5.399 26.286 1.00 98.56 329 ILE A CA 1
ATOM 2389 C C . ILE A 1 329 ? -6.866 -6.733 25.574 1.00 98.56 329 ILE A C 1
ATOM 2391 O O . ILE A 1 329 ? -6.384 -6.952 24.462 1.00 98.56 329 ILE A O 1
ATOM 2395 N N . GLN A 1 330 ? -7.607 -7.628 26.231 1.00 98.12 330 GLN A N 1
ATOM 2396 C CA . GLN A 1 330 ? -8.036 -8.918 25.690 1.00 98.12 330 GLN A CA 1
ATOM 2397 C C . GLN A 1 330 ? -9.344 -8.766 24.913 1.00 98.12 330 GLN A C 1
ATOM 2399 O O . GLN A 1 330 ? -10.354 -8.308 25.448 1.00 98.12 330 GLN A O 1
ATOM 2404 N N . LEU A 1 331 ? -9.337 -9.216 23.662 1.00 98.19 331 LEU A N 1
ATOM 2405 C CA . LEU A 1 331 ? -10.490 -9.188 22.770 1.00 98.19 331 LEU A CA 1
ATOM 2406 C C . LEU A 1 331 ? -11.171 -10.549 22.713 1.00 98.19 331 LEU A C 1
ATOM 2408 O O . LEU A 1 331 ? -10.512 -11.578 22.547 1.00 98.19 331 LEU A O 1
ATOM 2412 N N . ALA A 1 332 ? -12.494 -10.546 22.821 1.00 93.00 332 ALA A N 1
ATOM 2413 C CA . ALA A 1 332 ? -13.319 -11.685 22.451 1.00 93.00 332 ALA A CA 1
ATOM 2414 C C . ALA A 1 332 ? -13.461 -11.779 20.914 1.00 93.00 332 ALA A C 1
ATOM 2416 O O . ALA A 1 332 ? -13.228 -10.798 20.202 1.00 93.00 332 ALA A O 1
ATOM 2417 N N . PRO A 1 333 ? -13.887 -12.931 20.368 1.00 94.56 333 PRO A N 1
ATOM 2418 C CA . PRO A 1 333 ? -14.369 -13.001 18.994 1.00 94.56 333 PRO A CA 1
ATOM 2419 C C . PRO A 1 333 ? -15.515 -12.006 18.758 1.00 94.56 333 PRO A C 1
ATOM 2421 O O . PRO A 1 333 ? -16.454 -11.924 19.551 1.00 94.56 333 PRO A O 1
ATOM 2424 N N . GLY A 1 334 ? -15.443 -11.253 17.665 1.00 91.62 334 GLY A N 1
ATOM 2425 C CA . GLY A 1 334 ? -16.399 -10.205 17.335 1.00 91.62 334 GLY A CA 1
ATOM 2426 C C . GLY A 1 334 ? -15.916 -9.272 16.226 1.00 91.62 334 GLY A C 1
ATOM 2427 O O . GLY A 1 334 ? -14.756 -9.306 15.807 1.00 91.62 334 GLY A O 1
ATOM 2428 N N . ASN A 1 335 ? -16.838 -8.423 15.774 1.00 96.88 335 ASN A N 1
ATOM 2429 C CA . ASN A 1 335 ? -16.575 -7.348 14.825 1.00 96.88 335 ASN A CA 1
ATOM 2430 C C . ASN A 1 335 ? -16.518 -6.020 15.593 1.00 96.88 335 ASN A C 1
ATOM 2432 O O . ASN A 1 335 ? -17.500 -5.623 16.218 1.00 96.88 335 ASN A O 1
ATOM 2436 N N . TYR A 1 336 ? -15.368 -5.362 15.530 1.00 98.31 336 TYR A N 1
ATOM 2437 C CA . TYR A 1 336 ? -15.050 -4.079 16.143 1.00 98.31 336 TYR A CA 1
ATOM 2438 C C . TYR A 1 336 ? -15.086 -3.011 15.044 1.00 98.31 336 TYR A C 1
ATOM 2440 O O . TYR A 1 336 ? -14.141 -2.861 14.263 1.00 98.31 336 TYR A O 1
ATOM 2448 N N . THR A 1 337 ? -16.226 -2.334 14.925 1.00 98.44 337 THR A N 1
ATOM 2449 C CA . THR A 1 337 ? -16.567 -1.443 13.808 1.00 98.44 337 THR A CA 1
ATOM 2450 C C . THR A 1 337 ? -17.272 -0.177 14.298 1.00 98.44 337 THR A C 1
ATOM 2452 O O . THR A 1 337 ? -17.609 -0.050 15.477 1.00 98.44 337 THR A O 1
ATOM 2455 N N . GLN A 1 338 ? -17.534 0.777 13.398 1.00 96.31 338 GLN A N 1
ATOM 2456 C CA . GLN A 1 338 ? -18.307 1.977 13.750 1.00 96.31 338 GLN A CA 1
ATOM 2457 C C . GLN A 1 338 ? -19.718 1.607 14.247 1.00 96.31 338 GLN A C 1
ATOM 2459 O O . GLN A 1 338 ? -20.228 2.216 15.183 1.00 96.31 338 GLN A O 1
ATOM 2464 N N . GLU A 1 339 ? -20.314 0.554 13.684 1.00 95.56 339 GLU A N 1
ATOM 2465 C CA . GLU A 1 339 ? -21.626 0.017 14.056 1.00 95.56 339 GLU A CA 1
ATOM 2466 C C . GLU A 1 339 ? -21.618 -0.695 15.422 1.00 95.56 339 GLU A C 1
ATOM 2468 O O . GLU A 1 339 ? -22.628 -0.677 16.127 1.00 95.56 339 GLU A O 1
ATOM 2473 N N . SER A 1 340 ? -20.493 -1.291 15.845 1.00 93.88 340 SER A N 1
ATOM 2474 C CA . SER A 1 340 ? -20.368 -1.832 17.209 1.00 93.88 340 SER A CA 1
ATOM 2475 C C . SER A 1 340 ? -20.142 -0.743 18.267 1.00 93.88 340 SER A C 1
ATOM 2477 O O . SER A 1 340 ? -20.380 -0.998 19.451 1.00 93.88 340 SER A O 1
ATOM 2479 N N . GLY A 1 341 ? -19.741 0.462 17.845 1.00 96.94 341 GLY A N 1
ATOM 2480 C CA . GLY A 1 341 ? -19.510 1.640 18.688 1.00 96.94 341 GLY A CA 1
ATOM 2481 C C . GLY A 1 341 ? -18.078 2.188 18.654 1.00 96.94 341 GLY A C 1
ATOM 2482 O O . GLY A 1 341 ? -17.761 3.077 19.442 1.00 96.94 341 GLY A O 1
ATOM 2483 N N . GLU A 1 342 ? -17.199 1.675 17.786 1.00 98.44 342 GLU A N 1
ATOM 2484 C CA . GLU A 1 342 ? -15.807 2.131 17.727 1.00 98.44 342 GLU A CA 1
ATOM 2485 C C . GLU A 1 342 ? -15.645 3.501 17.062 1.00 98.44 342 GLU A C 1
ATOM 2487 O O . GLU A 1 342 ? -16.217 3.792 16.007 1.00 98.44 342 GLU A O 1
ATOM 2492 N N . ILE A 1 343 ? -14.772 4.324 17.644 1.00 98.31 343 ILE A N 1
ATOM 2493 C CA . ILE A 1 343 ? -14.348 5.604 17.084 1.00 98.31 343 ILE A CA 1
ATOM 2494 C C . ILE A 1 343 ? -12.989 5.399 16.415 1.00 98.31 343 ILE A C 1
ATOM 2496 O O . ILE A 1 343 ? -11.983 5.143 17.071 1.00 98.31 343 ILE A O 1
ATOM 2500 N N . PHE A 1 344 ? -12.972 5.526 15.090 1.00 98.38 344 PHE A N 1
ATOM 2501 C CA . PHE A 1 344 ? -11.755 5.457 14.285 1.00 98.38 344 PHE A CA 1
ATOM 2502 C C . PHE A 1 344 ? -11.112 6.852 14.136 1.00 98.38 344 PHE A C 1
ATOM 2504 O O . PHE A 1 344 ? -11.846 7.842 14.061 1.00 98.38 344 PHE A O 1
ATOM 2511 N N . PRO A 1 345 ? -9.773 6.950 14.025 1.00 98.38 345 PRO A N 1
ATOM 2512 C CA . PRO A 1 345 ? -8.811 5.849 14.076 1.00 98.38 345 PRO A CA 1
ATOM 2513 C C . PRO A 1 345 ? -8.607 5.332 15.508 1.00 98.38 345 PRO A C 1
ATOM 2515 O O . PRO A 1 345 ? -8.587 6.104 16.465 1.00 98.38 345 PRO A O 1
ATOM 2518 N N . ILE A 1 346 ? -8.422 4.021 15.651 1.00 98.62 346 ILE A N 1
ATOM 2519 C CA . ILE A 1 346 ? -8.136 3.394 16.944 1.00 98.62 346 ILE A CA 1
ATOM 2520 C C . ILE A 1 346 ? -6.650 3.605 17.263 1.00 98.62 346 ILE A C 1
ATOM 2522 O O . ILE A 1 346 ? -5.777 3.094 16.564 1.00 98.62 346 ILE A O 1
ATOM 2526 N N . VAL A 1 347 ? -6.358 4.368 18.315 1.00 98.31 347 VAL A N 1
ATOM 2527 C CA . VAL A 1 347 ? -4.991 4.681 18.764 1.00 98.31 347 VAL A CA 1
ATOM 2528 C C . VAL A 1 347 ? -4.561 3.684 19.837 1.00 98.31 347 VAL A C 1
ATOM 2530 O O . VAL A 1 347 ? -5.068 3.719 20.961 1.00 98.31 347 VAL A O 1
ATOM 2533 N N . ILE A 1 348 ? -3.621 2.794 19.511 1.00 98.62 348 ILE A N 1
ATOM 2534 C CA . ILE A 1 348 ? -3.022 1.880 20.489 1.00 98.62 348 ILE A CA 1
ATOM 2535 C C . ILE A 1 348 ? -1.926 2.637 21.235 1.00 98.62 348 ILE A C 1
ATOM 2537 O O . ILE A 1 348 ? -0.808 2.800 20.744 1.00 98.62 348 ILE A O 1
ATOM 2541 N N . LYS A 1 349 ? -2.302 3.117 22.424 1.00 98.19 349 LYS A N 1
ATOM 2542 C CA . LYS A 1 349 ? -1.468 3.915 23.326 1.00 98.19 349 LYS A CA 1
ATOM 2543 C C . LYS A 1 349 ? -0.124 3.263 23.651 1.00 98.19 349 LYS A C 1
ATOM 2545 O O . LYS A 1 349 ? 0.017 2.038 23.684 1.00 98.19 349 LYS A O 1
ATOM 2550 N N . SER A 1 350 ? 0.836 4.111 23.995 1.00 97.62 350 SER A N 1
ATOM 2551 C CA . SER A 1 350 ? 2.207 3.727 24.303 1.00 97.62 350 SER A CA 1
ATOM 2552 C C . SER A 1 350 ? 2.276 2.651 25.393 1.00 97.62 350 SER A C 1
ATOM 2554 O O . SER A 1 350 ? 1.674 2.782 26.461 1.00 97.62 350 SER A O 1
ATOM 2556 N N . GLY A 1 351 ? 2.995 1.560 25.121 1.00 95.50 351 GLY A N 1
ATOM 2557 C CA . GLY A 1 351 ? 3.130 0.418 26.032 1.00 95.50 351 GLY A CA 1
ATOM 2558 C C . GLY A 1 351 ? 1.856 -0.404 26.296 1.00 95.50 351 GLY A C 1
ATOM 2559 O O . GLY A 1 351 ? 1.879 -1.255 27.185 1.00 95.50 351 GLY A O 1
ATOM 2560 N N . VAL A 1 352 ? 0.742 -0.174 25.589 1.00 98.50 352 VAL A N 1
ATOM 2561 C CA . VAL A 1 352 ? -0.473 -1.009 25.688 1.00 98.50 352 VAL A CA 1
ATOM 2562 C C . VAL A 1 352 ? -0.358 -2.227 24.769 1.00 98.50 352 VAL A C 1
ATOM 2564 O O . VAL A 1 352 ? 0.136 -2.132 23.645 1.00 98.50 352 VAL A O 1
ATOM 2567 N N . ILE A 1 353 ? -0.831 -3.380 25.246 1.00 98.56 353 ILE A N 1
ATOM 2568 C CA . ILE A 1 353 ? -0.865 -4.643 24.504 1.00 98.56 353 ILE A CA 1
ATOM 2569 C C . ILE A 1 353 ? -2.308 -4.920 24.083 1.00 98.56 353 ILE A C 1
ATOM 2571 O O . ILE A 1 353 ? -3.157 -5.173 24.930 1.00 98.56 353 ILE A O 1
ATOM 2575 N N . LEU A 1 354 ? -2.589 -4.924 22.784 1.00 98.75 354 LEU A N 1
ATOM 2576 C CA . LEU A 1 354 ? -3.845 -5.406 22.217 1.00 98.75 354 LEU A CA 1
ATOM 2577 C C . LEU A 1 354 ? -3.701 -6.889 21.847 1.00 98.75 354 LEU A C 1
ATOM 2579 O O . LEU A 1 354 ? -2.811 -7.228 21.066 1.00 98.75 354 LEU A O 1
ATOM 2583 N N . ARG A 1 355 ? -4.562 -7.769 22.379 1.00 98.31 355 ARG A N 1
ATOM 2584 C CA . ARG A 1 355 ? -4.516 -9.217 22.107 1.00 98.31 355 ARG A CA 1
ATOM 2585 C C . ARG A 1 355 ? -5.889 -9.796 21.772 1.00 98.31 355 ARG A C 1
ATOM 2587 O O . ARG A 1 355 ? -6.785 -9.768 22.607 1.00 98.31 355 ARG A O 1
ATOM 2594 N N . GLY A 1 356 ? -6.031 -10.389 20.590 1.00 96.62 356 GLY A N 1
ATOM 2595 C CA . GLY A 1 356 ? -7.140 -11.285 20.244 1.00 96.62 356 GLY A CA 1
ATOM 2596 C C . GLY A 1 356 ? -6.746 -12.758 20.380 1.00 96.62 356 GLY A C 1
ATOM 2597 O O . GLY A 1 356 ? -6.380 -13.202 21.468 1.00 96.62 356 GLY A O 1
ATOM 2598 N N . ASN A 1 357 ? -6.811 -13.511 19.277 1.00 85.00 357 ASN A N 1
ATOM 2599 C CA . ASN A 1 357 ? -6.415 -14.919 19.192 1.00 85.00 357 ASN A CA 1
ATOM 2600 C C . ASN A 1 357 ? -5.184 -15.099 18.285 1.00 85.00 357 ASN A C 1
ATOM 2602 O O . ASN A 1 357 ? -5.290 -15.161 17.060 1.00 85.00 357 ASN A O 1
ATOM 2606 N N . GLU A 1 358 ? -4.006 -15.209 18.898 1.00 89.12 358 GLU A N 1
ATOM 2607 C CA . GLU A 1 358 ? -2.725 -15.354 18.191 1.00 89.12 358 GLU A CA 1
ATOM 2608 C C . GLU A 1 358 ? -2.587 -16.694 17.461 1.00 89.12 358 GLU A C 1
ATOM 2610 O O . GLU A 1 358 ? -2.052 -16.735 16.357 1.00 89.12 358 GLU A O 1
ATOM 2615 N N . SER A 1 359 ? -3.126 -17.779 18.031 1.00 80.69 359 SER A N 1
ATOM 2616 C CA . SER A 1 359 ? -3.035 -19.133 17.454 1.00 80.69 359 SER A CA 1
ATOM 2617 C C . SER A 1 359 ? -3.759 -19.279 16.111 1.00 80.69 359 SER A C 1
ATOM 2619 O O . SER A 1 359 ? -3.491 -20.206 15.352 1.00 80.69 359 SER A O 1
ATOM 2621 N N . THR A 1 360 ? -4.666 -18.348 15.807 1.00 80.88 360 THR A N 1
ATOM 2622 C CA . THR A 1 360 ? -5.444 -18.310 14.566 1.00 80.88 360 THR A CA 1
ATOM 2623 C C . THR A 1 360 ? -5.210 -17.028 13.766 1.00 80.88 360 THR A C 1
ATOM 2625 O O . THR A 1 360 ? -6.081 -16.640 12.987 1.00 80.88 360 THR A O 1
ATOM 2628 N N . PHE A 1 361 ? -4.093 -16.327 13.993 1.00 85.50 361 PHE A N 1
ATOM 2629 C CA . PHE A 1 361 ? -3.747 -15.053 13.343 1.00 85.50 361 PHE A CA 1
ATOM 2630 C C . PHE A 1 361 ? -4.858 -13.984 13.418 1.00 85.50 361 PHE A C 1
ATOM 2632 O O . PHE A 1 361 ? -5.045 -13.183 12.504 1.00 85.50 361 PHE A O 1
ATOM 2639 N N . GLY A 1 362 ? -5.652 -14.005 14.492 1.00 86.12 362 GLY A N 1
ATOM 2640 C CA . GLY A 1 362 ? -6.787 -13.109 14.697 1.00 86.12 362 GLY A CA 1
ATOM 2641 C C . GLY A 1 362 ? -8.070 -13.437 13.947 1.00 86.12 362 GLY A C 1
ATOM 2642 O O . GLY A 1 362 ? -8.961 -12.586 13.880 1.00 86.12 362 GLY A O 1
ATOM 2643 N N . LYS A 1 363 ? -8.214 -14.656 13.413 1.00 83.06 363 LYS A N 1
ATOM 2644 C CA . LYS A 1 363 ? -9.496 -15.159 12.896 1.00 83.06 363 LYS A CA 1
ATOM 2645 C C . LYS A 1 363 ? -10.632 -14.908 13.901 1.00 83.06 363 LYS A C 1
ATOM 2647 O O . LYS A 1 363 ? -10.494 -15.191 15.088 1.00 83.06 363 LYS A O 1
ATOM 2652 N N . ASN A 1 364 ? -11.757 -14.400 13.399 1.00 84.44 364 ASN A N 1
ATOM 2653 C CA . ASN A 1 364 ? -12.947 -13.991 14.159 1.00 84.44 364 ASN A CA 1
ATOM 2654 C C . ASN A 1 364 ? -12.757 -12.804 15.130 1.00 84.44 364 ASN A C 1
ATOM 2656 O O . ASN A 1 364 ? -13.696 -12.494 15.855 1.00 84.44 364 ASN A O 1
ATOM 2660 N N . VAL A 1 365 ? -11.607 -12.121 15.147 1.00 94.38 365 VAL A N 1
ATOM 2661 C CA . VAL A 1 365 ? -11.386 -10.880 15.915 1.00 94.38 365 VAL A CA 1
ATOM 2662 C C . VAL A 1 365 ? -11.119 -9.751 14.918 1.00 94.38 365 VAL A C 1
ATOM 2664 O O . VAL A 1 365 ? -9.970 -9.439 14.613 1.00 94.38 365 VAL A O 1
ATOM 2667 N N . LEU A 1 366 ? -12.185 -9.204 14.327 1.00 98.19 366 LEU A N 1
ATOM 2668 C CA . LEU A 1 366 ? -12.107 -8.295 13.181 1.00 98.19 366 LEU A CA 1
ATOM 2669 C C . LEU A 1 366 ? -12.229 -6.830 13.605 1.00 98.19 366 LEU A C 1
ATOM 2671 O O . LEU A 1 366 ? -13.291 -6.407 14.045 1.00 98.19 366 LEU A O 1
ATOM 2675 N N . ILE A 1 367 ? -11.189 -6.037 13.371 1.00 98.81 367 ILE A N 1
ATOM 2676 C CA . ILE A 1 367 ? -11.223 -4.573 13.422 1.00 98.81 367 ILE A CA 1
ATOM 2677 C C . ILE A 1 367 ? -11.456 -4.066 11.995 1.00 98.81 367 ILE A C 1
ATOM 2679 O O . ILE A 1 367 ? -10.605 -4.249 11.123 1.00 98.81 367 ILE A O 1
ATOM 2683 N N . SER A 1 368 ? -12.616 -3.454 11.746 1.00 98.44 368 SER A N 1
ATOM 2684 C CA . SER A 1 368 ? -13.022 -2.993 10.412 1.00 98.44 368 SER A CA 1
ATOM 2685 C C . SER A 1 368 ? -13.582 -1.578 10.462 1.00 98.44 368 SER A C 1
ATOM 2687 O O . SER A 1 368 ? -14.616 -1.313 11.076 1.00 98.44 368 SER A O 1
ATOM 2689 N N . GLY A 1 369 ? -12.893 -0.657 9.797 1.00 95.81 369 GLY A N 1
ATOM 2690 C CA . GLY A 1 369 ? -13.260 0.752 9.759 1.00 95.81 369 GLY A CA 1
ATOM 2691 C C . GLY A 1 369 ? -12.096 1.617 9.302 1.00 95.81 369 GLY A C 1
ATOM 2692 O O . GLY A 1 369 ? -11.052 1.112 8.898 1.00 95.81 369 GLY A O 1
ATOM 2693 N N . GLY A 1 370 ? -12.274 2.931 9.353 1.00 96.44 370 GLY A N 1
ATOM 2694 C CA . GLY A 1 370 ? -11.223 3.873 8.988 1.00 96.44 370 GLY A CA 1
ATOM 2695 C C . GLY A 1 370 ? -11.720 5.308 8.991 1.00 96.44 370 GLY A C 1
ATOM 2696 O O . GLY A 1 370 ? -12.878 5.572 8.649 1.00 96.44 370 GLY A O 1
ATOM 2697 N N . ALA A 1 371 ? -10.847 6.230 9.380 1.00 94.31 371 ALA A N 1
ATOM 2698 C CA . ALA A 1 371 ? -11.137 7.657 9.440 1.00 94.31 371 ALA A CA 1
ATOM 2699 C C . ALA A 1 371 ? -9.914 8.488 9.039 1.00 94.31 371 ALA A C 1
ATOM 2701 O O . ALA A 1 371 ? -8.798 7.977 8.937 1.00 94.31 371 ALA A O 1
ATOM 2702 N N . ALA A 1 372 ? -10.141 9.779 8.799 1.00 91.69 372 ALA A N 1
ATOM 2703 C CA . ALA A 1 372 ? -9.078 10.739 8.541 1.00 91.69 372 ALA A CA 1
ATOM 2704 C C . ALA A 1 372 ? -8.182 10.904 9.781 1.00 91.69 372 ALA A C 1
ATOM 2706 O O . ALA A 1 372 ? -8.673 11.126 10.886 1.00 91.69 372 ALA A O 1
ATOM 2707 N N . TYR A 1 373 ? -6.869 10.830 9.581 1.00 91.50 373 TYR A N 1
ATOM 2708 C CA . TYR A 1 373 ? -5.847 11.000 10.606 1.00 91.50 373 TYR A CA 1
ATOM 2709 C C . TYR A 1 373 ? -4.747 11.929 10.099 1.00 91.50 373 TYR A C 1
ATOM 2711 O O . TYR A 1 373 ? -4.230 11.744 8.996 1.00 91.50 373 TYR A O 1
ATOM 2719 N N . GLN A 1 374 ? -4.386 12.930 10.902 1.00 89.50 374 GLN A N 1
ATOM 2720 C CA . GLN A 1 374 ? -3.315 13.869 10.586 1.00 89.50 374 GLN A CA 1
ATOM 2721 C C . GLN A 1 374 ? -1.960 13.246 10.948 1.00 89.50 374 GLN A C 1
ATOM 2723 O O . GLN A 1 374 ? -1.563 13.233 12.109 1.00 89.50 374 GLN A O 1
ATOM 2728 N N . THR A 1 375 ? -1.251 12.745 9.939 1.00 83.50 375 THR A N 1
ATOM 2729 C CA . THR A 1 375 ? 0.112 12.204 10.072 1.00 83.50 375 THR A CA 1
ATOM 2730 C C . THR A 1 375 ? 1.145 13.329 10.129 1.00 83.50 375 THR A C 1
ATOM 2732 O O . THR A 1 375 ? 0.893 14.444 9.653 1.00 83.50 375 THR A O 1
ATOM 2735 N N . GLN A 1 376 ? 2.327 13.039 10.674 1.00 78.69 376 GLN A N 1
ATOM 2736 C CA . GLN A 1 376 ? 3.416 14.018 10.770 1.00 78.69 376 GLN A CA 1
ATOM 2737 C C . GLN A 1 376 ? 4.078 14.256 9.403 1.00 78.69 376 GLN A C 1
ATOM 2739 O O . GLN A 1 376 ? 4.370 15.393 9.038 1.00 78.69 376 GLN A O 1
ATOM 2744 N N . THR A 1 377 ? 4.282 13.190 8.620 1.00 72.75 377 THR A N 1
ATOM 2745 C CA . THR A 1 377 ? 5.111 13.198 7.401 1.00 72.75 377 THR A CA 1
ATOM 2746 C C . THR A 1 377 ? 4.334 13.035 6.084 1.00 72.75 377 THR A C 1
ATOM 2748 O O . THR A 1 377 ? 4.926 13.211 5.012 1.00 72.75 377 THR A O 1
ATOM 2751 N N . PHE A 1 378 ? 3.023 12.741 6.134 1.00 70.62 378 PHE A N 1
ATOM 2752 C CA . PHE A 1 378 ? 2.150 12.503 4.964 1.00 70.62 378 PHE A CA 1
ATOM 2753 C C . PHE A 1 378 ? 0.807 13.274 4.998 1.00 70.62 378 PHE A C 1
ATOM 2755 O O . PHE A 1 378 ? -0.084 12.989 4.196 1.00 70.62 378 PHE A O 1
ATOM 2762 N N . ARG A 1 379 ? 0.642 14.278 5.878 1.00 79.31 379 ARG A N 1
ATOM 2763 C CA . ARG A 1 379 ? -0.621 15.034 6.081 1.00 79.31 379 ARG A CA 1
ATOM 2764 C C . ARG A 1 379 ? -1.807 14.105 6.416 1.00 79.31 379 ARG A C 1
ATOM 2766 O O . ARG A 1 379 ? -1.621 13.102 7.099 1.00 79.31 379 ARG A O 1
ATOM 2773 N N . VAL A 1 380 ? -3.027 14.429 5.985 1.00 82.75 380 VAL A N 1
ATOM 2774 C CA . VAL A 1 380 ? -4.213 13.598 6.237 1.00 82.75 380 VAL A CA 1
ATOM 2775 C C . VAL A 1 380 ? -4.129 12.283 5.455 1.00 82.75 380 VAL A C 1
ATOM 2777 O O . VAL A 1 380 ? -4.038 12.294 4.230 1.00 82.75 380 VAL A O 1
ATOM 2780 N N . GLN A 1 381 ? -4.216 11.158 6.160 1.00 87.69 381 GLN A N 1
ATOM 2781 C CA . GLN A 1 381 ? -4.359 9.807 5.602 1.00 87.69 381 GLN A CA 1
ATOM 2782 C C . GLN A 1 381 ? -5.647 9.158 6.134 1.00 87.69 381 GLN A C 1
ATOM 2784 O O . GLN A 1 381 ? -6.179 9.603 7.149 1.00 87.69 381 GLN A O 1
ATOM 2789 N N . ASN A 1 382 ? -6.171 8.120 5.472 1.00 93.31 382 ASN A N 1
ATOM 2790 C CA . ASN A 1 382 ? -7.284 7.329 6.011 1.00 93.31 382 ASN A CA 1
ATOM 2791 C C . ASN A 1 382 ? -6.742 6.039 6.631 1.00 93.31 382 ASN A C 1
ATOM 2793 O O . ASN A 1 382 ? -6.175 5.217 5.911 1.00 93.31 382 ASN A O 1
ATOM 2797 N N . ILE A 1 383 ? -6.908 5.864 7.944 1.00 98.06 383 ILE A N 1
ATOM 2798 C CA . ILE A 1 383 ? -6.326 4.732 8.680 1.00 98.06 383 ILE A CA 1
ATOM 2799 C C . ILE A 1 383 ? -7.354 4.069 9.608 1.00 98.06 383 ILE A C 1
ATOM 2801 O O . ILE A 1 383 ? -8.244 4.749 10.128 1.00 98.06 383 ILE A O 1
ATOM 2805 N N . SER A 1 384 ? -7.227 2.758 9.843 1.00 98.75 384 SER A N 1
ATOM 2806 C CA . SER A 1 384 ? -8.014 2.059 10.874 1.00 98.75 384 SER A CA 1
ATOM 2807 C C . SER A 1 384 ? -7.354 2.177 12.246 1.00 98.75 384 SER A C 1
ATOM 2809 O O . SER A 1 384 ? -7.998 2.570 13.216 1.00 98.75 384 SER A O 1
ATOM 2811 N N . VAL A 1 385 ? -6.064 1.854 12.328 1.00 98.88 385 VAL A N 1
ATOM 2812 C CA . VAL A 1 385 ? -5.305 1.795 13.580 1.00 98.88 385 VAL A CA 1
ATOM 2813 C C . VAL A 1 385 ? -4.037 2.639 13.466 1.00 98.88 385 VAL A C 1
ATOM 2815 O O . VAL A 1 385 ? -3.379 2.642 12.426 1.00 98.88 385 VAL A O 1
ATOM 2818 N N . GLN A 1 386 ? -3.672 3.326 14.544 1.00 98.50 386 GLN A N 1
ATOM 2819 C CA . GLN A 1 386 ? -2.343 3.906 14.745 1.00 98.50 386 GLN A CA 1
ATOM 2820 C C . GLN A 1 386 ? -1.691 3.228 15.956 1.00 98.50 386 GLN A C 1
ATOM 2822 O O . GLN A 1 386 ? -2.378 2.908 16.927 1.00 98.50 386 GLN A O 1
ATOM 2827 N N . ALA A 1 387 ? -0.381 2.978 15.885 1.00 98.50 387 ALA A N 1
ATOM 2828 C CA . ALA A 1 387 ? 0.377 2.363 16.974 1.00 98.50 387 ALA A CA 1
ATOM 2829 C C . ALA A 1 387 ? 1.455 3.303 17.527 1.00 98.50 387 ALA A C 1
ATOM 2831 O O . ALA A 1 387 ? 2.385 3.714 16.822 1.00 98.50 387 ALA A O 1
ATOM 2832 N N . GLU A 1 388 ? 1.348 3.613 18.818 1.00 97.88 388 GLU A N 1
ATOM 2833 C CA . GLU A 1 388 ? 2.332 4.415 19.535 1.00 97.88 388 GLU A CA 1
ATOM 2834 C C . GLU A 1 388 ? 3.558 3.593 19.988 1.00 97.88 388 GLU A C 1
ATOM 2836 O O . GLU A 1 388 ? 3.666 2.382 19.763 1.00 97.88 388 GLU A O 1
ATOM 2841 N N . LYS A 1 389 ? 4.503 4.278 20.640 1.00 96.69 389 LYS A N 1
ATOM 2842 C CA . LYS A 1 389 ? 5.779 3.745 21.122 1.00 96.69 389 LYS A CA 1
ATOM 2843 C C . LYS A 1 389 ? 5.598 2.533 22.045 1.00 96.69 389 LYS A C 1
ATOM 2845 O O . LYS A 1 389 ? 4.749 2.543 22.932 1.00 96.69 389 LYS A O 1
ATOM 2850 N N . ASP A 1 390 ? 6.419 1.501 21.866 1.00 95.75 390 ASP A N 1
ATOM 2851 C CA . ASP A 1 390 ? 6.447 0.292 22.707 1.00 95.75 390 ASP A CA 1
ATOM 2852 C C . ASP A 1 390 ? 5.091 -0.466 22.814 1.00 95.75 390 ASP A C 1
ATOM 2854 O O . ASP A 1 390 ? 4.948 -1.379 23.630 1.00 95.75 390 ASP A O 1
ATOM 2858 N N . SER A 1 391 ? 4.081 -0.114 22.003 1.00 98.62 391 SER A N 1
ATOM 2859 C CA . SER A 1 391 ? 2.779 -0.794 21.969 1.00 98.62 391 SER A CA 1
ATOM 2860 C C . SER A 1 391 ? 2.866 -2.161 21.278 1.00 98.62 391 SER A C 1
ATOM 2862 O O . SER A 1 391 ? 3.801 -2.441 20.521 1.00 98.62 391 SER A O 1
ATOM 2864 N N . GLN A 1 392 ? 1.899 -3.045 21.540 1.00 98.75 392 GLN A N 1
ATOM 2865 C CA . GLN A 1 392 ? 1.834 -4.363 20.904 1.00 98.75 392 GLN A CA 1
ATOM 2866 C C . GLN A 1 392 ? 0.456 -4.631 20.298 1.00 98.75 392 GLN A C 1
ATOM 2868 O O . GLN A 1 392 ? -0.562 -4.362 20.929 1.00 98.75 392 GLN A O 1
ATOM 2873 N N . ILE A 1 393 ? 0.424 -5.217 19.101 1.00 98.88 393 ILE A N 1
ATOM 2874 C CA . ILE A 1 393 ? -0.797 -5.638 18.399 1.00 98.88 393 ILE A CA 1
ATOM 2875 C C . ILE A 1 393 ? -0.652 -7.120 18.057 1.00 98.88 393 ILE A C 1
ATOM 2877 O O . ILE A 1 393 ? 0.277 -7.506 17.340 1.00 98.88 393 ILE A O 1
ATOM 2881 N N . ARG A 1 394 ? -1.529 -7.956 18.623 1.00 98.31 394 ARG A N 1
ATOM 2882 C CA . ARG A 1 394 ? -1.382 -9.415 18.626 1.00 98.31 394 ARG A CA 1
ATOM 2883 C C . ARG A 1 394 ? -2.695 -10.131 18.336 1.00 98.31 394 ARG A C 1
ATOM 2885 O O . ARG A 1 394 ? -3.690 -9.875 19.010 1.00 98.31 394 ARG A O 1
ATOM 2892 N N . GLY A 1 395 ? -2.705 -11.102 17.426 1.00 92.31 395 GLY A N 1
ATOM 2893 C CA . GLY A 1 395 ? -3.869 -11.974 17.257 1.00 92.31 395 GLY A CA 1
ATOM 2894 C C . GLY A 1 395 ? -5.143 -11.254 16.819 1.00 92.31 395 GLY A C 1
ATOM 2895 O O . GLY A 1 395 ? -6.216 -11.627 17.286 1.00 92.31 395 GLY A O 1
ATOM 2896 N N . VAL A 1 396 ? -5.065 -10.226 15.971 1.00 98.75 396 VAL A N 1
ATOM 2897 C CA . VAL A 1 396 ? -6.247 -9.532 15.421 1.00 98.75 396 VAL A CA 1
ATOM 2898 C C . VAL A 1 396 ? -6.270 -9.557 13.892 1.00 98.75 396 VAL A C 1
ATOM 2900 O O . VAL A 1 396 ? -5.229 -9.619 13.242 1.00 98.75 396 VAL A O 1
ATOM 2903 N N . THR A 1 397 ? -7.468 -9.510 13.310 1.00 98.69 397 THR A N 1
ATOM 2904 C CA . THR A 1 397 ? -7.665 -9.229 11.883 1.00 98.69 397 THR A CA 1
ATOM 2905 C C . THR A 1 397 ? -7.968 -7.741 11.716 1.00 98.69 397 THR A C 1
ATOM 2907 O O . THR A 1 397 ? -8.868 -7.240 12.384 1.00 98.69 397 THR A O 1
ATOM 2910 N N . ILE A 1 398 ? -7.268 -7.026 10.833 1.00 98.88 398 ILE A N 1
ATOM 2911 C CA . ILE A 1 398 ? -7.481 -5.590 10.586 1.00 98.88 398 ILE A CA 1
ATOM 2912 C C . ILE A 1 398 ? -7.739 -5.345 9.094 1.00 98.88 398 ILE A C 1
ATOM 2914 O O . ILE A 1 398 ? -7.027 -5.867 8.231 1.00 98.88 398 ILE A O 1
ATOM 2918 N N . THR A 1 399 ? -8.756 -4.537 8.791 1.00 97.94 399 THR A N 1
ATOM 2919 C CA . THR A 1 399 ? -9.116 -4.124 7.429 1.00 97.94 399 THR A CA 1
ATOM 2920 C C . THR A 1 399 ? -9.539 -2.654 7.384 1.00 97.94 399 THR A C 1
ATOM 2922 O O . THR A 1 399 ? -10.275 -2.186 8.258 1.00 97.94 399 THR A O 1
ATOM 2925 N N . ASN A 1 400 ? -9.113 -1.932 6.342 1.00 97.81 400 ASN A N 1
ATOM 2926 C CA . ASN A 1 400 ? -9.644 -0.607 6.028 1.00 97.81 400 ASN A CA 1
ATOM 2927 C C . ASN A 1 400 ? -10.433 -0.614 4.703 1.00 97.81 400 ASN A C 1
ATOM 2929 O O . ASN A 1 400 ? -9.835 -0.498 3.626 1.00 97.81 400 ASN A O 1
ATOM 2933 N N . PRO A 1 401 ? -11.775 -0.707 4.754 1.00 91.38 401 PRO A N 1
ATOM 2934 C CA . PRO A 1 401 ? -12.623 -0.722 3.565 1.00 91.38 401 PRO A CA 1
ATOM 2935 C C . PRO A 1 401 ? -12.896 0.679 2.985 1.00 91.38 401 PRO A C 1
ATOM 2937 O O . PRO A 1 401 ? -13.639 0.802 2.012 1.00 91.38 401 PRO A O 1
ATOM 2940 N N . LYS A 1 402 ? -12.358 1.761 3.571 1.00 86.06 402 LYS A N 1
ATOM 2941 C CA . LYS A 1 402 ? -12.509 3.122 3.029 1.00 86.06 402 LYS A CA 1
ATOM 2942 C C . LYS A 1 402 ? -11.533 3.338 1.866 1.00 86.06 402 LYS A C 1
ATOM 2944 O O . LYS A 1 402 ? -10.458 2.745 1.827 1.00 86.06 402 LYS A O 1
ATOM 2949 N N . SER A 1 403 ? -11.881 4.216 0.920 1.00 81.50 403 SER A N 1
ATOM 2950 C CA . SER A 1 403 ? -10.996 4.549 -0.210 1.00 81.50 403 SER A CA 1
ATOM 2951 C C . SER A 1 403 ? -9.622 5.024 0.277 1.00 81.50 403 SER A C 1
ATOM 2953 O O . SER A 1 403 ? -9.540 5.840 1.196 1.00 81.50 403 SER A O 1
ATOM 2955 N N . ARG A 1 404 ? -8.553 4.499 -0.339 1.00 79.50 404 ARG A N 1
ATOM 2956 C CA . ARG A 1 404 ? -7.144 4.715 0.050 1.00 79.50 404 ARG A CA 1
ATOM 2957 C C . ARG A 1 404 ? -6.832 4.365 1.517 1.00 79.50 404 ARG A C 1
ATOM 2959 O O . ARG A 1 404 ? -5.844 4.855 2.059 1.00 79.50 404 ARG A O 1
ATOM 2966 N N . GLY A 1 405 ? -7.656 3.518 2.130 1.00 89.12 405 GLY A N 1
ATOM 2967 C CA . GLY A 1 405 ? -7.548 3.112 3.521 1.00 89.12 405 GLY A CA 1
ATOM 2968 C C . GLY A 1 405 ? -6.356 2.199 3.799 1.00 89.12 405 GLY A C 1
ATOM 2969 O O . GLY A 1 405 ? -6.249 1.116 3.220 1.00 89.12 405 GLY A O 1
ATOM 2970 N N . THR A 1 406 ? -5.504 2.622 4.729 1.00 98.12 406 THR A N 1
ATOM 2971 C CA . THR A 1 406 ? -4.442 1.813 5.342 1.00 98.12 406 THR A CA 1
ATOM 2972 C C . THR A 1 406 ? -4.992 1.138 6.606 1.00 98.12 406 THR A C 1
ATOM 2974 O O . THR A 1 406 ? -5.689 1.792 7.385 1.00 98.12 406 THR A O 1
ATOM 2977 N N . ALA A 1 407 ? -4.706 -0.144 6.854 1.00 98.81 407 ALA A N 1
ATOM 2978 C CA . ALA A 1 407 ? -5.182 -0.804 8.080 1.00 98.81 407 ALA A CA 1
ATOM 2979 C C . ALA A 1 407 ? -4.411 -0.349 9.336 1.00 98.81 407 ALA A C 1
ATOM 2981 O O . ALA A 1 407 ? -5.035 0.029 10.327 1.00 98.81 407 ALA A O 1
ATOM 2982 N N . LEU A 1 408 ? -3.076 -0.317 9.302 1.00 98.88 408 LEU A N 1
ATOM 2983 C CA . LEU A 1 408 ? -2.245 0.122 10.429 1.00 98.88 408 LEU A CA 1
ATOM 2984 C C . LEU A 1 408 ? -1.172 1.139 10.007 1.00 98.88 408 LEU A C 1
ATOM 2986 O O . LEU A 1 408 ? -0.396 0.902 9.084 1.00 98.88 408 LEU A O 1
ATOM 2990 N N . TRP A 1 409 ? -1.112 2.262 10.720 1.00 98.75 409 TRP A N 1
ATOM 2991 C CA . TRP A 1 409 ? -0.119 3.324 10.553 1.00 98.75 409 TRP A CA 1
ATOM 2992 C C . TRP A 1 409 ? 0.921 3.295 11.679 1.00 98.75 409 TRP A C 1
ATOM 2994 O O . TRP A 1 409 ? 0.567 3.318 12.863 1.00 98.75 409 TRP A O 1
ATOM 3004 N N . ILE A 1 410 ? 2.202 3.271 11.308 1.00 98.62 410 ILE A N 1
ATOM 3005 C CA . ILE A 1 410 ? 3.351 3.319 12.220 1.00 98.62 410 ILE A CA 1
ATOM 3006 C C . ILE A 1 410 ? 4.273 4.450 11.756 1.00 98.62 410 ILE A C 1
ATOM 3008 O O . ILE A 1 410 ? 4.828 4.396 10.660 1.00 98.62 410 ILE A O 1
ATOM 3012 N N . GLU A 1 411 ? 4.457 5.472 12.588 1.00 96.94 411 GLU A N 1
ATOM 3013 C CA . GLU A 1 411 ? 5.195 6.688 12.237 1.00 96.94 411 GLU A CA 1
ATOM 3014 C C . GLU A 1 411 ? 6.093 7.117 13.393 1.00 96.94 411 GLU A C 1
ATOM 3016 O O . GLU A 1 411 ? 5.601 7.450 14.467 1.00 96.94 411 GLU A O 1
ATOM 3021 N N . SER A 1 412 ? 7.410 7.076 13.170 1.00 97.31 412 SER A N 1
ATOM 3022 C CA . SER A 1 412 ? 8.445 7.404 14.167 1.00 97.31 412 SER A CA 1
ATOM 3023 C C . SER A 1 412 ? 8.306 6.653 15.509 1.00 97.31 412 SER A C 1
ATOM 3025 O O . SER A 1 412 ? 8.740 7.135 16.555 1.00 97.31 412 SER A O 1
ATOM 3027 N N . THR A 1 413 ? 7.707 5.455 15.487 1.00 97.69 413 THR A N 1
ATOM 3028 C CA . THR A 1 413 ? 7.494 4.573 16.649 1.00 97.69 413 THR A CA 1
ATOM 3029 C C . THR A 1 413 ? 8.028 3.156 16.397 1.00 97.69 413 THR A C 1
ATOM 3031 O O . THR A 1 413 ? 8.406 2.784 15.284 1.00 97.69 413 THR A O 1
ATOM 3034 N N . ASN A 1 414 ? 8.103 2.358 17.463 1.00 97.69 414 ASN A N 1
ATOM 3035 C CA . ASN A 1 414 ? 8.724 1.030 17.519 1.00 97.69 414 ASN A CA 1
ATOM 3036 C C . ASN A 1 414 ? 7.786 -0.089 18.060 1.00 97.69 414 ASN A C 1
ATOM 3038 O O . ASN A 1 414 ? 8.210 -0.877 18.909 1.00 97.69 414 ASN A O 1
ATOM 3042 N N . PRO A 1 415 ? 6.509 -0.182 17.635 1.00 98.75 415 PRO A N 1
ATOM 3043 C CA . PRO A 1 415 ? 5.584 -1.195 18.144 1.00 98.75 415 PRO A CA 1
ATOM 3044 C C . PRO A 1 415 ? 5.969 -2.624 17.730 1.00 98.75 415 PRO A C 1
ATOM 3046 O O . PRO A 1 415 ? 6.678 -2.842 16.744 1.00 98.75 415 PRO A O 1
ATOM 3049 N N . THR A 1 416 ? 5.435 -3.617 18.447 1.00 98.75 416 THR A N 1
ATOM 3050 C CA . THR A 1 416 ? 5.482 -5.034 18.042 1.00 98.75 416 THR A CA 1
ATOM 3051 C C . THR A 1 416 ? 4.141 -5.466 17.453 1.00 98.75 416 THR A C 1
ATOM 3053 O O . THR A 1 416 ? 3.121 -5.469 18.139 1.00 98.75 416 THR A O 1
ATOM 3056 N N . VAL A 1 417 ? 4.138 -5.879 16.192 1.00 98.88 417 VAL A N 1
ATOM 3057 C CA . VAL A 1 417 ? 2.961 -6.338 15.449 1.00 98.88 417 VAL A CA 1
ATOM 3058 C C . VAL A 1 417 ? 3.176 -7.806 15.107 1.00 98.88 417 VAL A C 1
ATOM 3060 O O . VAL A 1 417 ? 3.995 -8.114 14.242 1.00 98.88 417 VAL A O 1
ATOM 3063 N N . GLN A 1 418 ? 2.482 -8.717 15.793 1.00 96.38 418 GLN A N 1
ATOM 3064 C CA . GLN A 1 418 ? 2.708 -10.154 15.610 1.00 96.38 418 GLN A CA 1
ATOM 3065 C C . GLN A 1 418 ? 1.457 -11.024 15.569 1.00 96.38 418 GLN A C 1
ATOM 3067 O O . GLN A 1 418 ? 0.489 -10.767 16.278 1.00 96.38 418 GLN A O 1
ATOM 3072 N N . ASN A 1 419 ? 1.504 -12.109 14.795 1.00 93.69 419 ASN A N 1
ATOM 3073 C CA . ASN A 1 419 ? 0.423 -13.096 14.720 1.00 93.69 419 ASN A CA 1
ATOM 3074 C C . ASN A 1 419 ? -0.935 -12.461 14.329 1.00 93.69 419 ASN A C 1
ATOM 3076 O O . ASN A 1 419 ? -1.964 -12.800 14.906 1.00 93.69 419 ASN A O 1
ATOM 3080 N N . ASN A 1 420 ? -0.950 -11.497 13.400 1.00 98.81 420 ASN A N 1
ATOM 3081 C CA . ASN A 1 420 ? -2.161 -10.803 12.928 1.00 98.81 420 ASN A CA 1
ATOM 3082 C C . ASN A 1 420 ? -2.486 -11.132 11.464 1.00 98.81 420 ASN A C 1
ATOM 3084 O O . ASN A 1 420 ? -1.625 -11.606 10.723 1.00 98.81 420 ASN A O 1
ATOM 3088 N N . THR A 1 421 ? -3.697 -10.782 11.029 1.00 98.44 421 THR A N 1
ATOM 3089 C CA . THR A 1 421 ? -4.112 -10.813 9.618 1.00 98.44 421 THR A CA 1
ATOM 3090 C C . THR A 1 421 ? -4.470 -9.407 9.131 1.00 98.44 421 THR A C 1
ATOM 3092 O O . THR A 1 421 ? -5.368 -8.766 9.666 1.00 98.44 421 THR A O 1
ATOM 3095 N N . PHE A 1 422 ? -3.818 -8.930 8.075 1.00 98.88 422 PHE A N 1
ATOM 3096 C CA . PHE A 1 422 ? -4.120 -7.670 7.395 1.00 98.88 422 PHE A CA 1
ATOM 3097 C C . PHE A 1 422 ? -4.765 -7.976 6.046 1.00 98.88 422 PHE A C 1
ATOM 3099 O O . PHE A 1 422 ? -4.097 -8.483 5.139 1.00 98.88 422 PHE A O 1
ATOM 3106 N N . ILE A 1 423 ? -6.063 -7.701 5.917 1.00 97.38 423 ILE A N 1
ATOM 3107 C CA . ILE A 1 423 ? -6.874 -8.213 4.805 1.00 97.38 423 ILE A CA 1
ATOM 3108 C C . ILE A 1 423 ? -7.753 -7.145 4.159 1.00 97.38 423 ILE A C 1
ATOM 3110 O O . ILE A 1 423 ? -8.357 -6.330 4.852 1.00 97.38 423 ILE A O 1
ATOM 3114 N N . LYS A 1 424 ? -7.876 -7.174 2.825 1.00 90.12 424 LYS A N 1
ATOM 3115 C CA . LYS A 1 424 ? -8.873 -6.393 2.056 1.00 90.12 424 LYS A CA 1
ATOM 3116 C C . LYS A 1 424 ? -8.837 -4.875 2.265 1.00 90.12 424 LYS A C 1
ATOM 3118 O O . LYS A 1 424 ? -9.816 -4.190 1.978 1.00 90.12 424 LYS A O 1
ATOM 3123 N N . SER A 1 425 ? -7.710 -4.328 2.716 1.00 93.19 425 SER A N 1
ATOM 3124 C CA . SER A 1 425 ? -7.548 -2.876 2.793 1.00 93.19 425 SER A CA 1
ATOM 3125 C C . SER A 1 425 ? -7.473 -2.290 1.383 1.00 93.19 425 SER A C 1
ATOM 3127 O O . SER A 1 425 ? -6.805 -2.848 0.504 1.00 93.19 425 SER A O 1
ATOM 3129 N N . LEU A 1 426 ? -8.153 -1.164 1.140 1.00 88.69 426 LEU A N 1
ATOM 3130 C CA . LEU A 1 426 ? -8.176 -0.539 -0.193 1.00 88.69 426 LEU A CA 1
ATOM 3131 C C . LEU A 1 426 ? -6.880 0.210 -0.545 1.00 88.69 426 LEU A C 1
ATOM 3133 O O . LEU A 1 426 ? -6.756 0.750 -1.646 1.00 88.69 426 LEU A O 1
ATOM 3137 N N . ARG A 1 427 ? -5.900 0.218 0.363 1.00 90.19 427 ARG A N 1
ATOM 3138 C CA . ARG A 1 427 ? -4.516 0.600 0.093 1.00 90.19 427 ARG A CA 1
ATOM 3139 C C . ARG A 1 427 ? -3.559 -0.478 0.601 1.00 90.19 427 ARG A C 1
ATOM 3141 O O . ARG A 1 427 ? -3.485 -1.523 -0.041 1.00 90.19 427 ARG A O 1
ATOM 3148 N N . GLU A 1 428 ? -2.836 -0.265 1.700 1.00 96.25 428 GLU A N 1
ATOM 3149 C CA . GLU A 1 428 ? -1.936 -1.272 2.272 1.00 96.25 428 GLU A CA 1
ATOM 3150 C C . GLU A 1 428 ? -2.329 -1.762 3.672 1.00 96.25 428 GLU A C 1
ATOM 3152 O O . GLU A 1 428 ? -3.089 -1.114 4.395 1.00 96.25 428 GLU A O 1
ATOM 3157 N N . GLY A 1 429 ? -1.823 -2.942 4.043 1.00 98.50 429 GLY A N 1
ATOM 3158 C CA . GLY A 1 429 ? -2.035 -3.530 5.366 1.00 98.50 429 GLY A CA 1
ATOM 3159 C C . GLY A 1 429 ? -1.348 -2.719 6.465 1.00 98.50 429 GLY A C 1
ATOM 3160 O O . GLY A 1 429 ? -2.001 -2.275 7.408 1.00 98.50 429 GLY A O 1
ATOM 3161 N N . ILE A 1 430 ? -0.045 -2.468 6.315 1.00 98.88 430 ILE A N 1
ATOM 3162 C CA . ILE A 1 430 ? 0.722 -1.575 7.198 1.00 98.88 430 ILE A CA 1
ATOM 3163 C C . ILE A 1 430 ? 1.461 -0.525 6.366 1.00 98.88 430 ILE A C 1
ATOM 3165 O O . ILE A 1 430 ? 2.065 -0.855 5.344 1.00 98.88 430 ILE A O 1
ATOM 3169 N N . PHE A 1 431 ? 1.481 0.719 6.845 1.00 98.75 431 PHE A N 1
ATOM 3170 C CA . PHE A 1 431 ? 2.411 1.755 6.390 1.00 98.75 431 PHE A CA 1
ATOM 3171 C C . PHE A 1 431 ? 3.391 2.100 7.522 1.00 98.75 431 PHE A C 1
ATOM 3173 O O . PHE A 1 431 ? 2.963 2.459 8.620 1.00 98.75 431 PHE A O 1
ATOM 3180 N N . VAL A 1 432 ? 4.695 1.982 7.257 1.00 98.75 432 VAL A N 1
ATOM 3181 C CA . VAL A 1 432 ? 5.792 2.274 8.195 1.00 98.75 432 VAL A CA 1
ATOM 3182 C C . VAL A 1 432 ? 6.578 3.483 7.690 1.00 98.75 432 VAL A C 1
ATOM 3184 O O . VAL A 1 432 ? 7.001 3.503 6.535 1.00 98.75 432 VAL A O 1
ATOM 3187 N N . THR A 1 433 ? 6.756 4.505 8.529 1.00 98.19 433 THR A N 1
ATOM 3188 C CA . THR A 1 433 ? 7.287 5.804 8.085 1.00 98.19 433 THR A CA 1
ATOM 3189 C C . THR A 1 433 ? 7.965 6.633 9.185 1.00 98.19 433 THR A C 1
ATOM 3191 O O . THR A 1 433 ? 8.025 6.240 10.350 1.00 98.19 433 THR A O 1
ATOM 3194 N N . GLY A 1 434 ? 8.487 7.803 8.818 1.00 95.62 434 GLY A N 1
ATOM 3195 C CA . GLY A 1 434 ? 9.327 8.640 9.669 1.00 95.62 434 GLY A CA 1
ATOM 3196 C C . GLY A 1 434 ? 10.634 7.918 9.984 1.00 95.62 434 GLY A C 1
ATOM 3197 O O . GLY A 1 434 ? 11.239 7.326 9.093 1.00 95.62 434 GLY A O 1
ATOM 3198 N N . SER A 1 435 ? 11.024 7.916 11.255 1.00 96.31 435 SER A N 1
ATOM 3199 C CA . SER A 1 435 ? 12.158 7.145 11.785 1.00 96.31 435 SER A CA 1
ATOM 3200 C C . SER A 1 435 ? 11.727 5.816 12.434 1.00 96.31 435 SER A C 1
ATOM 3202 O O . SER A 1 435 ? 12.393 5.304 13.333 1.00 96.31 435 SER A O 1
ATOM 3204 N N . ALA A 1 436 ? 10.576 5.260 12.032 1.00 98.12 436 ALA A N 1
ATOM 3205 C CA . ALA A 1 436 ? 9.995 4.085 12.680 1.00 98.12 436 ALA A CA 1
ATOM 3206 C C . ALA A 1 436 ? 10.884 2.830 12.588 1.00 98.12 436 ALA A C 1
ATOM 3208 O O . ALA A 1 436 ? 11.441 2.496 11.538 1.00 98.12 436 ALA A O 1
ATOM 3209 N N . ALA A 1 437 ? 10.925 2.080 13.689 1.00 98.38 437 ALA A N 1
ATOM 3210 C CA . ALA A 1 437 ? 11.641 0.811 13.809 1.00 98.38 437 ALA A CA 1
ATOM 3211 C C . ALA A 1 437 ? 10.767 -0.264 14.499 1.00 98.38 437 ALA A C 1
ATOM 3213 O O . ALA A 1 437 ? 11.104 -0.733 15.588 1.00 98.38 437 ALA A O 1
ATOM 3214 N N . PRO A 1 438 ? 9.601 -0.625 13.924 1.00 98.81 438 PRO A N 1
ATOM 3215 C CA . PRO A 1 438 ? 8.734 -1.664 14.475 1.00 98.81 438 PRO A CA 1
ATOM 3216 C C . PRO A 1 438 ? 9.342 -3.063 14.333 1.00 98.81 438 PRO A C 1
ATOM 3218 O O . PRO A 1 438 ? 10.226 -3.293 13.508 1.00 98.81 438 PRO A O 1
ATOM 3221 N N . LYS A 1 439 ? 8.782 -4.018 15.079 1.00 98.75 439 LYS A N 1
ATOM 3222 C CA . LYS A 1 439 ? 8.948 -5.458 14.838 1.00 98.75 439 LYS A CA 1
ATOM 3223 C C . LYS A 1 439 ? 7.652 -6.018 14.272 1.00 98.75 439 LYS A C 1
ATOM 3225 O O . LYS A 1 439 ? 6.643 -6.036 14.971 1.00 98.75 439 LYS A O 1
ATOM 3230 N N . ILE A 1 440 ? 7.669 -6.460 13.020 1.00 98.88 440 ILE A N 1
ATOM 3231 C CA . ILE A 1 440 ? 6.510 -6.989 12.295 1.00 98.88 440 ILE A CA 1
ATOM 3232 C C . ILE A 1 440 ? 6.782 -8.469 12.012 1.00 98.88 440 ILE A C 1
ATOM 3234 O O . ILE A 1 440 ? 7.526 -8.801 11.086 1.00 98.88 440 ILE A O 1
ATOM 3238 N N . THR A 1 441 ? 6.230 -9.361 12.839 1.00 97.44 441 THR A N 1
ATOM 3239 C CA . THR A 1 441 ? 6.593 -10.788 12.853 1.00 97.44 441 THR A CA 1
ATOM 3240 C C . THR A 1 441 ? 5.404 -11.738 12.695 1.00 97.44 441 THR A C 1
ATOM 3242 O O . THR A 1 441 ? 4.374 -11.570 13.337 1.00 97.44 441 THR A O 1
ATOM 3245 N N . ASN A 1 442 ? 5.537 -12.792 11.885 1.00 90.75 442 ASN A N 1
ATOM 3246 C CA . ASN A 1 442 ? 4.520 -13.854 11.761 1.00 90.75 442 ASN A CA 1
ATOM 3247 C C . ASN A 1 442 ? 3.091 -13.346 11.422 1.00 90.75 442 ASN A C 1
ATOM 3249 O O . ASN A 1 442 ? 2.106 -13.882 11.926 1.00 90.75 442 ASN A O 1
ATOM 3253 N N . ASN A 1 443 ? 2.939 -12.286 10.625 1.00 98.62 443 ASN A N 1
ATOM 3254 C CA . ASN A 1 443 ? 1.625 -11.787 10.197 1.00 98.62 443 ASN A CA 1
ATOM 3255 C C . ASN A 1 443 ? 1.266 -12.293 8.791 1.00 98.62 443 ASN A C 1
ATOM 3257 O O . ASN A 1 443 ? 2.141 -12.620 7.989 1.00 98.62 443 ASN A O 1
ATOM 3261 N N . VAL A 1 444 ? -0.028 -12.305 8.473 1.00 96.75 444 VAL A N 1
ATOM 3262 C CA . VAL A 1 444 ? -0.562 -12.636 7.146 1.00 96.75 444 VAL A CA 1
ATOM 3263 C C . VAL A 1 444 ? -1.086 -11.366 6.478 1.00 96.75 444 VAL A C 1
ATOM 3265 O O . VAL A 1 444 ? -1.950 -10.688 7.024 1.00 96.75 444 VAL A O 1
ATOM 3268 N N . PHE A 1 445 ? -0.606 -11.061 5.278 1.00 98.75 445 PHE A N 1
ATOM 3269 C CA . PHE A 1 445 ? -1.054 -9.956 4.433 1.00 98.75 445 PHE A CA 1
ATOM 3270 C C . PHE A 1 445 ? -1.728 -10.536 3.195 1.00 98.75 445 PHE A C 1
ATOM 3272 O O . PHE A 1 445 ? -1.054 -11.156 2.373 1.00 98.75 445 PHE A O 1
ATOM 3279 N N . THR A 1 446 ? -3.043 -10.350 3.047 1.00 94.38 446 THR A N 1
ATOM 3280 C CA . THR A 1 446 ? -3.774 -10.945 1.919 1.00 94.38 446 THR A CA 1
ATOM 3281 C C . THR A 1 446 ? -4.846 -10.041 1.318 1.00 94.38 446 THR A C 1
ATOM 3283 O O . THR A 1 446 ? -5.490 -9.267 2.020 1.00 94.38 446 THR A O 1
ATOM 3286 N N . GLU A 1 447 ? -5.029 -10.105 -0.002 1.00 88.25 447 GLU A N 1
ATOM 3287 C CA . GLU A 1 447 ? -6.086 -9.383 -0.738 1.00 88.25 447 GLU A CA 1
ATOM 3288 C C . GLU A 1 447 ? -6.078 -7.838 -0.547 1.00 88.25 447 GLU A C 1
ATOM 3290 O O . GLU A 1 447 ? -7.088 -7.171 -0.775 1.00 88.25 447 GLU A O 1
ATOM 3295 N N . ASN A 1 448 ? -4.957 -7.240 -0.120 1.00 85.56 448 ASN A N 1
ATOM 3296 C CA . ASN A 1 448 ? -4.810 -5.782 0.011 1.00 85.56 448 ASN A CA 1
ATOM 3297 C C . ASN A 1 448 ? -4.564 -5.137 -1.363 1.00 85.56 448 ASN A C 1
ATOM 3299 O O . ASN A 1 448 ? -3.717 -5.591 -2.134 1.00 85.56 448 ASN A O 1
ATOM 3303 N N . THR A 1 449 ? -5.305 -4.071 -1.672 1.00 87.81 449 THR A N 1
ATOM 3304 C CA . THR A 1 449 ? -5.449 -3.564 -3.052 1.00 87.81 449 THR A CA 1
ATOM 3305 C C . THR A 1 449 ? -4.165 -2.949 -3.612 1.00 87.81 449 THR A C 1
ATOM 3307 O O . THR A 1 449 ? -3.870 -3.136 -4.793 1.00 87.81 449 THR A O 1
ATOM 3310 N N . ALA A 1 450 ? -3.411 -2.214 -2.789 1.00 84.06 450 ALA A N 1
ATOM 3311 C CA . ALA A 1 450 ? -2.112 -1.664 -3.163 1.00 84.06 450 ALA A CA 1
ATOM 3312 C C . ALA A 1 450 ? -0.986 -2.593 -2.705 1.00 84.06 450 ALA A C 1
ATOM 3314 O O . ALA A 1 450 ? -0.442 -3.306 -3.539 1.00 84.06 450 ALA A O 1
ATOM 3315 N N . ASN A 1 451 ? -0.655 -2.630 -1.409 1.00 96.50 451 ASN A N 1
ATOM 3316 C CA . ASN A 1 451 ? 0.499 -3.391 -0.916 1.00 96.50 451 ASN A CA 1
ATOM 3317 C C . ASN A 1 451 ? 0.167 -4.230 0.330 1.00 96.50 451 ASN A C 1
ATOM 3319 O O . ASN A 1 451 ? -0.791 -3.941 1.045 1.00 96.50 451 ASN A O 1
ATOM 3323 N N . GLY A 1 452 ? 0.980 -5.235 0.653 1.00 97.94 452 GLY A N 1
ATOM 3324 C CA . GLY A 1 452 ? 0.972 -5.838 1.988 1.00 97.94 452 GLY A CA 1
ATOM 3325 C C . GLY A 1 452 ? 1.528 -4.865 3.029 1.00 97.94 452 GLY A C 1
ATOM 3326 O O . GLY A 1 452 ? 0.798 -4.416 3.915 1.00 97.94 452 GLY A O 1
ATOM 3327 N N . ILE A 1 453 ? 2.796 -4.478 2.859 1.00 98.81 453 ILE A N 1
ATOM 3328 C CA . ILE A 1 453 ? 3.461 -3.418 3.633 1.00 98.81 453 ILE A CA 1
ATOM 3329 C C . ILE A 1 453 ? 4.014 -2.339 2.689 1.00 98.81 453 ILE A C 1
ATOM 3331 O O . ILE A 1 453 ? 4.593 -2.652 1.648 1.00 98.81 453 ILE A O 1
ATOM 3335 N N . SER A 1 454 ? 3.891 -1.074 3.092 1.00 98.75 454 SER A N 1
ATOM 3336 C CA . SER A 1 454 ? 4.647 0.060 2.545 1.00 98.75 454 SER A CA 1
ATOM 3337 C C . SER A 1 454 ? 5.654 0.559 3.595 1.00 98.75 454 SER A C 1
ATOM 3339 O O . SER A 1 454 ? 5.267 0.792 4.739 1.00 98.75 454 SER A O 1
ATOM 3341 N N . VAL A 1 455 ? 6.922 0.751 3.221 1.00 98.62 455 VAL A N 1
ATOM 3342 C CA . VAL A 1 455 ? 7.988 1.327 4.063 1.00 98.62 455 VAL A CA 1
ATOM 3343 C C . VAL A 1 455 ? 8.574 2.553 3.362 1.00 98.62 455 VAL A C 1
ATOM 3345 O O . VAL A 1 455 ? 8.992 2.467 2.207 1.00 98.62 455 VAL A O 1
ATOM 3348 N N . ALA A 1 456 ? 8.587 3.694 4.049 1.00 95.38 456 ALA A N 1
ATOM 3349 C CA . ALA A 1 456 ? 9.015 4.984 3.508 1.00 95.38 456 ALA A CA 1
ATOM 3350 C C . ALA A 1 456 ? 9.823 5.801 4.533 1.00 95.38 456 ALA A C 1
ATOM 3352 O O . ALA A 1 456 ? 10.010 5.383 5.679 1.00 95.38 456 ALA A O 1
ATOM 3353 N N . ARG A 1 457 ? 10.276 6.991 4.121 1.00 94.19 457 ARG A N 1
ATOM 3354 C CA . ARG A 1 457 ? 11.191 7.868 4.869 1.00 94.19 457 ARG A CA 1
ATOM 3355 C C . ARG A 1 457 ? 12.451 7.115 5.305 1.00 94.19 457 ARG A C 1
ATOM 3357 O O . ARG A 1 457 ? 13.042 6.420 4.491 1.00 94.19 457 ARG A O 1
ATOM 3364 N N . GLU A 1 458 ? 12.858 7.259 6.560 1.00 97.44 458 GLU A N 1
ATOM 3365 C CA . GLU A 1 458 ? 14.102 6.728 7.125 1.00 97.44 458 GLU A CA 1
ATOM 3366 C C . GLU A 1 458 ? 13.868 5.435 7.923 1.00 97.44 458 GLU A C 1
ATOM 3368 O O . GLU A 1 458 ? 14.720 5.035 8.713 1.00 97.44 458 GLU A O 1
ATOM 3373 N N . ALA A 1 459 ? 12.713 4.780 7.759 1.00 98.19 459 ALA A N 1
ATOM 3374 C CA . ALA A 1 459 ? 12.320 3.634 8.574 1.00 98.19 459 ALA A CA 1
ATOM 3375 C C . ALA A 1 459 ? 13.285 2.432 8.449 1.00 98.19 459 ALA A C 1
ATOM 3377 O O . ALA A 1 459 ? 13.754 2.093 7.361 1.00 98.19 459 ALA A O 1
ATOM 3378 N N . GLN A 1 460 ? 13.549 1.766 9.578 1.00 95.00 460 GLN A N 1
ATOM 3379 C CA . GLN A 1 460 ? 14.592 0.729 9.736 1.00 95.00 460 GLN A CA 1
ATOM 3380 C C . GLN A 1 460 ? 14.052 -0.621 10.250 1.00 95.00 460 GLN A C 1
ATOM 3382 O O . GLN A 1 460 ? 14.821 -1.532 10.546 1.00 95.00 460 GLN A O 1
ATOM 3387 N N . GLY A 1 461 ? 12.732 -0.736 10.431 1.00 96.25 461 GLY A N 1
ATOM 3388 C CA . GLY A 1 461 ? 12.098 -1.834 11.171 1.00 96.25 461 GLY A CA 1
ATOM 3389 C C . GLY A 1 461 ? 12.370 -3.253 10.657 1.00 96.25 461 GLY A C 1
ATOM 3390 O O . GLY A 1 461 ? 12.796 -3.481 9.526 1.00 96.25 461 GLY A O 1
ATOM 3391 N N . GLU A 1 462 ? 12.065 -4.223 11.511 1.00 98.56 462 GLU A N 1
ATOM 3392 C CA . GLU A 1 462 ? 12.181 -5.648 11.217 1.00 98.56 462 GLU A CA 1
ATOM 3393 C C . GLU A 1 462 ? 10.867 -6.199 10.652 1.00 98.56 462 GLU A C 1
ATOM 3395 O O . GLU A 1 462 ? 9.807 -6.069 11.265 1.00 98.56 462 GLU A O 1
ATOM 3400 N N . ILE A 1 463 ? 10.947 -6.862 9.500 1.00 98.88 463 ILE A N 1
ATOM 3401 C CA . ILE A 1 463 ? 9.849 -7.560 8.831 1.00 98.88 463 ILE A CA 1
ATOM 3402 C C . ILE A 1 463 ? 10.271 -9.028 8.714 1.00 98.88 463 ILE A C 1
ATOM 3404 O O . ILE A 1 463 ? 11.034 -9.385 7.814 1.00 98.88 463 ILE A O 1
ATOM 3408 N N . ARG A 1 464 ? 9.815 -9.883 9.641 1.00 97.88 464 ARG A N 1
ATOM 3409 C CA . ARG A 1 464 ? 10.264 -11.284 9.746 1.00 97.88 464 ARG A CA 1
ATOM 3410 C C . ARG A 1 464 ? 9.132 -12.317 9.661 1.00 97.88 464 ARG A C 1
ATOM 3412 O O . ARG A 1 464 ? 8.131 -12.196 10.359 1.00 97.88 464 ARG A O 1
ATOM 3419 N N . ASN A 1 465 ? 9.329 -13.392 8.895 1.00 92.44 465 ASN A N 1
ATOM 3420 C CA . ASN A 1 465 ? 8.445 -14.572 8.848 1.00 92.44 465 ASN A CA 1
ATOM 3421 C C . ASN A 1 465 ? 6.966 -14.269 8.516 1.00 92.44 465 ASN A C 1
ATOM 3423 O O . ASN A 1 465 ? 6.069 -15.016 8.906 1.00 92.44 465 ASN A O 1
ATOM 3427 N N . ASN A 1 466 ? 6.679 -13.166 7.825 1.00 98.56 466 ASN A N 1
ATOM 3428 C CA . ASN A 1 466 ? 5.320 -12.826 7.409 1.00 98.56 466 ASN A CA 1
ATOM 3429 C C . ASN A 1 466 ? 4.980 -13.490 6.063 1.00 98.56 466 ASN A C 1
ATOM 3431 O O . ASN A 1 466 ? 5.869 -13.781 5.259 1.00 98.56 466 ASN A O 1
ATOM 3435 N N . VAL A 1 467 ? 3.688 -13.683 5.799 1.00 94.94 467 VAL A N 1
ATOM 3436 C CA . VAL A 1 467 ? 3.163 -14.198 4.524 1.00 94.94 467 VAL A CA 1
ATOM 3437 C C . VAL A 1 467 ? 2.482 -13.066 3.760 1.00 94.94 467 VAL A C 1
ATOM 3439 O O . VAL A 1 467 ? 1.642 -12.369 4.321 1.00 94.94 467 VAL A O 1
ATOM 3442 N N . PHE A 1 468 ? 2.807 -12.904 2.479 1.00 98.62 468 PHE A N 1
ATOM 3443 C CA . PHE A 1 468 ? 2.253 -11.889 1.583 1.00 98.62 468 PHE A CA 1
ATOM 3444 C C . PHE A 1 468 ? 1.660 -12.557 0.349 1.00 98.62 468 PHE A C 1
ATOM 3446 O O . PHE A 1 468 ? 2.403 -13.143 -0.444 1.00 98.62 468 PHE A O 1
ATOM 3453 N N . GLN A 1 469 ? 0.341 -12.459 0.186 1.00 89.31 469 GLN A N 1
ATOM 3454 C CA . GLN A 1 469 ? -0.398 -13.186 -0.842 1.00 89.31 469 GLN A CA 1
ATOM 3455 C C . GLN A 1 469 ? -1.477 -12.329 -1.513 1.00 89.31 469 GLN A C 1
ATOM 3457 O O . GLN A 1 469 ? -2.196 -11.595 -0.844 1.00 89.31 469 GLN A O 1
ATOM 3462 N N . ASN A 1 470 ? -1.661 -12.449 -2.831 1.00 87.56 470 ASN A N 1
ATOM 3463 C CA . ASN A 1 470 ? -2.767 -11.805 -3.562 1.00 87.56 470 ASN A CA 1
ATOM 3464 C C . ASN A 1 470 ? -2.892 -10.277 -3.346 1.00 87.56 470 ASN A C 1
ATOM 3466 O O . ASN A 1 470 ? -3.988 -9.722 -3.444 1.00 87.56 470 ASN A O 1
ATOM 3470 N N . THR A 1 471 ? -1.793 -9.587 -3.032 1.00 83.69 471 THR A N 1
ATOM 3471 C CA . THR A 1 471 ? -1.746 -8.117 -2.956 1.00 83.69 471 THR A CA 1
ATOM 3472 C C . THR A 1 471 ? -1.270 -7.516 -4.284 1.00 83.69 471 THR A C 1
ATOM 3474 O O . THR A 1 471 ? -0.871 -8.244 -5.199 1.00 83.69 471 THR A O 1
ATOM 3477 N N . GLY A 1 472 ? -1.288 -6.186 -4.423 1.00 87.69 472 GLY A N 1
ATOM 3478 C CA . GLY A 1 472 ? -0.557 -5.528 -5.510 1.00 87.69 472 GLY A CA 1
ATOM 3479 C C . GLY A 1 472 ? 0.948 -5.771 -5.354 1.00 87.69 472 GLY A C 1
ATOM 3480 O O . GLY A 1 472 ? 1.485 -6.645 -6.025 1.00 87.69 472 GLY A O 1
ATOM 3481 N N . PHE A 1 473 ? 1.642 -5.068 -4.463 1.00 98.12 473 PHE A N 1
ATOM 3482 C CA . PHE A 1 473 ? 3.008 -5.452 -4.083 1.00 98.12 473 PHE A CA 1
ATOM 3483 C C . PHE A 1 473 ? 3.016 -6.150 -2.727 1.00 98.12 473 PHE A C 1
ATOM 3485 O O . PHE A 1 473 ? 2.415 -5.645 -1.783 1.00 98.12 473 PHE A O 1
ATOM 3492 N N . GLY A 1 474 ? 3.739 -7.263 -2.584 1.00 97.31 474 GLY A N 1
ATOM 3493 C CA . GLY A 1 474 ? 3.946 -7.857 -1.259 1.00 97.31 474 GLY A CA 1
ATOM 3494 C C . GLY A 1 474 ? 4.552 -6.824 -0.303 1.00 97.31 474 GLY A C 1
ATOM 3495 O O . GLY A 1 474 ? 3.976 -6.506 0.741 1.00 97.31 474 GLY A O 1
ATOM 3496 N N . MET A 1 475 ? 5.649 -6.200 -0.734 1.00 98.81 475 MET A N 1
ATOM 3497 C CA . MET A 1 475 ? 6.263 -5.056 -0.059 1.00 98.81 475 MET A CA 1
ATOM 3498 C C . MET A 1 475 ? 6.614 -3.943 -1.053 1.00 98.81 475 MET A C 1
ATOM 3500 O O . MET A 1 475 ? 7.154 -4.210 -2.129 1.00 98.81 475 MET A O 1
ATOM 3504 N N . ALA A 1 476 ? 6.376 -2.694 -0.657 1.00 98.50 476 ALA A N 1
ATOM 3505 C CA . ALA A 1 476 ? 6.921 -1.504 -1.304 1.00 98.50 476 ALA A CA 1
ATOM 3506 C C . ALA A 1 476 ? 7.890 -0.808 -0.340 1.00 98.50 476 ALA A C 1
ATOM 3508 O O . ALA A 1 476 ? 7.487 -0.424 0.754 1.00 98.50 476 ALA A O 1
ATOM 3509 N N . ILE A 1 477 ? 9.153 -0.655 -0.732 1.00 98.44 477 ILE A N 1
ATOM 3510 C CA . ILE A 1 477 ? 10.224 -0.068 0.081 1.00 98.44 477 ILE A CA 1
ATOM 3511 C C . ILE A 1 477 ? 10.796 1.132 -0.688 1.00 98.44 477 ILE A C 1
ATOM 3513 O O . ILE A 1 477 ? 11.075 1.041 -1.888 1.00 98.44 477 ILE A O 1
ATOM 3517 N N . GLY A 1 478 ? 10.909 2.289 -0.037 1.00 94.38 478 GLY A N 1
ATOM 3518 C CA . GLY A 1 478 ? 11.267 3.539 -0.709 1.00 94.38 478 GLY A CA 1
ATOM 3519 C C . GLY A 1 478 ? 11.909 4.591 0.184 1.00 94.38 478 GLY A C 1
ATOM 3520 O O . GLY A 1 478 ? 12.309 4.313 1.315 1.00 94.38 478 GLY A O 1
ATOM 3521 N N . ASP A 1 479 ? 12.023 5.804 -0.358 1.00 91.56 479 ASP A N 1
ATOM 3522 C CA . ASP A 1 479 ? 12.830 6.902 0.181 1.00 91.56 479 ASP A CA 1
ATOM 3523 C C . ASP A 1 479 ? 14.248 6.426 0.566 1.00 91.56 479 ASP A C 1
ATOM 3525 O O . ASP A 1 479 ? 14.936 5.845 -0.273 1.00 91.56 479 ASP A O 1
ATOM 3529 N N . SER A 1 480 ? 14.676 6.654 1.810 1.00 96.00 480 SER A N 1
ATOM 3530 C CA . SER A 1 480 ? 15.974 6.276 2.385 1.00 96.00 480 SER A CA 1
ATOM 3531 C C . SER A 1 480 ? 15.867 5.109 3.382 1.00 96.00 480 SER A C 1
ATOM 3533 O O . SER A 1 480 ? 16.786 4.870 4.167 1.00 96.00 480 SER A O 1
ATOM 3535 N N . SER A 1 481 ? 14.745 4.381 3.375 1.00 98.25 481 SER A N 1
ATOM 3536 C CA . SER A 1 481 ? 14.466 3.322 4.349 1.00 98.25 481 SER A CA 1
ATOM 3537 C C . SER A 1 481 ? 15.399 2.119 4.176 1.00 98.25 481 SER A C 1
ATOM 3539 O O . SER A 1 481 ? 15.828 1.796 3.066 1.00 98.25 481 SER A O 1
ATOM 3541 N N . ALA A 1 482 ? 15.724 1.437 5.271 1.00 98.56 482 ALA A N 1
ATOM 3542 C CA . ALA A 1 482 ? 16.577 0.246 5.250 1.00 98.56 482 ALA A CA 1
ATOM 3543 C C . ALA A 1 482 ? 16.077 -0.844 6.224 1.00 98.56 482 ALA A C 1
ATOM 3545 O O . ALA A 1 482 ? 16.799 -1.267 7.125 1.00 98.56 482 ALA A O 1
ATOM 3546 N N . PRO A 1 483 ? 14.824 -1.320 6.062 1.00 98.75 483 PRO A N 1
ATOM 3547 C CA . PRO A 1 483 ? 14.282 -2.383 6.900 1.00 98.75 483 PRO A CA 1
ATOM 3548 C C . PRO A 1 483 ? 15.045 -3.703 6.726 1.00 98.75 483 PRO A C 1
ATOM 3550 O O . PRO A 1 483 ? 15.561 -4.020 5.648 1.00 98.75 483 PRO A O 1
ATOM 3553 N N . THR A 1 484 ? 15.043 -4.520 7.777 1.00 98.56 484 THR A N 1
ATOM 3554 C CA . THR A 1 484 ? 15.518 -5.909 7.706 1.00 98.56 484 THR A CA 1
ATOM 3555 C C . THR A 1 484 ? 14.358 -6.822 7.323 1.00 98.56 484 THR A C 1
ATOM 3557 O O . THR A 1 484 ? 13.333 -6.872 7.999 1.00 98.56 484 THR A O 1
ATOM 3560 N N . VAL A 1 485 ? 14.500 -7.536 6.208 1.00 98.81 485 VAL A N 1
ATOM 3561 C CA . VAL A 1 485 ? 13.449 -8.356 5.596 1.00 98.81 485 VAL A CA 1
ATOM 3562 C C . VAL A 1 485 ? 13.908 -9.812 5.627 1.00 98.81 485 VAL A C 1
ATOM 3564 O O . VAL A 1 485 ? 14.754 -10.213 4.828 1.00 98.81 485 VAL A O 1
ATOM 3567 N N . ILE A 1 486 ? 13.402 -10.595 6.585 1.00 97.06 486 ILE A N 1
ATOM 3568 C CA . ILE A 1 486 ? 13.963 -11.910 6.940 1.00 97.06 486 ILE A CA 1
ATOM 3569 C C . ILE A 1 486 ? 12.907 -13.025 6.900 1.00 97.06 486 ILE A C 1
ATOM 3571 O O . ILE A 1 486 ? 11.886 -12.935 7.573 1.00 97.06 486 ILE A O 1
ATOM 3575 N N . GLY A 1 487 ? 13.146 -14.119 6.175 1.00 89.69 487 GLY A N 1
ATOM 3576 C CA . GLY A 1 487 ? 12.319 -15.335 6.285 1.00 89.69 487 GLY A CA 1
ATOM 3577 C C . GLY A 1 487 ? 10.865 -15.203 5.805 1.00 89.69 487 GLY A C 1
ATOM 3578 O O . GLY A 1 487 ? 10.035 -16.057 6.113 1.00 89.69 487 GLY A O 1
ATOM 3579 N N . ASN A 1 488 ? 10.511 -14.127 5.095 1.00 98.56 488 ASN A N 1
ATOM 3580 C CA . ASN A 1 488 ? 9.137 -13.886 4.651 1.00 98.56 488 ASN A CA 1
ATOM 3581 C C . ASN A 1 488 ? 8.790 -14.729 3.419 1.00 98.56 488 ASN A C 1
ATOM 3583 O O . ASN A 1 488 ? 9.643 -14.989 2.569 1.00 98.56 488 ASN A O 1
ATOM 3587 N N . GLN A 1 489 ? 7.515 -15.085 3.284 1.00 95.94 489 GLN A N 1
ATOM 3588 C CA . GLN A 1 489 ? 6.971 -15.736 2.094 1.00 95.94 489 GLN A CA 1
ATOM 3589 C C . GLN A 1 489 ? 6.184 -14.711 1.276 1.00 95.94 489 GLN A C 1
ATOM 3591 O O . GLN A 1 489 ? 5.202 -14.154 1.760 1.00 95.94 489 GLN A O 1
ATOM 3596 N N . VAL A 1 490 ? 6.608 -14.447 0.043 1.00 98.62 490 VAL A N 1
ATOM 3597 C CA . VAL A 1 490 ? 6.065 -13.394 -0.820 1.00 98.62 490 VAL A CA 1
ATOM 3598 C C . VAL A 1 490 ? 5.654 -14.002 -2.158 1.00 98.62 490 VAL A C 1
ATOM 3600 O O . VAL A 1 490 ? 6.487 -14.201 -3.042 1.00 98.62 490 VAL A O 1
ATOM 3603 N N . MET A 1 491 ? 4.366 -14.321 -2.302 1.00 90.69 491 MET A N 1
ATOM 3604 C CA . MET A 1 491 ? 3.861 -15.113 -3.426 1.00 90.69 491 MET A CA 1
ATOM 3605 C C . MET A 1 491 ? 2.520 -14.631 -3.976 1.00 90.69 491 MET A C 1
ATOM 3607 O O . MET A 1 491 ? 1.715 -14.068 -3.249 1.00 90.69 491 MET A O 1
ATOM 3611 N N . GLN A 1 492 ? 2.235 -14.891 -5.255 1.00 89.00 492 GLN A N 1
ATOM 3612 C CA . GLN A 1 492 ? 0.940 -14.577 -5.893 1.00 89.00 492 GLN A CA 1
ATOM 3613 C C . GLN A 1 492 ? 0.523 -13.090 -5.843 1.00 89.00 492 GLN A C 1
ATOM 3615 O O . GLN A 1 492 ? -0.631 -12.756 -6.098 1.00 89.00 492 GLN A O 1
ATOM 3620 N N . ASN A 1 493 ? 1.449 -12.178 -5.544 1.00 92.00 493 ASN A N 1
ATOM 3621 C CA . ASN A 1 493 ? 1.217 -10.735 -5.621 1.00 92.00 493 ASN A CA 1
ATOM 3622 C C . ASN A 1 493 ? 1.429 -10.256 -7.067 1.00 92.00 493 ASN A C 1
ATOM 3624 O O . ASN A 1 493 ? 1.999 -10.987 -7.882 1.00 92.00 493 ASN A O 1
ATOM 3628 N N . LYS A 1 494 ? 1.017 -9.033 -7.420 1.00 86.31 494 LYS A N 1
ATOM 3629 C CA . LYS A 1 494 ? 1.331 -8.455 -8.745 1.00 86.31 494 LYS A CA 1
ATOM 3630 C C . LYS A 1 494 ? 2.847 -8.382 -8.959 1.00 86.31 494 LYS A C 1
ATOM 3632 O O . LYS A 1 494 ? 3.322 -8.799 -10.011 1.00 86.31 494 LYS A O 1
ATOM 3637 N N . ASP A 1 495 ? 3.582 -7.933 -7.945 1.00 93.94 495 ASP A N 1
ATOM 3638 C CA . ASP A 1 495 ? 5.036 -8.078 -7.806 1.00 93.94 495 ASP A CA 1
ATOM 3639 C C . ASP A 1 495 ? 5.366 -8.402 -6.341 1.00 93.94 495 ASP A C 1
ATOM 3641 O O . ASP A 1 495 ? 4.609 -8.041 -5.439 1.00 93.94 495 ASP A O 1
ATOM 3645 N N . GLY A 1 496 ? 6.478 -9.089 -6.086 1.00 98.31 496 GLY A N 1
ATOM 3646 C CA . GLY A 1 496 ? 6.861 -9.505 -4.741 1.00 98.31 496 GLY A CA 1
ATOM 3647 C C . GLY A 1 496 ? 7.343 -8.338 -3.878 1.00 98.31 496 GLY A C 1
ATOM 3648 O O . GLY A 1 496 ? 6.611 -7.848 -3.018 1.00 98.31 496 GLY A O 1
ATOM 3649 N N . ILE A 1 497 ? 8.579 -7.893 -4.102 1.00 98.81 497 ILE A N 1
ATOM 3650 C CA . ILE A 1 497 ? 9.200 -6.775 -3.381 1.00 98.81 497 ILE A CA 1
ATOM 3651 C C . ILE A 1 497 ? 9.648 -5.718 -4.393 1.00 98.81 497 ILE A C 1
ATOM 3653 O O . ILE A 1 497 ? 10.474 -5.994 -5.264 1.00 98.81 497 ILE A O 1
ATOM 3657 N N . VAL A 1 498 ? 9.119 -4.500 -4.267 1.00 98.38 498 VAL A N 1
ATOM 3658 C CA . VAL A 1 498 ? 9.502 -3.339 -5.083 1.00 98.38 498 VAL A CA 1
ATOM 3659 C C . VAL A 1 498 ? 10.290 -2.362 -4.217 1.00 98.38 498 VAL A C 1
ATOM 3661 O O . VAL A 1 498 ? 9.801 -1.912 -3.184 1.00 98.38 498 VAL A O 1
ATOM 3664 N N . ILE A 1 499 ? 11.510 -2.045 -4.641 1.00 98.25 499 ILE A N 1
ATOM 3665 C CA . ILE A 1 499 ? 12.519 -1.299 -3.885 1.00 98.25 499 ILE A CA 1
ATOM 3666 C C . ILE A 1 499 ? 12.914 -0.078 -4.717 1.00 98.25 499 ILE A C 1
ATOM 3668 O O . ILE A 1 499 ? 13.204 -0.209 -5.906 1.00 98.25 499 ILE A O 1
ATOM 3672 N N . SER A 1 500 ? 12.864 1.115 -4.130 1.00 92.38 500 SER A N 1
ATOM 3673 C CA . SER A 1 500 ? 12.895 2.385 -4.870 1.00 92.38 500 SER A CA 1
ATOM 3674 C C . SER A 1 500 ? 13.733 3.469 -4.191 1.00 92.38 500 SER A C 1
ATOM 3676 O O . SER A 1 500 ? 14.161 3.314 -3.046 1.00 92.38 500 SER A O 1
ATOM 3678 N N . HIS A 1 501 ? 13.922 4.594 -4.888 1.00 91.62 501 HIS A N 1
ATOM 3679 C CA . HIS A 1 501 ? 14.668 5.758 -4.397 1.00 91.62 501 HIS A CA 1
ATOM 3680 C C . HIS A 1 501 ? 16.095 5.378 -3.980 1.00 91.62 501 HIS A C 1
ATOM 3682 O O . HIS A 1 501 ? 16.787 4.801 -4.806 1.00 91.62 501 HIS A O 1
ATOM 3688 N N . THR A 1 502 ? 16.537 5.690 -2.761 1.00 95.75 502 THR A N 1
ATOM 3689 C CA . THR A 1 502 ? 17.875 5.355 -2.239 1.00 95.75 502 THR A CA 1
ATOM 3690 C C . THR A 1 502 ? 17.813 4.284 -1.145 1.00 95.75 502 THR A C 1
ATOM 3692 O O . THR A 1 502 ? 18.770 4.113 -0.390 1.00 95.75 502 THR A O 1
ATOM 3695 N N . SER A 1 503 ? 16.688 3.566 -1.043 1.00 96.69 503 SER A N 1
ATOM 3696 C CA . SER A 1 503 ? 16.438 2.593 0.021 1.00 96.69 503 SER A CA 1
ATOM 3697 C C . SER A 1 503 ? 17.413 1.411 -0.020 1.00 96.69 503 SER A C 1
ATOM 3699 O O . SER A 1 503 ? 17.855 0.968 -1.087 1.00 96.69 503 SER A O 1
ATOM 3701 N N . ARG A 1 504 ? 17.765 0.914 1.173 1.00 98.25 504 ARG A N 1
ATOM 3702 C CA . ARG A 1 504 ? 18.821 -0.087 1.402 1.00 98.25 504 ARG A CA 1
ATOM 3703 C C . ARG A 1 504 ? 18.355 -1.282 2.248 1.00 98.25 504 ARG A C 1
ATOM 3705 O O . ARG A 1 504 ? 18.999 -1.601 3.246 1.00 98.25 504 ARG A O 1
ATOM 3712 N N . PRO A 1 505 ? 17.220 -1.931 1.930 1.00 98.69 505 PRO A N 1
ATOM 3713 C CA . PRO A 1 505 ? 16.740 -3.048 2.734 1.00 98.69 505 PRO A CA 1
ATOM 3714 C C . PRO A 1 505 ? 17.704 -4.240 2.664 1.00 98.69 505 PRO A C 1
ATOM 3716 O O . PRO A 1 505 ? 18.243 -4.558 1.601 1.00 98.69 505 PRO A O 1
ATOM 3719 N N . MET A 1 506 ? 17.870 -4.937 3.788 1.00 98.62 506 MET A N 1
ATOM 3720 C CA . MET A 1 506 ? 18.614 -6.196 3.848 1.00 98.62 506 MET A CA 1
ATOM 3721 C C . MET A 1 506 ? 17.641 -7.361 3.685 1.00 98.62 506 MET A C 1
ATOM 3723 O O . MET A 1 506 ? 16.775 -7.563 4.535 1.00 98.62 506 MET A O 1
ATOM 3727 N N . LEU A 1 507 ? 17.781 -8.138 2.611 1.00 98.75 507 LEU A N 1
ATOM 3728 C CA . LEU A 1 507 ? 16.919 -9.286 2.325 1.00 98.75 507 LEU A CA 1
ATOM 3729 C C . LEU A 1 507 ? 17.662 -10.577 2.675 1.00 98.75 507 LEU A C 1
ATOM 3731 O O . LEU A 1 507 ? 18.694 -10.877 2.068 1.00 98.75 507 LEU A O 1
ATOM 3735 N N . ARG A 1 508 ? 17.147 -11.353 3.635 1.00 97.75 508 ARG A N 1
ATOM 3736 C CA . ARG A 1 508 ? 17.699 -12.664 4.014 1.00 97.75 508 ARG A CA 1
ATOM 3737 C C . ARG A 1 508 ? 16.635 -13.753 4.089 1.00 97.75 508 ARG A C 1
ATOM 3739 O O . ARG A 1 508 ? 15.569 -13.538 4.652 1.00 97.75 508 ARG A O 1
ATOM 3746 N N . GLN A 1 509 ? 16.940 -14.950 3.591 1.00 94.88 509 GLN A N 1
ATOM 3747 C CA . GLN A 1 509 ? 16.112 -16.156 3.780 1.00 94.88 509 GLN A CA 1
ATOM 3748 C C . GLN A 1 509 ? 14.646 -16.043 3.294 1.00 94.88 509 GLN A C 1
ATOM 3750 O O . GLN A 1 509 ? 13.806 -16.847 3.688 1.00 94.88 509 GLN A O 1
ATOM 3755 N N . ASN A 1 510 ? 14.304 -15.057 2.457 1.00 98.56 510 ASN A N 1
ATOM 3756 C CA . ASN A 1 510 ? 12.934 -14.882 1.966 1.00 98.56 510 ASN A CA 1
ATOM 3757 C C . ASN A 1 510 ? 12.633 -15.849 0.814 1.00 98.56 510 ASN A C 1
ATOM 3759 O O . ASN A 1 510 ? 13.503 -16.128 -0.009 1.00 98.56 510 ASN A O 1
ATOM 3763 N N . ILE A 1 511 ? 11.382 -16.295 0.718 1.00 96.50 511 ILE A N 1
ATOM 3764 C CA . ILE A 1 511 ? 10.861 -17.104 -0.389 1.00 96.50 511 ILE A CA 1
ATOM 3765 C C . ILE A 1 511 ? 9.967 -16.198 -1.237 1.00 96.50 511 ILE A C 1
ATOM 3767 O O . ILE A 1 511 ? 8.889 -15.803 -0.798 1.00 96.50 511 ILE A O 1
ATOM 3771 N N . ILE A 1 512 ? 10.424 -15.836 -2.434 1.00 98.56 512 ILE A N 1
ATOM 3772 C CA . ILE A 1 512 ? 9.809 -14.841 -3.320 1.00 98.56 512 ILE A CA 1
ATOM 3773 C C . ILE A 1 512 ? 9.487 -15.514 -4.660 1.00 98.56 512 ILE A C 1
ATOM 3775 O O . ILE A 1 512 ? 10.277 -15.495 -5.609 1.00 98.56 512 ILE A O 1
ATOM 3779 N N . GLU A 1 513 ? 8.322 -16.158 -4.723 1.00 93.94 513 GLU A N 1
ATOM 3780 C CA . GLU A 1 513 ? 7.967 -17.068 -5.815 1.00 93.94 513 GLU A CA 1
ATOM 3781 C C . GLU A 1 513 ? 6.542 -16.879 -6.325 1.00 93.94 513 GLU A C 1
ATOM 3783 O O . GLU A 1 513 ? 5.642 -16.517 -5.574 1.00 93.94 513 GLU A O 1
ATOM 3788 N N . ASN A 1 514 ? 6.295 -17.229 -7.590 1.00 91.88 514 ASN A N 1
ATOM 3789 C CA . ASN A 1 514 ? 4.948 -17.281 -8.169 1.00 91.88 514 ASN A CA 1
ATOM 3790 C C . ASN A 1 514 ? 4.191 -15.935 -8.117 1.00 91.88 514 ASN A C 1
ATOM 3792 O O . ASN A 1 514 ? 2.959 -15.917 -8.086 1.00 91.88 514 ASN A O 1
ATOM 3796 N N . ASN A 1 515 ? 4.896 -14.797 -8.088 1.00 92.38 515 ASN A N 1
ATOM 3797 C CA . ASN A 1 515 ? 4.283 -13.476 -8.256 1.00 92.38 515 ASN A CA 1
ATOM 3798 C C . ASN A 1 515 ? 3.969 -13.233 -9.745 1.00 92.38 515 ASN A C 1
ATOM 3800 O O . ASN A 1 515 ? 4.678 -13.711 -10.632 1.00 92.38 515 ASN A O 1
ATOM 3804 N N . MET A 1 516 ? 2.894 -12.497 -10.038 1.00 90.88 516 MET A N 1
ATOM 3805 C CA . MET A 1 516 ? 2.318 -12.379 -11.386 1.00 90.88 516 MET A CA 1
ATOM 3806 C C . MET A 1 516 ? 3.248 -11.701 -12.401 1.00 90.88 516 MET A C 1
ATOM 3808 O O . MET A 1 516 ? 3.147 -11.973 -13.597 1.00 90.88 516 MET A O 1
ATOM 3812 N N . ARG A 1 517 ? 4.113 -10.791 -11.940 1.00 93.31 517 ARG A N 1
ATOM 3813 C CA . ARG A 1 517 ? 5.145 -10.133 -12.745 1.00 93.31 517 ARG A CA 1
ATOM 3814 C C . ARG A 1 517 ? 6.525 -10.421 -12.173 1.00 93.31 517 ARG A C 1
ATOM 3816 O O . ARG A 1 517 ? 7.198 -11.319 -12.666 1.00 93.31 517 ARG A O 1
ATOM 3823 N N . SER A 1 518 ? 6.947 -9.686 -11.150 1.00 95.31 518 SER A N 1
ATOM 3824 C CA . SER A 1 518 ? 8.340 -9.728 -10.705 1.00 95.31 518 SER A CA 1
ATOM 3825 C C . SER A 1 518 ? 8.501 -10.294 -9.298 1.00 95.31 518 SER A C 1
ATOM 3827 O O . SER A 1 518 ? 7.637 -10.074 -8.452 1.00 95.31 518 SER A O 1
ATOM 3829 N N . GLY A 1 519 ? 9.618 -10.971 -9.029 1.00 97.94 519 GLY A N 1
ATOM 3830 C CA . GLY A 1 519 ? 10.024 -11.364 -7.679 1.00 97.94 519 GLY A CA 1
ATOM 3831 C C . GLY A 1 519 ? 10.541 -10.158 -6.896 1.00 97.94 519 GLY A C 1
ATOM 3832 O O . GLY A 1 519 ? 9.825 -9.600 -6.065 1.00 97.94 519 GLY A O 1
ATOM 3833 N N . VAL A 1 520 ? 11.765 -9.723 -7.201 1.00 98.75 520 VAL A N 1
ATOM 3834 C CA . VAL A 1 520 ? 12.371 -8.496 -6.653 1.00 98.75 520 VAL A CA 1
ATOM 3835 C C . VAL A 1 520 ? 12.615 -7.482 -7.770 1.00 98.75 520 VAL A C 1
ATOM 3837 O O . VAL A 1 520 ? 13.181 -7.823 -8.809 1.00 98.75 520 VAL A O 1
ATOM 3840 N N . VAL A 1 521 ? 12.221 -6.226 -7.546 1.00 97.56 521 VAL A N 1
ATOM 3841 C CA . VAL A 1 521 ? 12.459 -5.100 -8.464 1.00 97.56 521 VAL A CA 1
ATOM 3842 C C . VAL A 1 521 ? 13.205 -3.986 -7.739 1.00 97.56 521 VAL A C 1
ATOM 3844 O O . VAL A 1 521 ? 12.722 -3.503 -6.719 1.00 97.56 521 VAL A O 1
ATOM 3847 N N . ALA A 1 522 ? 14.335 -3.540 -8.288 1.00 96.31 522 ALA A N 1
ATOM 3848 C CA . ALA A 1 522 ? 15.050 -2.345 -7.834 1.00 96.31 522 ALA A CA 1
ATOM 3849 C C . ALA A 1 522 ? 14.916 -1.228 -8.880 1.00 96.31 522 ALA A C 1
ATOM 3851 O O . ALA A 1 522 ? 15.248 -1.438 -10.046 1.00 96.31 522 ALA A O 1
ATOM 3852 N N . ILE A 1 523 ? 14.423 -0.054 -8.480 1.00 88.38 523 ILE A N 1
ATOM 3853 C CA . ILE A 1 523 ? 14.233 1.124 -9.345 1.00 88.38 523 ILE A CA 1
ATOM 3854 C C . ILE A 1 523 ? 14.914 2.370 -8.762 1.00 88.38 523 ILE A C 1
ATOM 3856 O O . ILE A 1 523 ? 15.200 2.429 -7.568 1.00 88.38 523 ILE A O 1
ATOM 3860 N N . SER A 1 524 ? 15.123 3.388 -9.600 1.00 89.75 524 SER A N 1
ATOM 3861 C CA . SER A 1 524 ? 15.881 4.604 -9.259 1.00 89.75 524 SER A CA 1
ATOM 3862 C C . SER A 1 524 ? 17.331 4.274 -8.868 1.00 89.75 524 SER A C 1
ATOM 3864 O O . SER A 1 524 ? 18.042 3.722 -9.704 1.00 89.75 524 SER A O 1
ATOM 3866 N N . ASP A 1 525 ? 17.742 4.550 -7.629 1.00 92.00 525 ASP A N 1
ATOM 3867 C CA . ASP A 1 525 ? 19.104 4.363 -7.107 1.00 92.00 525 ASP A CA 1
ATOM 3868 C C . ASP A 1 525 ? 19.113 3.335 -5.952 1.00 92.00 525 ASP A C 1
ATOM 3870 O O . ASP A 1 525 ? 19.937 3.398 -5.035 1.00 92.00 525 ASP A O 1
ATOM 3874 N N . ALA A 1 526 ? 18.132 2.423 -5.954 1.00 95.50 526 ALA A N 1
ATOM 3875 C CA . ALA A 1 526 ? 17.882 1.473 -4.877 1.00 95.50 526 ALA A CA 1
ATOM 3876 C C . ALA A 1 526 ? 19.038 0.478 -4.713 1.00 95.50 526 ALA A C 1
ATOM 3878 O O . ALA A 1 526 ? 19.481 -0.145 -5.677 1.00 95.50 526 ALA A O 1
ATOM 3879 N N . GLN A 1 527 ? 19.473 0.276 -3.469 1.00 97.06 527 GLN A N 1
ATOM 3880 C CA . GLN A 1 527 ? 20.649 -0.527 -3.119 1.00 97.06 527 GLN A CA 1
ATOM 3881 C C . GLN A 1 527 ? 20.267 -1.648 -2.135 1.00 97.06 527 GLN A C 1
ATOM 3883 O O . GLN A 1 527 ? 20.702 -1.630 -0.981 1.00 97.06 527 GLN A O 1
ATOM 3888 N N . PRO A 1 528 ? 19.421 -2.617 -2.539 1.00 97.94 528 PRO A N 1
ATOM 3889 C CA . PRO A 1 528 ? 19.080 -3.745 -1.684 1.00 97.94 528 PRO A CA 1
ATOM 3890 C C . PRO A 1 528 ? 20.296 -4.641 -1.443 1.00 97.94 528 PRO A C 1
ATOM 3892 O O . PRO A 1 528 ? 20.923 -5.128 -2.386 1.00 97.94 528 PRO A O 1
ATOM 3895 N N . ASP A 1 529 ? 20.581 -4.929 -0.175 1.00 97.88 529 ASP A N 1
ATOM 3896 C CA . ASP A 1 529 ? 21.545 -5.961 0.190 1.00 97.88 529 ASP A CA 1
ATOM 3897 C C . ASP A 1 529 ? 20.875 -7.331 0.031 1.00 97.88 529 ASP A C 1
ATOM 3899 O O . ASP A 1 529 ? 20.187 -7.829 0.928 1.00 97.88 529 ASP A O 1
ATOM 3903 N N . LEU A 1 530 ? 21.094 -7.942 -1.135 1.00 97.56 530 LEU A N 1
ATOM 3904 C CA . LEU A 1 530 ? 20.700 -9.316 -1.432 1.00 97.56 530 LEU A CA 1
ATOM 3905 C C . LEU A 1 530 ? 21.706 -10.356 -0.915 1.00 97.56 530 LEU A C 1
ATOM 3907 O O . LEU A 1 530 ? 21.386 -11.535 -0.972 1.00 97.56 530 LEU A O 1
ATOM 3911 N N . GLY A 1 531 ? 22.887 -9.985 -0.413 1.00 94.44 531 GLY A N 1
ATOM 3912 C CA . GLY A 1 531 ? 23.873 -10.929 0.121 1.00 94.44 531 GLY A CA 1
ATOM 3913 C C . GLY A 1 531 ? 25.325 -10.601 -0.232 1.00 94.44 531 GLY A C 1
ATOM 3914 O O . GLY A 1 531 ? 25.673 -10.351 -1.391 1.00 94.44 531 GLY A O 1
ATOM 3915 N N . THR A 1 532 ? 26.203 -10.711 0.764 1.00 88.94 532 THR A N 1
ATOM 3916 C CA . THR A 1 532 ? 27.661 -10.560 0.630 1.00 88.94 532 THR A CA 1
ATOM 3917 C C . THR A 1 532 ? 28.374 -11.907 0.798 1.00 88.94 532 THR A C 1
ATOM 3919 O O . THR A 1 532 ? 27.758 -12.913 1.145 1.00 88.94 532 THR A O 1
ATOM 3922 N N . THR A 1 533 ? 29.691 -11.943 0.577 1.00 85.06 533 THR A N 1
ATOM 3923 C CA . THR A 1 533 ? 30.525 -13.138 0.810 1.00 85.06 533 THR A CA 1
ATOM 3924 C C . THR A 1 533 ? 30.603 -13.553 2.280 1.00 85.06 533 THR A C 1
ATOM 3926 O O . THR A 1 533 ? 30.786 -14.732 2.564 1.00 85.06 533 THR A O 1
ATOM 3929 N N . THR A 1 534 ? 30.442 -12.611 3.212 1.00 87.00 534 THR A N 1
ATOM 3930 C CA . THR A 1 534 ? 30.460 -12.854 4.665 1.00 87.00 534 THR A CA 1
ATOM 3931 C C . THR A 1 534 ? 29.065 -12.990 5.279 1.00 87.00 534 THR A C 1
ATOM 3933 O O . THR A 1 534 ? 28.924 -13.562 6.355 1.00 87.00 534 THR A O 1
ATOM 3936 N N . ASN A 1 535 ? 28.029 -12.483 4.607 1.00 87.44 535 ASN A N 1
ATOM 3937 C CA . ASN A 1 535 ? 26.632 -12.545 5.027 1.00 87.44 535 ASN A CA 1
ATOM 3938 C C . ASN A 1 535 ? 25.751 -12.899 3.808 1.00 87.44 535 ASN A C 1
ATOM 3940 O O . ASN A 1 535 ? 25.165 -11.993 3.200 1.00 87.44 535 ASN A O 1
ATOM 3944 N N . PRO A 1 536 ? 25.691 -14.187 3.414 1.00 90.38 536 PRO A N 1
ATOM 3945 C CA . PRO A 1 536 ? 24.977 -14.636 2.221 1.00 90.38 536 PRO A CA 1
ATOM 3946 C C . PRO A 1 536 ? 23.466 -14.412 2.321 1.00 90.38 536 PRO A C 1
ATOM 3948 O O . PRO A 1 536 ? 22.862 -14.548 3.385 1.00 90.38 536 PRO A O 1
ATOM 3951 N N . GLY A 1 537 ? 22.849 -14.119 1.177 1.00 94.31 537 GLY A N 1
ATOM 3952 C CA . GLY A 1 537 ? 21.429 -13.805 1.059 1.00 94.31 537 GLY A CA 1
ATOM 3953 C C . GLY A 1 537 ? 20.506 -14.920 1.536 1.00 94.31 537 GLY A C 1
ATOM 3954 O O . GLY A 1 537 ? 19.589 -14.698 2.326 1.00 94.31 537 GLY A O 1
ATOM 3955 N N . ASN A 1 538 ? 20.745 -16.138 1.053 1.00 94.44 538 ASN A N 1
ATOM 3956 C CA . ASN A 1 538 ? 19.895 -17.311 1.255 1.00 94.44 538 ASN A CA 1
ATOM 3957 C C . ASN A 1 538 ? 18.425 -17.101 0.837 1.00 94.44 538 ASN A C 1
ATOM 3959 O O . ASN A 1 538 ? 17.557 -17.861 1.260 1.00 94.44 538 ASN A O 1
ATOM 3963 N N . ASN A 1 539 ? 18.117 -16.084 0.021 1.00 97.81 539 ASN A N 1
ATOM 3964 C CA . ASN A 1 539 ? 16.774 -15.896 -0.523 1.00 97.81 539 ASN A CA 1
ATOM 3965 C C . ASN A 1 539 ? 16.544 -16.864 -1.692 1.00 97.81 539 ASN A C 1
ATOM 3967 O O . ASN A 1 539 ? 17.463 -17.153 -2.464 1.00 97.81 539 ASN A O 1
ATOM 3971 N N . ILE A 1 540 ? 15.302 -17.311 -1.849 1.00 95.62 540 ILE A N 1
ATOM 3972 C CA . ILE A 1 540 ? 14.829 -18.078 -3.000 1.00 95.62 540 ILE A CA 1
ATOM 3973 C C . ILE A 1 540 ? 13.939 -17.147 -3.824 1.00 95.62 540 ILE A C 1
ATOM 3975 O O . ILE A 1 540 ? 12.913 -16.683 -3.336 1.00 95.62 540 ILE A O 1
ATOM 3979 N N . ILE A 1 541 ? 14.344 -16.832 -5.054 1.00 98.00 541 ILE A N 1
ATOM 3980 C CA . ILE A 1 541 ? 13.690 -15.840 -5.917 1.00 98.00 541 ILE A CA 1
ATOM 3981 C C . ILE A 1 541 ? 13.510 -16.458 -7.306 1.00 98.00 541 ILE A C 1
ATOM 3983 O O . ILE A 1 541 ? 14.410 -16.386 -8.139 1.00 98.00 541 ILE A O 1
ATOM 3987 N N . ARG A 1 542 ? 12.385 -17.134 -7.556 1.00 96.06 542 ARG A N 1
ATOM 3988 C CA . ARG A 1 542 ? 12.175 -17.927 -8.786 1.00 96.06 542 ARG A CA 1
ATOM 3989 C C . ARG A 1 542 ? 10.698 -18.074 -9.157 1.00 96.06 542 ARG A C 1
ATOM 3991 O O . ARG A 1 542 ? 9.824 -17.881 -8.317 1.00 96.06 542 ARG A O 1
ATOM 3998 N N . ASN A 1 543 ? 10.418 -18.513 -10.383 1.00 92.12 543 ASN A N 1
ATOM 3999 C CA . ASN A 1 543 ? 9.066 -18.800 -10.882 1.00 92.12 543 ASN A CA 1
ATOM 4000 C C . ASN A 1 543 ? 8.127 -17.573 -10.900 1.00 92.12 543 ASN A C 1
ATOM 4002 O O . ASN A 1 543 ? 6.914 -17.722 -10.765 1.00 92.12 543 ASN A O 1
ATOM 4006 N N . ASN A 1 544 ? 8.655 -16.355 -11.040 1.00 93.69 544 ASN A N 1
ATOM 4007 C CA . ASN A 1 544 ? 7.843 -15.138 -11.156 1.00 93.69 544 ASN A CA 1
ATOM 4008 C C . ASN A 1 544 ? 7.507 -14.847 -12.634 1.00 93.69 544 ASN A C 1
ATOM 4010 O O . ASN A 1 544 ? 8.304 -15.124 -13.521 1.00 93.69 544 ASN A O 1
ATOM 4014 N N . GLY A 1 545 ? 6.318 -14.311 -12.928 1.00 88.94 545 GLY A N 1
ATOM 4015 C CA . GLY A 1 545 ? 5.732 -14.346 -14.281 1.00 88.94 545 GLY A CA 1
ATOM 4016 C C . GLY A 1 545 ? 6.424 -13.533 -15.391 1.00 88.94 545 GLY A C 1
ATOM 4017 O O . GLY A 1 545 ? 6.084 -13.700 -16.561 1.00 88.94 545 GLY A O 1
ATOM 4018 N N . GLN A 1 546 ? 7.355 -12.639 -15.055 1.00 91.62 546 GLN A N 1
ATOM 4019 C CA . GLN A 1 546 ? 8.129 -11.813 -15.992 1.00 91.62 546 GLN A CA 1
ATOM 4020 C C . GLN A 1 546 ? 9.619 -11.798 -15.644 1.00 91.62 546 GLN A C 1
ATOM 4022 O O . GLN A 1 546 ? 10.451 -12.018 -16.524 1.00 91.62 546 GLN A O 1
ATOM 4027 N N . HIS A 1 547 ? 9.956 -11.513 -14.383 1.00 94.94 547 HIS A N 1
ATOM 4028 C CA . HIS A 1 547 ? 11.336 -11.383 -13.916 1.00 94.94 547 HIS A CA 1
ATOM 4029 C C . HIS A 1 547 ? 11.484 -11.923 -12.492 1.00 94.94 547 HIS A C 1
ATOM 4031 O O . HIS A 1 547 ? 10.740 -11.539 -11.599 1.00 94.94 547 HIS A O 1
ATOM 4037 N N . ASP A 1 548 ? 12.481 -12.757 -12.237 1.00 96.69 548 ASP A N 1
ATOM 4038 C CA . ASP A 1 548 ? 12.794 -13.183 -10.873 1.00 96.69 548 ASP A CA 1
ATOM 4039 C C . ASP A 1 548 ? 13.515 -12.059 -10.121 1.00 96.69 548 ASP A C 1
ATOM 4041 O O . ASP A 1 548 ? 13.058 -11.617 -9.066 1.00 96.69 548 ASP A O 1
ATOM 4045 N N . LEU A 1 549 ? 14.561 -11.501 -10.736 1.00 97.69 549 LEU A N 1
ATOM 4046 C CA . LEU A 1 549 ? 15.239 -10.293 -10.275 1.00 97.69 549 LEU A CA 1
ATOM 4047 C C . LEU A 1 549 ? 15.315 -9.273 -11.415 1.00 97.69 549 LEU A C 1
ATOM 4049 O O . LEU A 1 549 ? 15.924 -9.541 -12.453 1.00 97.69 549 LEU A O 1
ATOM 4053 N N . TYR A 1 550 ? 14.729 -8.093 -11.213 1.00 97.19 550 TYR A N 1
ATOM 4054 C CA . TYR A 1 550 ? 14.780 -6.990 -12.169 1.00 97.19 550 TYR A CA 1
ATOM 4055 C C . TYR A 1 550 ? 15.468 -5.767 -11.561 1.00 97.19 550 TYR A C 1
ATOM 4057 O O . TYR A 1 550 ? 14.882 -5.022 -10.776 1.00 97.19 550 TYR A O 1
ATOM 4065 N N . ASN A 1 551 ? 16.714 -5.538 -11.964 1.00 97.00 551 ASN A N 1
ATOM 4066 C CA . ASN A 1 551 ? 17.407 -4.288 -11.708 1.00 97.00 551 ASN A CA 1
ATOM 4067 C C . ASN A 1 551 ? 17.107 -3.276 -12.830 1.00 97.00 551 ASN A C 1
ATOM 4069 O O . ASN A 1 551 ? 17.484 -3.481 -13.985 1.00 97.00 551 ASN A O 1
ATOM 4073 N N . VAL A 1 552 ? 16.430 -2.182 -12.485 1.00 93.62 552 VAL A N 1
ATOM 4074 C CA . VAL A 1 552 ? 16.129 -1.043 -13.372 1.00 93.62 552 VAL A CA 1
ATOM 4075 C C . VAL A 1 552 ? 17.008 0.174 -13.045 1.00 93.62 552 VAL A C 1
ATOM 4077 O O . VAL A 1 552 ? 16.890 1.203 -13.707 1.00 93.62 552 VAL A O 1
ATOM 4080 N N . THR A 1 553 ? 17.875 0.086 -12.031 1.00 87.56 553 THR A N 1
ATOM 4081 C CA . THR A 1 553 ? 18.772 1.187 -11.654 1.00 87.56 553 THR A CA 1
ATOM 4082 C C . THR A 1 553 ? 19.790 1.480 -12.761 1.00 87.56 553 THR A C 1
ATOM 4084 O O . THR A 1 553 ? 20.188 0.600 -13.532 1.00 87.56 553 THR A O 1
ATOM 4087 N N . SER A 1 554 ? 20.203 2.742 -12.873 1.00 84.12 554 SER A N 1
ATOM 4088 C CA . SER A 1 554 ? 21.134 3.193 -13.914 1.00 84.12 554 SER A CA 1
ATOM 4089 C C . SER A 1 554 ? 22.597 2.926 -13.543 1.00 84.12 554 SER A C 1
ATOM 4091 O O . SER A 1 554 ? 23.390 2.538 -14.408 1.00 84.12 554 SER A O 1
ATOM 4093 N N . SER A 1 555 ? 22.963 3.092 -12.271 1.00 86.31 555 SER A N 1
ATOM 4094 C CA . SER A 1 555 ? 24.319 2.912 -11.738 1.00 86.31 555 SER A CA 1
ATOM 4095 C C . SER A 1 555 ? 24.552 1.525 -11.139 1.00 86.31 555 SER A C 1
ATOM 4097 O O . SER A 1 555 ? 25.534 0.875 -11.511 1.00 86.31 555 SER A O 1
ATOM 4099 N N . GLU A 1 556 ? 23.649 1.063 -10.272 1.00 89.88 556 GLU A N 1
ATOM 4100 C CA . GLU A 1 556 ? 23.913 -0.037 -9.339 1.00 89.88 556 GLU A CA 1
ATOM 4101 C C . GLU A 1 556 ? 24.030 -1.403 -10.016 1.00 89.88 556 GLU A C 1
ATOM 4103 O O . GLU A 1 556 ? 23.336 -1.721 -10.982 1.00 89.88 556 GLU A O 1
ATOM 4108 N N . THR A 1 557 ? 24.902 -2.248 -9.465 1.00 93.50 557 THR A N 1
ATOM 4109 C CA . THR A 1 557 ? 24.984 -3.674 -9.801 1.00 93.50 557 THR A CA 1
ATOM 4110 C C . THR A 1 557 ? 24.564 -4.471 -8.580 1.00 93.50 557 THR A C 1
ATOM 4112 O O . THR A 1 557 ? 25.226 -4.415 -7.547 1.00 93.50 557 THR A O 1
ATOM 4115 N N . LEU A 1 558 ? 23.461 -5.214 -8.685 1.00 94.75 558 LEU A N 1
ATOM 4116 C CA . LEU A 1 558 ? 22.963 -5.994 -7.554 1.00 94.75 558 LEU A CA 1
ATOM 4117 C C . LEU A 1 558 ? 23.803 -7.261 -7.399 1.00 94.75 558 LEU A C 1
ATOM 4119 O O . LEU A 1 558 ? 23.766 -8.133 -8.267 1.00 94.75 558 LEU A O 1
ATOM 4123 N N . MET A 1 559 ? 24.554 -7.360 -6.304 1.00 94.19 559 MET A N 1
ATOM 4124 C CA . MET A 1 559 ? 25.318 -8.560 -5.957 1.00 94.19 559 MET A CA 1
ATOM 4125 C C . MET A 1 559 ? 24.395 -9.598 -5.318 1.00 94.19 559 MET A C 1
ATOM 4127 O O . MET A 1 559 ? 23.668 -9.290 -4.378 1.00 94.19 559 MET A O 1
ATOM 4131 N N . THR A 1 560 ? 24.414 -10.833 -5.820 1.00 95.19 560 THR A N 1
ATOM 4132 C CA . THR A 1 560 ? 23.425 -11.871 -5.471 1.00 95.19 560 THR A CA 1
ATOM 4133 C C . THR A 1 560 ? 24.005 -13.021 -4.646 1.00 95.19 560 THR A C 1
ATOM 4135 O O . THR A 1 560 ? 23.519 -14.153 -4.709 1.00 95.19 560 THR A O 1
ATOM 4138 N N . THR A 1 561 ? 25.024 -12.751 -3.828 1.00 92.19 561 THR A N 1
ATOM 4139 C CA . THR A 1 561 ? 25.795 -13.785 -3.119 1.00 92.19 561 THR A CA 1
ATOM 4140 C C . THR A 1 561 ? 24.927 -14.684 -2.236 1.00 92.19 561 THR A C 1
ATOM 4142 O O . THR A 1 561 ? 24.239 -14.211 -1.332 1.00 92.19 561 THR A O 1
ATOM 4145 N N . GLY A 1 562 ? 24.981 -15.996 -2.482 1.00 89.94 562 GLY A N 1
ATOM 4146 C CA . GLY A 1 562 ? 24.269 -17.003 -1.694 1.00 89.94 562 GLY A CA 1
ATOM 4147 C C . GLY A 1 562 ? 22.752 -17.052 -1.905 1.00 89.94 562 GLY A C 1
ATOM 4148 O O . GLY A 1 562 ? 22.054 -17.537 -1.025 1.00 89.94 562 GLY A O 1
ATOM 4149 N N . ASN A 1 563 ? 22.213 -16.540 -3.016 1.00 95.31 563 ASN A N 1
ATOM 4150 C CA . ASN A 1 563 ? 20.783 -16.655 -3.337 1.00 95.31 563 ASN A CA 1
ATOM 4151 C C . ASN A 1 563 ? 20.511 -17.747 -4.372 1.00 95.31 563 ASN A C 1
ATOM 4153 O O . ASN A 1 563 ? 21.305 -17.963 -5.285 1.00 95.31 563 ASN A O 1
ATOM 4157 N N . GLN A 1 564 ? 19.333 -18.360 -4.283 1.00 93.81 564 GLN A N 1
ATOM 4158 C CA . GLN A 1 564 ? 18.787 -19.229 -5.322 1.00 93.81 564 GLN A CA 1
ATOM 4159 C C . GLN A 1 564 ? 17.873 -18.390 -6.218 1.00 93.81 564 GLN A C 1
ATOM 4161 O O . GLN A 1 564 ? 16.710 -18.162 -5.882 1.00 93.81 564 GLN A O 1
ATOM 4166 N N . ILE A 1 565 ? 18.401 -17.891 -7.336 1.00 95.19 565 ILE A N 1
ATOM 4167 C CA . ILE A 1 565 ? 17.653 -17.036 -8.269 1.00 95.19 565 ILE A CA 1
ATOM 4168 C C . ILE A 1 565 ? 17.320 -17.825 -9.538 1.00 95.19 565 ILE A C 1
ATOM 4170 O O . ILE A 1 565 ? 18.167 -18.543 -10.068 1.00 95.19 565 ILE A O 1
ATOM 4174 N N . GLY A 1 566 ? 16.079 -17.705 -10.012 1.00 91.56 566 GLY A N 1
ATOM 4175 C CA . GLY A 1 566 ? 15.632 -18.278 -11.279 1.00 91.56 566 GLY A CA 1
ATOM 4176 C C . GLY A 1 566 ? 16.283 -17.618 -12.499 1.00 91.56 566 GLY A C 1
ATOM 4177 O O . GLY A 1 566 ? 17.071 -16.678 -12.396 1.00 91.56 566 GLY A O 1
ATOM 4178 N N . THR A 1 567 ? 15.978 -18.124 -13.693 1.00 91.00 567 THR A N 1
ATOM 4179 C CA . THR A 1 567 ? 16.668 -17.714 -14.928 1.00 91.00 567 THR A CA 1
ATOM 4180 C C . THR A 1 567 ? 16.245 -16.339 -15.450 1.00 91.00 567 THR A C 1
ATOM 4182 O O . THR A 1 567 ? 16.959 -15.755 -16.264 1.00 91.00 567 THR A O 1
ATOM 4185 N N . MET A 1 568 ? 15.111 -15.793 -14.997 1.00 93.75 568 MET A N 1
ATOM 4186 C CA . MET A 1 568 ? 14.515 -14.573 -15.555 1.00 93.75 568 MET A CA 1
ATOM 4187 C C . MET A 1 568 ? 15.094 -13.306 -14.911 1.00 93.75 568 MET A C 1
ATOM 4189 O O . MET A 1 568 ? 14.373 -12.496 -14.328 1.00 93.75 568 MET A O 1
ATOM 4193 N N . VAL A 1 569 ? 16.411 -13.133 -15.007 1.00 95.69 569 VAL A N 1
ATOM 4194 C CA . VAL A 1 569 ? 17.133 -11.983 -14.444 1.00 95.69 569 VAL A CA 1
ATOM 4195 C C . VAL A 1 569 ? 17.343 -10.899 -15.499 1.00 95.69 569 VAL A C 1
ATOM 4197 O O . VAL A 1 569 ? 17.672 -11.188 -16.649 1.00 95.69 569 VAL A O 1
ATOM 4200 N N . ARG A 1 570 ? 17.158 -9.630 -15.115 1.00 92.75 570 ARG A N 1
ATOM 4201 C CA . ARG A 1 570 ? 17.311 -8.481 -16.015 1.00 92.75 570 ARG A CA 1
ATOM 4202 C C . ARG A 1 570 ? 17.995 -7.299 -15.334 1.00 92.75 570 ARG A C 1
ATOM 4204 O O . ARG A 1 570 ? 17.684 -6.976 -14.193 1.00 92.75 570 ARG A O 1
ATOM 4211 N N . GLY A 1 571 ? 18.864 -6.615 -16.079 1.00 93.44 571 GLY A N 1
ATOM 4212 C CA . GLY A 1 571 ? 19.634 -5.459 -15.611 1.00 93.44 571 GLY A CA 1
ATOM 4213 C C . GLY A 1 571 ? 21.038 -5.828 -15.135 1.00 93.44 571 GLY A C 1
ATOM 4214 O O . GLY A 1 571 ? 21.494 -6.952 -15.335 1.00 93.44 571 GLY A O 1
ATOM 4215 N N . LYS A 1 572 ? 21.737 -4.872 -14.515 1.00 94.25 572 LYS A N 1
ATOM 4216 C CA . LYS A 1 572 ? 23.085 -5.084 -13.967 1.00 94.25 572 LYS A CA 1
ATOM 4217 C C . LYS A 1 572 ? 23.008 -5.956 -12.711 1.00 94.25 572 LYS A C 1
ATOM 4219 O O . LYS A 1 572 ? 22.629 -5.474 -11.643 1.00 94.25 572 LYS A O 1
ATOM 4224 N N . VAL A 1 573 ? 23.345 -7.234 -12.834 1.00 93.56 573 VAL A N 1
ATOM 4225 C CA . VAL A 1 573 ? 23.334 -8.195 -11.723 1.00 93.56 573 VAL A CA 1
ATOM 4226 C C . VAL A 1 573 ? 24.664 -8.937 -11.692 1.00 93.56 573 VAL A C 1
ATOM 4228 O O . VAL A 1 573 ? 25.100 -9.477 -12.707 1.00 93.56 573 VAL A O 1
ATOM 4231 N N . GLY A 1 574 ? 25.311 -8.934 -10.529 1.00 89.50 574 GLY A N 1
ATOM 4232 C CA . GLY A 1 574 ? 26.571 -9.619 -10.280 1.00 89.50 574 GLY A CA 1
ATOM 4233 C C . GLY A 1 574 ? 26.332 -10.945 -9.570 1.00 89.50 574 GLY A C 1
ATOM 4234 O O . GLY A 1 574 ? 25.923 -10.965 -8.409 1.00 89.50 574 GLY A O 1
ATOM 4235 N N . PHE A 1 575 ? 26.625 -12.046 -10.257 1.00 84.75 575 PHE A N 1
ATOM 4236 C CA . PHE A 1 575 ? 26.704 -13.375 -9.655 1.00 84.75 575 PHE A CA 1
ATOM 4237 C C . PHE A 1 575 ? 28.150 -13.633 -9.200 1.00 84.75 575 PHE A C 1
ATOM 4239 O O . PHE A 1 575 ? 29.076 -13.286 -9.939 1.00 84.75 575 PHE A O 1
ATOM 4246 N N . PRO A 1 576 ? 28.387 -14.214 -8.010 1.00 69.19 576 PRO A N 1
ATOM 4247 C CA . PRO A 1 576 ? 29.735 -14.603 -7.603 1.00 69.19 576 PRO A CA 1
ATOM 4248 C C . PRO A 1 576 ? 30.261 -15.759 -8.477 1.00 69.19 576 PRO A C 1
ATOM 4250 O O . PRO A 1 576 ? 29.467 -16.510 -9.049 1.00 69.19 576 PRO A O 1
ATOM 4253 N N . SER A 1 577 ? 31.593 -15.898 -8.562 1.00 57.09 577 SER A N 1
ATOM 4254 C CA . SER A 1 577 ? 32.281 -16.954 -9.336 1.00 57.09 577 SER A CA 1
ATOM 4255 C C . SER A 1 577 ? 31.729 -18.355 -9.015 1.00 57.09 577 SER A C 1
ATOM 4257 O O . SER A 1 577 ? 31.341 -18.576 -7.864 1.00 57.09 577 SER A O 1
ATOM 4259 N N . PRO A 1 578 ? 31.744 -19.322 -9.957 1.00 51.53 578 PRO A N 1
ATOM 4260 C CA . PRO A 1 578 ? 31.349 -20.711 -9.691 1.00 51.53 578 PRO A CA 1
ATOM 4261 C C . PRO A 1 578 ? 32.067 -21.370 -8.501 1.00 51.53 578 PRO A C 1
ATOM 4263 O O . PRO A 1 578 ? 31.522 -22.287 -7.898 1.00 51.53 578 PRO A O 1
ATOM 4266 N N . ASP A 1 579 ? 33.251 -20.876 -8.132 1.00 43.97 579 ASP A N 1
ATOM 4267 C CA . ASP A 1 579 ? 34.050 -21.343 -6.989 1.00 43.97 579 ASP A CA 1
ATOM 4268 C C . ASP A 1 579 ? 33.532 -20.848 -5.621 1.00 43.97 579 ASP A C 1
ATOM 4270 O O . ASP A 1 579 ? 34.087 -21.189 -4.575 1.00 43.97 579 ASP A O 1
ATOM 4274 N N . ALA A 1 580 ? 32.478 -20.024 -5.596 1.00 40.81 580 ALA A N 1
ATOM 4275 C CA . ALA A 1 580 ? 31.833 -19.587 -4.363 1.00 40.81 580 ALA A CA 1
ATOM 4276 C C . ALA A 1 580 ? 30.994 -20.732 -3.751 1.00 40.81 580 ALA A C 1
ATOM 4278 O O . ALA A 1 580 ? 30.115 -21.269 -4.432 1.00 40.81 580 ALA A O 1
ATOM 4279 N N . PRO A 1 581 ? 31.188 -21.091 -2.464 1.00 35.91 581 PRO A N 1
ATOM 4280 C CA . PRO A 1 581 ? 30.451 -22.189 -1.843 1.00 35.91 581 PRO A CA 1
ATOM 4281 C C . PRO A 1 581 ? 28.927 -21.995 -1.905 1.00 35.91 581 PRO A C 1
ATOM 4283 O O . PRO A 1 581 ? 28.404 -20.997 -1.412 1.00 35.91 581 PRO A O 1
ATOM 4286 N N . GLY A 1 582 ? 28.212 -22.982 -2.460 1.00 44.75 582 GLY A N 1
ATOM 4287 C CA . GLY A 1 582 ? 26.751 -23.094 -2.337 1.00 44.75 582 GLY A CA 1
ATOM 4288 C C . GLY A 1 582 ? 25.902 -22.945 -3.607 1.00 44.75 582 GLY A C 1
ATOM 4289 O O . GLY A 1 582 ? 24.686 -22.827 -3.471 1.00 44.75 582 GLY A O 1
ATOM 4290 N N . GLN A 1 583 ? 26.467 -22.965 -4.822 1.00 42.69 583 GLN A N 1
ATOM 4291 C CA . GLN A 1 583 ? 25.665 -22.925 -6.060 1.00 42.69 583 GLN A CA 1
ATOM 4292 C C . GLN A 1 583 ? 25.525 -24.279 -6.773 1.00 42.69 583 GLN A C 1
ATOM 4294 O O . GLN A 1 583 ? 26.500 -24.855 -7.248 1.00 42.69 583 GLN A O 1
ATOM 4299 N N . THR A 1 584 ? 24.279 -24.713 -6.980 1.00 34.59 584 THR A N 1
ATOM 4300 C CA . THR A 1 584 ? 23.886 -25.584 -8.098 1.00 34.59 584 THR A CA 1
ATOM 4301 C C . THR A 1 584 ? 23.350 -24.726 -9.244 1.00 34.59 584 THR A C 1
ATOM 4303 O O . THR A 1 584 ? 22.174 -24.370 -9.288 1.00 34.59 584 THR A O 1
ATOM 4306 N N . LEU A 1 585 ? 24.218 -24.392 -10.199 1.00 38.00 585 LEU A N 1
ATOM 4307 C CA . LEU A 1 585 ? 23.820 -23.733 -11.444 1.00 38.00 585 LEU A CA 1
ATOM 4308 C C . LEU A 1 585 ? 23.102 -24.736 -12.364 1.00 38.00 585 LEU A C 1
ATOM 4310 O O . LEU A 1 585 ? 23.715 -25.707 -12.806 1.00 38.00 585 LEU A O 1
ATOM 4314 N N . GLN A 1 586 ? 21.840 -24.479 -12.728 1.00 33.22 586 GLN A N 1
ATOM 4315 C CA . GLN A 1 586 ? 21.296 -25.050 -13.966 1.00 33.22 586 GLN A CA 1
ATOM 4316 C C . GLN A 1 586 ? 21.818 -24.227 -15.147 1.00 33.22 586 GLN A C 1
ATOM 4318 O O . GLN A 1 586 ? 21.512 -23.045 -15.303 1.00 33.22 586 GLN A O 1
ATOM 4323 N N . THR A 1 587 ? 22.666 -24.859 -15.951 1.00 33.72 587 THR A N 1
ATOM 4324 C CA . THR A 1 587 ? 23.393 -24.251 -17.064 1.00 33.72 587 THR A CA 1
ATOM 4325 C C . THR A 1 587 ? 22.455 -23.877 -18.212 1.00 33.72 587 THR A C 1
ATOM 4327 O O . THR A 1 587 ? 21.892 -24.736 -18.884 1.00 33.72 587 THR A O 1
ATOM 4330 N N . GLY A 1 588 ? 22.294 -22.573 -18.457 1.00 35.12 588 GLY A N 1
ATOM 4331 C CA . GLY A 1 588 ? 21.379 -22.082 -19.493 1.00 35.12 588 GLY A CA 1
ATOM 4332 C C . GLY A 1 588 ? 21.298 -20.561 -19.627 1.00 35.12 588 GLY A C 1
ATOM 4333 O O . GLY A 1 588 ? 20.217 -20.041 -19.884 1.00 35.12 588 GLY A O 1
ATOM 4334 N N . GLN A 1 589 ? 22.403 -19.833 -19.427 1.00 36.41 589 GLN A N 1
ATOM 4335 C CA . GLN A 1 589 ? 22.442 -18.381 -19.634 1.00 36.41 589 GLN A CA 1
ATOM 4336 C C . GLN A 1 589 ? 23.233 -18.016 -20.892 1.00 36.41 589 GLN A C 1
ATOM 4338 O O . GLN A 1 589 ? 24.461 -18.071 -20.911 1.00 36.41 589 GLN A O 1
ATOM 4343 N N . THR A 1 590 ? 22.523 -17.577 -21.929 1.00 30.11 590 THR A N 1
ATOM 4344 C CA . THR A 1 590 ? 23.127 -16.876 -23.065 1.00 30.11 590 THR A CA 1
ATOM 4345 C C . THR A 1 590 ? 23.287 -15.405 -22.686 1.00 30.11 590 THR A C 1
ATOM 4347 O O . THR A 1 590 ? 22.301 -14.670 -22.627 1.00 30.11 590 THR A O 1
ATOM 4350 N N . GLN A 1 591 ? 24.518 -14.949 -22.435 1.00 31.52 591 GLN A N 1
ATOM 4351 C CA . GLN A 1 591 ? 24.792 -13.512 -22.385 1.00 31.52 591 GLN A CA 1
ATOM 4352 C C . GLN A 1 591 ? 24.514 -12.910 -23.767 1.00 31.52 591 GLN A C 1
ATOM 4354 O O . GLN A 1 591 ? 25.214 -13.215 -24.730 1.00 31.52 591 GLN A O 1
ATOM 4359 N N . VAL A 1 592 ? 23.524 -12.023 -23.859 1.00 31.02 592 VAL A N 1
ATOM 4360 C CA . VAL A 1 592 ? 23.384 -11.120 -25.006 1.00 31.02 592 VAL A CA 1
ATOM 4361 C C . VAL A 1 592 ? 23.957 -9.773 -24.582 1.00 31.02 592 VAL A C 1
ATOM 4363 O O . VAL A 1 592 ? 23.347 -9.044 -23.799 1.00 31.02 592 VAL A O 1
ATOM 4366 N N . ALA A 1 593 ? 25.167 -9.481 -25.057 1.00 26.41 593 ALA A N 1
ATOM 4367 C CA . ALA A 1 593 ? 25.813 -8.188 -24.865 1.00 26.41 593 ALA A CA 1
ATOM 4368 C C . ALA A 1 593 ? 25.017 -7.068 -25.575 1.00 26.41 593 ALA A C 1
ATOM 4370 O O . ALA A 1 593 ? 24.360 -7.339 -26.584 1.00 26.41 593 ALA A O 1
ATOM 4371 N N . PRO A 1 594 ? 25.052 -5.822 -25.072 1.00 36.72 594 PRO A N 1
ATOM 4372 C CA . PRO A 1 594 ? 24.295 -4.723 -25.663 1.00 36.72 594 PRO A CA 1
ATOM 4373 C C . PRO A 1 594 ? 24.884 -4.257 -27.005 1.00 36.72 594 PRO A C 1
ATOM 4375 O O . PRO A 1 594 ? 26.101 -4.120 -27.144 1.00 36.72 594 PRO A O 1
ATOM 4378 N N . GLN A 1 595 ? 23.989 -3.936 -27.943 1.00 31.64 595 GLN A N 1
ATOM 4379 C CA . GLN A 1 595 ? 24.181 -2.929 -28.993 1.00 31.64 595 GLN A CA 1
ATOM 4380 C C . GLN A 1 595 ? 23.130 -1.831 -28.805 1.00 31.64 595 GLN A C 1
ATOM 4382 O O . GLN A 1 595 ? 22.003 -2.187 -28.386 1.00 31.64 595 GLN A O 1
#

InterPro domains:
  IPR001119 S-layer homology domain [PF00395] (40-82)
  IPR001119 S-layer homology domain [PF00395] (100-141)
  IPR001119 S-layer homology domain [PF00395] (164-207)
  IPR001119 S-layer homology domain [PS51272] (36-99)
  IPR001119 S-layer homology domain [PS51272] (100-159)
  IPR001119 S-layer homology domain [PS51272] (161-224)
  IPR006626 Parallel beta-helix repeat [SM00710] (412-434)
  IPR006626 Parallel beta-helix repeat [SM00710] (435-457)
  IPR006626 Parallel beta-helix repeat [SM00710] (458-479)
  IPR006626 Parallel beta-helix repeat [SM00710] (480-501)
  IPR006626 Parallel beta-helix repeat [SM00710] (502-524)
  IPR011050 Pectin lyase fold/virulence factor [SSF51126] (283-565)
  IPR011459 Domain of unknown function DUF1565 [PF07602] (299-433)
  IPR012334 Pectin lyase fold [G3DSA:2.160.20.10] (281-573)
  IPR022441 Parallel beta-helix repeat-2 [TIGR03804] (411-449)
  IPR022441 Parallel beta-helix repeat-2 [TIGR03804] (429-472)
  IPR022441 Parallel beta-helix repeat-2 [TIGR03804] (474-515)
  IPR051465 Cell Envelope Structural Component [PTHR43308] (12-95)